Protein AF-0000000075844716 (afdb_homodimer)

Foldseek 3Di:
DDDDDDDPVRVLVCLLVVDDPQQQAWWQKKDKPVVNDMDRRSSPRDDDCQFCCNQPLQKFKFKWFFAQQWTFQLLVRLVQRVVLCCLSVQAPPDQVRGDPCNHSVNVVQVQLVRVLSRVDRHQKMKMKMKGSAGAHNDNDSPGHPGIMMMMIITGDPPPPPPPFAWAEEEDDQAADFQSVQAHRTPPLPSLVVQCVRQVVVVTRWYWYAHPVQWTEQISFWFKWFQFPQQEIEGEDSRRHYPAPQVVVLQVCVVVCCVVVNGVYYDYHTHGPVRVQRTLWMWIGHNLAIGTHQHYNRHGRNVSGDDDSRVVSRVVSVVSSVPPVRIGRRDND/DDDDDDDPVRVLVCLLVVDDPQQQAWWQKKDKPVVNDMDRRSSPRDDDCQFCCNQPLQKFKFKWFFAQQWTFQLLVRLVQRVVLCCLSVQAPPDQVRGDPCNHSVNVVQVQLVRVLSRVDRHQKMKMKMKGSAGAHNDNDSPRHPGIMMMMIITGDPPPPPPPFAWAEEEDDQAADFQSVQAHRTPPLPSLVVQCVRQVVVVTRWYWYAHPVQWTEQISFWFKWFQFPQQEIEGEDSRRHYPAPQVVVLQVCVVVCVVVVNGVYYDYHTHGPVRVQRTLWMWIGHNLAIGTHQHYNRHGRNVSGDDPSRVVSRVVSVVSSVPPVRIGRRDND

Structure (mmCIF, N/CA/C/O backbone):
data_AF-0000000075844716-model_v1
#
loop_
_entity.id
_entity.type
_entity.pdbx_description
1 polymer 'Branched-chain-amino-acid transaminase'
#
loop_
_atom_site.group_PDB
_atom_site.id
_atom_site.type_symbol
_atom_site.label_atom_id
_atom_site.label_alt_id
_atom_site.label_comp_id
_atom_site.label_asym_id
_atom_site.label_entity_id
_atom_site.label_seq_id
_atom_site.pdbx_PDB_ins_code
_atom_site.Cartn_x
_atom_site.Cartn_y
_atom_site.Cartn_z
_atom_site.occupancy
_atom_site.B_iso_or_equiv
_atom_site.auth_seq_id
_atom_site.auth_comp_id
_atom_site.auth_asym_id
_atom_site.auth_atom_id
_atom_site.pdbx_PDB_model_num
ATOM 1 N N . MET A 1 1 ? 17.641 5.543 25.25 1 78.25 1 MET A N 1
ATOM 2 C CA . MET A 1 1 ? 18.922 5.238 24.625 1 78.25 1 MET A CA 1
ATOM 3 C C . MET A 1 1 ? 19.172 6.129 23.422 1 78.25 1 MET A C 1
ATOM 5 O O . MET A 1 1 ? 18.234 6.461 22.688 1 78.25 1 MET A O 1
ATOM 9 N N . ARG A 1 2 ? 20.438 6.543 23.266 1 91.75 2 ARG A N 1
ATOM 10 C CA . ARG A 1 2 ? 20.812 7.379 22.125 1 91.75 2 ARG A CA 1
ATOM 11 C C . ARG A 1 2 ? 21.016 6.539 20.875 1 91.75 2 ARG A C 1
ATOM 13 O O . ARG A 1 2 ? 21.734 5.535 20.906 1 91.75 2 ARG A O 1
ATOM 20 N N . LEU A 1 3 ? 20.375 6.941 19.812 1 95.56 3 LEU A N 1
ATOM 21 C CA . LEU A 1 3 ? 20.5 6.234 18.531 1 95.56 3 LEU A CA 1
ATOM 22 C C . LEU A 1 3 ? 21.797 6.613 17.828 1 95.56 3 LEU A C 1
ATOM 24 O O . LEU A 1 3 ? 22.188 7.785 17.828 1 95.56 3 LEU A O 1
ATOM 28 N N . PRO A 1 4 ? 22.531 5.684 17.297 1 96.81 4 PRO A N 1
ATOM 29 C CA . PRO A 1 4 ? 23.75 6.012 16.562 1 96.81 4 PRO A CA 1
ATOM 30 C C . PRO A 1 4 ? 23.453 6.664 15.211 1 96.81 4 PRO A C 1
ATOM 32 O O . PRO A 1 4 ? 22.484 6.293 14.539 1 96.81 4 PRO A O 1
ATOM 35 N N . VAL A 1 5 ? 24.234 7.641 14.828 1 97.62 5 VAL A N 1
ATOM 36 C CA . VAL A 1 5 ? 24.281 8.164 13.461 1 97.62 5 VAL A CA 1
ATOM 37 C C . VAL A 1 5 ? 25.359 7.434 12.664 1 97.62 5 VAL A C 1
ATOM 39 O O . VAL A 1 5 ? 26.547 7.551 12.969 1 97.62 5 VAL A O 1
ATOM 42 N N . LEU A 1 6 ? 24.922 6.785 11.648 1 97.81 6 LEU A N 1
ATOM 43 C CA . LEU A 1 6 ? 25.781 5.805 10.992 1 97.81 6 LEU A CA 1
ATOM 44 C C . LEU A 1 6 ? 26.469 6.418 9.781 1 97.81 6 LEU A C 1
ATOM 46 O O . LEU A 1 6 ? 25.844 7.145 9 1 97.81 6 LEU A O 1
ATOM 50 N N . ARG A 1 7 ? 27.891 6.066 9.633 1 94.62 7 ARG A N 1
ATOM 51 C CA . ARG A 1 7 ? 28.594 6.289 8.375 1 94.62 7 ARG A CA 1
ATOM 52 C C . ARG A 1 7 ? 28.141 5.281 7.316 1 94.62 7 ARG A C 1
ATOM 54 O O . ARG A 1 7 ? 27.641 4.211 7.645 1 94.62 7 ARG A O 1
ATOM 61 N N . PRO A 1 8 ? 28.266 5.633 6.066 1 92.31 8 PRO A N 1
ATOM 62 C CA . PRO A 1 8 ? 27.812 4.738 5 1 92.31 8 PRO A CA 1
ATOM 63 C C . PRO A 1 8 ? 28.344 3.316 5.16 1 92.31 8 PRO A C 1
ATOM 65 O O . PRO A 1 8 ? 27.594 2.35 5 1 92.31 8 PRO A O 1
ATOM 68 N N . SER A 1 9 ? 29.578 3.17 5.52 1 92.44 9 SER A N 1
ATOM 69 C CA . SER A 1 9 ? 30.172 1.845 5.688 1 92.44 9 SER A CA 1
ATOM 70 C C . SER A 1 9 ? 29.5 1.086 6.832 1 92.44 9 SER A C 1
ATOM 72 O O . SER A 1 9 ? 29.281 -0.122 6.738 1 92.44 9 SER A O 1
ATOM 74 N N . GLU A 1 10 ? 29.188 1.796 7.859 1 95.38 10 GLU A N 1
ATOM 75 C CA . GLU A 1 10 ? 28.5 1.186 8.992 1 95.38 10 GLU A CA 1
ATOM 76 C C . GLU A 1 10 ? 27.078 0.756 8.625 1 95.38 10 GLU A C 1
ATOM 78 O O . GLU A 1 10 ? 26.609 -0.299 9.055 1 95.38 10 GLU A O 1
ATOM 83 N N . ALA A 1 11 ? 26.422 1.573 7.859 1 94.38 11 ALA A N 1
ATOM 84 C CA . ALA A 1 11 ? 25.078 1.263 7.418 1 94.38 11 ALA A CA 1
ATOM 85 C C . ALA A 1 11 ? 25.031 -0.03 6.609 1 94.38 11 ALA A C 1
ATOM 87 O O . ALA A 1 11 ? 24.172 -0.885 6.828 1 94.38 11 ALA A O 1
ATOM 88 N N . LEU A 1 12 ? 25.969 -0.199 5.715 1 91.88 12 LEU A N 1
ATOM 89 C CA . LEU A 1 12 ? 26.047 -1.401 4.891 1 91.88 12 LEU A CA 1
ATOM 90 C C . LEU A 1 12 ? 26.297 -2.635 5.75 1 91.88 12 LEU A C 1
ATOM 92 O O . LEU A 1 12 ? 25.703 -3.691 5.52 1 91.88 12 LEU A O 1
ATOM 96 N N . GLU A 1 13 ? 27.203 -2.445 6.699 1 94.31 13 GLU A N 1
ATOM 97 C CA . GLU A 1 13 ? 27.5 -3.547 7.609 1 94.31 13 GLU A CA 1
ATOM 98 C C . GLU A 1 13 ? 26.266 -3.941 8.414 1 94.31 13 GLU A C 1
ATOM 100 O O . GLU A 1 13 ? 26.016 -5.129 8.641 1 94.31 13 GLU A O 1
ATOM 105 N N . ARG A 1 14 ? 25.547 -3.027 8.805 1 95.31 14 ARG A N 1
ATOM 106 C CA . ARG A 1 14 ? 24.344 -3.285 9.586 1 95.31 14 ARG A CA 1
ATOM 107 C C . ARG A 1 14 ? 23.281 -3.971 8.734 1 95.31 14 ARG A C 1
ATOM 109 O O . ARG A 1 14 ? 22.562 -4.848 9.219 1 95.31 14 ARG A O 1
ATOM 116 N N . LEU A 1 15 ? 23.109 -3.557 7.465 1 92.31 15 LEU A N 1
ATOM 117 C CA . LEU A 1 15 ? 22.172 -4.219 6.57 1 92.31 15 LEU A CA 1
ATOM 118 C C . LEU A 1 15 ? 22.5 -5.699 6.426 1 92.31 15 LEU A C 1
ATOM 120 O O . LEU A 1 15 ? 21.594 -6.539 6.34 1 92.31 15 LEU A O 1
ATOM 124 N N . ARG A 1 16 ? 23.734 -6.008 6.445 1 93.25 16 ARG A N 1
ATOM 125 C CA . ARG A 1 16 ? 24.188 -7.387 6.293 1 93.25 16 ARG A CA 1
ATOM 126 C C . ARG A 1 16 ? 23.984 -8.172 7.582 1 93.25 16 ARG A C 1
ATOM 128 O O . ARG A 1 16 ? 23.516 -9.312 7.555 1 93.25 16 ARG A O 1
ATOM 135 N N . SER A 1 17 ? 24.234 -7.508 8.664 1 94.31 17 SER A N 1
ATOM 136 C CA . SER A 1 17 ? 24.234 -8.219 9.938 1 94.31 17 SER A CA 1
ATOM 137 C C . SER A 1 17 ? 22.828 -8.375 10.484 1 94.31 17 SER A C 1
ATOM 139 O O . SER A 1 17 ? 22.547 -9.281 11.281 1 94.31 17 SER A O 1
ATOM 141 N N . HIS A 1 18 ? 21.922 -7.512 10.031 1 92.38 18 HIS A N 1
ATOM 142 C CA . HIS A 1 18 ? 20.578 -7.523 10.586 1 92.38 18 HIS A CA 1
ATOM 143 C C . HIS A 1 18 ? 19.594 -8.203 9.633 1 92.38 18 HIS A C 1
ATOM 145 O O . HIS A 1 18 ? 18.391 -8.18 9.859 1 92.38 18 HIS A O 1
ATOM 151 N N . ILE A 1 19 ? 20.047 -8.836 8.617 1 94 19 ILE A N 1
ATOM 152 C CA . ILE A 1 19 ? 19.156 -9.484 7.66 1 94 19 ILE A CA 1
ATOM 153 C C . ILE A 1 19 ? 18.484 -10.68 8.32 1 94 19 ILE A C 1
ATOM 155 O O . ILE A 1 19 ? 19.125 -11.5 8.969 1 94 19 ILE A O 1
ATOM 159 N N . PRO A 1 20 ? 17.172 -10.789 8.234 1 93.81 20 PRO A N 1
ATOM 160 C CA . PRO A 1 20 ? 16.5 -11.992 8.75 1 93.81 20 PRO A CA 1
ATOM 161 C C . PRO A 1 20 ? 17.031 -13.273 8.117 1 93.81 20 PRO A C 1
ATOM 163 O O . PRO A 1 20 ? 17.297 -13.312 6.914 1 93.81 20 PRO A O 1
ATOM 166 N N . PRO A 1 21 ? 17.172 -14.312 8.922 1 92.31 21 PRO A N 1
ATOM 167 C CA . PRO A 1 21 ? 17.703 -15.57 8.383 1 92.31 21 PRO A CA 1
ATOM 168 C C . PRO A 1 21 ? 16.906 -16.078 7.18 1 92.31 21 PRO A C 1
ATOM 170 O O . PRO A 1 21 ? 17.5 -16.578 6.219 1 92.31 21 PRO A O 1
ATOM 173 N N . ARG A 1 22 ? 15.664 -15.945 7.203 1 90.25 22 ARG A N 1
ATOM 174 C CA . ARG A 1 22 ? 14.836 -16.406 6.094 1 90.25 22 ARG A CA 1
ATOM 175 C C . ARG A 1 22 ? 15.141 -15.633 4.82 1 90.25 22 ARG A C 1
ATOM 177 O O . ARG A 1 22 ? 15.227 -16.219 3.736 1 90.25 22 ARG A O 1
ATOM 184 N N . THR A 1 23 ? 15.273 -14.336 4.965 1 91.19 23 THR A N 1
ATOM 185 C CA . THR A 1 23 ? 15.625 -13.516 3.809 1 91.19 23 THR A CA 1
ATOM 186 C C . THR A 1 23 ? 17 -13.883 3.277 1 91.19 23 THR A C 1
ATOM 188 O O . THR A 1 23 ? 17.203 -14.008 2.064 1 91.19 23 THR A O 1
ATOM 191 N N . ALA A 1 24 ? 17.891 -14.117 4.141 1 93.75 24 ALA A N 1
ATOM 192 C CA . ALA A 1 24 ? 19.266 -14.453 3.76 1 93.75 24 ALA A CA 1
ATOM 193 C C . ALA A 1 24 ? 19.297 -15.734 2.926 1 93.75 24 ALA A C 1
ATOM 195 O O . ALA A 1 24 ? 20.078 -15.844 1.981 1 93.75 24 ALA A O 1
ATOM 196 N N . SER A 1 25 ? 18.406 -16.609 3.242 1 93.69 25 SER A N 1
ATOM 197 C CA . SER A 1 25 ? 18.453 -17.922 2.588 1 93.69 25 SER A CA 1
ATOM 198 C C . SER A 1 25 ? 17.516 -17.969 1.388 1 93.69 25 SER A C 1
ATOM 200 O O . SER A 1 25 ? 17.719 -18.766 0.465 1 93.69 25 SER A O 1
ATOM 202 N N . SER A 1 26 ? 16.547 -17.047 1.347 1 95 26 SER A N 1
ATOM 203 C CA . SER A 1 26 ? 15.469 -17.281 0.396 1 95 26 SER A CA 1
ATOM 204 C C . SER A 1 26 ? 15.5 -16.266 -0.743 1 95 26 SER A C 1
ATOM 206 O O . SER A 1 26 ? 14.836 -16.453 -1.765 1 95 26 SER A O 1
ATOM 208 N N . VAL A 1 27 ? 16.234 -15.188 -0.608 1 97.62 27 VAL A N 1
ATOM 209 C CA . VAL A 1 27 ? 16.344 -14.203 -1.682 1 97.62 27 VAL A CA 1
ATOM 210 C C . VAL A 1 27 ? 17.625 -14.445 -2.482 1 97.62 27 VAL A C 1
ATOM 212 O O . VAL A 1 27 ? 18.734 -14.375 -1.939 1 97.62 27 VAL A O 1
ATOM 215 N N . PHE A 1 28 ? 17.484 -14.656 -3.828 1 98.38 28 PHE A N 1
ATOM 216 C CA . PHE A 1 28 ? 18.609 -15.117 -4.629 1 98.38 28 PHE A CA 1
ATOM 217 C C . PHE A 1 28 ? 19.141 -14 -5.508 1 98.38 28 PHE A C 1
ATOM 219 O O . PHE A 1 28 ? 20.344 -13.93 -5.766 1 98.38 28 PHE A O 1
ATOM 226 N N . ALA A 1 29 ? 18.297 -13.164 -6.047 1 98.75 29 ALA A N 1
ATOM 227 C CA . ALA A 1 29 ? 18.688 -12.047 -6.91 1 98.75 29 ALA A CA 1
ATOM 228 C C . ALA A 1 29 ? 17.625 -10.945 -6.883 1 98.75 29 ALA A C 1
ATOM 230 O O . ALA A 1 29 ? 16.453 -11.211 -6.633 1 98.75 29 ALA A O 1
ATOM 231 N N . PHE A 1 30 ? 18.094 -9.727 -7.117 1 98.81 30 PHE A N 1
ATOM 232 C CA . PHE A 1 30 ? 17.203 -8.57 -7.07 1 98.81 30 PHE A CA 1
ATOM 233 C C . PHE A 1 30 ? 17.625 -7.523 -8.094 1 98.81 30 PHE A C 1
ATOM 235 O O . PHE A 1 30 ? 18.781 -7.07 -8.086 1 98.81 30 PHE A O 1
ATOM 242 N N . TYR A 1 31 ? 16.719 -7.211 -9.016 1 98.81 31 TYR A N 1
ATOM 243 C CA . TYR A 1 31 ? 16.906 -6.082 -9.914 1 98.81 31 TYR A CA 1
ATOM 244 C C . TYR A 1 31 ? 16.203 -4.84 -9.398 1 98.81 31 TYR A C 1
ATOM 246 O O . TYR A 1 31 ? 15.086 -4.934 -8.867 1 98.81 31 TYR A O 1
ATOM 254 N N . SER A 1 32 ? 16.781 -3.646 -9.633 1 98.25 32 SER A N 1
ATOM 255 C CA . SER A 1 32 ? 16.156 -2.371 -9.297 1 98.25 32 SER A CA 1
ATOM 256 C C . SER A 1 32 ? 16.484 -1.303 -10.336 1 98.25 32 SER A C 1
ATOM 258 O O . SER A 1 32 ? 17.641 -1.122 -10.695 1 98.25 32 SER A O 1
ATOM 260 N N . SER A 1 33 ? 15.484 -0.531 -10.719 1 95.81 33 SER A N 1
ATOM 261 C CA . SER A 1 33 ? 15.703 0.65 -11.547 1 95.81 33 SER A CA 1
ATOM 262 C C . SER A 1 33 ? 16.594 1.667 -10.844 1 95.81 33 SER A C 1
ATOM 264 O O . SER A 1 33 ? 17.328 2.41 -11.484 1 95.81 33 SER A O 1
ATOM 266 N N . ALA A 1 34 ? 16.484 1.646 -9.508 1 94.69 34 ALA A N 1
ATOM 267 C CA . ALA A 1 34 ? 17.297 2.588 -8.734 1 94.69 34 ALA A CA 1
ATOM 268 C C . ALA A 1 34 ? 18.781 2.266 -8.844 1 94.69 34 ALA A C 1
ATOM 270 O O . ALA A 1 34 ? 19.625 3.162 -8.766 1 94.69 34 ALA A O 1
ATOM 271 N N . LEU A 1 35 ? 19.109 1.016 -9.039 1 96.38 35 LEU A N 1
ATOM 272 C CA . LEU A 1 35 ? 20.484 0.566 -9.188 1 96.38 35 LEU A CA 1
ATOM 273 C C . LEU A 1 35 ? 20.891 0.51 -10.656 1 96.38 35 LEU A C 1
ATOM 275 O O . LEU A 1 35 ? 22.062 0.695 -10.992 1 96.38 35 LEU A O 1
ATOM 279 N N . GLY A 1 36 ? 19.906 0.232 -11.5 1 96.5 36 GLY A N 1
ATOM 280 C CA . GLY A 1 36 ? 20.188 -0.048 -12.906 1 96.5 36 GLY A CA 1
ATOM 281 C C . GLY A 1 36 ? 20.906 -1.368 -13.117 1 96.5 36 GLY A C 1
ATOM 282 O O . GLY A 1 36 ? 21.734 -1.488 -14.008 1 96.5 36 GLY A O 1
ATOM 283 N N . GLY A 1 37 ? 20.656 -2.311 -12.266 1 98.12 37 GLY A N 1
ATOM 284 C CA . GLY A 1 37 ? 21.344 -3.598 -12.336 1 98.12 37 GLY A CA 1
ATOM 285 C C . GLY A 1 37 ? 20.812 -4.602 -11.328 1 98.12 37 GLY A C 1
ATOM 286 O O . GLY A 1 37 ? 19.766 -4.375 -10.703 1 98.12 37 GLY A O 1
ATOM 287 N N . ILE A 1 38 ? 21.516 -5.762 -11.297 1 98.69 38 ILE A N 1
ATOM 288 C CA . ILE A 1 38 ? 21.109 -6.891 -10.469 1 98.69 38 ILE A CA 1
ATOM 289 C C . ILE A 1 38 ? 22.109 -7.09 -9.328 1 98.69 38 ILE A C 1
ATOM 291 O O . ILE A 1 38 ? 23.312 -6.996 -9.539 1 98.69 38 ILE A O 1
ATOM 295 N N . VAL A 1 39 ? 21.594 -7.32 -8.117 1 98.44 39 VAL A N 1
ATOM 296 C CA . VAL A 1 39 ? 22.438 -7.742 -7.012 1 98.44 39 VAL A CA 1
ATOM 297 C C . VAL A 1 39 ? 22.062 -9.156 -6.582 1 98.44 39 VAL A C 1
ATOM 299 O O . VAL A 1 39 ? 20.891 -9.547 -6.645 1 98.44 39 VAL A O 1
ATOM 302 N N . THR A 1 40 ? 23.047 -9.93 -6.09 1 98.06 40 THR A N 1
ATOM 303 C CA . THR A 1 40 ? 22.797 -11.281 -5.586 1 98.06 40 THR A CA 1
ATOM 304 C C . THR A 1 40 ? 23.047 -11.352 -4.082 1 98.06 40 THR A C 1
ATOM 306 O O . THR A 1 40 ? 22.797 -12.383 -3.455 1 98.06 40 THR A O 1
ATOM 309 N N . ASP A 1 41 ? 23.562 -10.242 -3.484 1 96.81 41 ASP A N 1
ATOM 310 C CA . ASP A 1 41 ? 23.609 -10.086 -2.033 1 96.81 41 ASP A CA 1
ATOM 311 C C . ASP A 1 41 ? 22.25 -9.672 -1.48 1 96.81 41 ASP A C 1
ATOM 313 O O . ASP A 1 41 ? 21.812 -8.539 -1.689 1 96.81 41 ASP A O 1
ATOM 317 N N . PRO A 1 42 ? 21.609 -10.586 -0.708 1 97.06 42 PRO A N 1
ATOM 318 C CA . PRO A 1 42 ? 20.234 -10.297 -0.269 1 97.06 42 PRO A CA 1
ATOM 319 C C . PRO A 1 42 ? 20.156 -9.055 0.617 1 97.06 42 PRO A C 1
ATOM 321 O O . PRO A 1 42 ? 19.094 -8.43 0.71 1 97.06 42 PRO A O 1
ATOM 324 N N . SER A 1 43 ? 21.203 -8.633 1.251 1 95.31 43 SER A N 1
ATOM 325 C CA . SER A 1 43 ? 21.188 -7.465 2.123 1 95.31 43 SER A CA 1
ATOM 326 C C . SER A 1 43 ? 21.031 -6.18 1.321 1 95.31 43 SER A C 1
ATOM 328 O O . SER A 1 43 ? 20.703 -5.129 1.88 1 95.31 43 SER A O 1
ATOM 330 N N . LEU A 1 44 ? 21.25 -6.258 -0.004 1 96 44 LEU A N 1
ATOM 331 C CA . LEU A 1 44 ? 21.172 -5.078 -0.863 1 96 44 LEU A CA 1
ATOM 332 C C . LEU A 1 44 ? 19.844 -5.023 -1.606 1 96 44 LEU A C 1
ATOM 334 O O . LEU A 1 44 ? 19.609 -4.113 -2.406 1 96 44 LEU A O 1
ATOM 338 N N . ALA A 1 45 ? 18.984 -5.973 -1.335 1 97.81 45 ALA A N 1
ATOM 339 C CA . ALA A 1 45 ? 17.656 -5.938 -1.926 1 97.81 45 ALA A CA 1
ATOM 340 C C . ALA A 1 45 ? 16.766 -4.918 -1.214 1 97.81 45 ALA A C 1
ATOM 342 O O . ALA A 1 45 ? 15.977 -5.281 -0.339 1 97.81 45 ALA A O 1
ATOM 343 N N . THR A 1 46 ? 16.922 -3.645 -1.581 1 97.56 46 THR A N 1
ATOM 344 C CA . THR A 1 46 ? 16.234 -2.535 -0.92 1 97.56 46 THR A CA 1
ATOM 345 C C . THR A 1 46 ? 15.562 -1.627 -1.944 1 97.56 46 THR A C 1
ATOM 347 O O . THR A 1 46 ? 15.93 -1.628 -3.121 1 97.56 46 THR A O 1
ATOM 350 N N . VAL A 1 47 ? 14.586 -0.89 -1.521 1 98.12 47 VAL A N 1
ATOM 351 C CA . VAL A 1 47 ? 13.852 0.093 -2.307 1 98.12 47 VAL A CA 1
ATOM 352 C C . VAL A 1 47 ? 14.008 1.477 -1.682 1 98.12 47 VAL A C 1
ATOM 354 O O . VAL A 1 47 ? 13.977 1.618 -0.457 1 98.12 47 VAL A O 1
ATOM 357 N N . PRO A 1 48 ? 14.172 2.518 -2.498 1 98 48 PRO A N 1
ATOM 358 C CA . PRO A 1 48 ? 14.297 3.871 -1.947 1 98 48 PRO A CA 1
ATOM 359 C C . PRO A 1 48 ? 13.031 4.324 -1.219 1 98 48 PRO A C 1
ATOM 361 O O . PRO A 1 48 ? 11.922 4.047 -1.67 1 98 48 PRO A O 1
ATOM 364 N N . VAL A 1 49 ? 13.203 5.102 -0.156 1 97.94 49 VAL A N 1
ATOM 365 C CA . VAL A 1 49 ? 12.086 5.5 0.698 1 97.94 49 VAL A CA 1
ATOM 366 C C . VAL A 1 49 ? 11.195 6.496 -0.044 1 97.94 49 VAL A C 1
ATOM 368 O O . VAL A 1 49 ? 10.008 6.609 0.25 1 97.94 49 VAL A O 1
ATOM 371 N N . ASP A 1 50 ? 11.766 7.176 -1.055 1 97.5 50 ASP A N 1
ATOM 372 C CA . ASP A 1 50 ? 11.008 8.211 -1.749 1 97.5 50 ASP A CA 1
ATOM 373 C C . ASP A 1 50 ? 10.25 7.633 -2.939 1 97.5 50 ASP A C 1
ATOM 375 O O . ASP A 1 50 ? 9.617 8.367 -3.699 1 97.5 50 ASP A O 1
ATOM 379 N N . ASP A 1 51 ? 10.391 6.332 -3.154 1 98.19 51 ASP A N 1
ATOM 380 C CA . ASP A 1 51 ? 9.57 5.719 -4.195 1 98.19 51 ASP A CA 1
ATOM 381 C C . ASP A 1 51 ? 8.109 5.621 -3.76 1 98.19 51 ASP A C 1
ATOM 383 O O . ASP A 1 51 ? 7.82 5.168 -2.652 1 98.19 51 ASP A O 1
ATOM 387 N N . HIS A 1 52 ? 7.203 5.922 -4.621 1 98.56 52 HIS A N 1
ATOM 388 C CA . HIS A 1 52 ? 5.773 5.949 -4.324 1 98.56 52 HIS A CA 1
ATOM 389 C C . HIS A 1 52 ? 5.262 4.559 -3.963 1 98.56 52 HIS A C 1
ATOM 391 O O . HIS A 1 52 ? 4.207 4.426 -3.34 1 98.56 52 HIS A O 1
ATOM 397 N N . ALA A 1 53 ? 5.945 3.516 -4.359 1 98.69 53 ALA A N 1
ATOM 398 C CA . ALA A 1 53 ? 5.566 2.152 -3.998 1 98.69 53 ALA A CA 1
ATOM 399 C C . ALA A 1 53 ? 5.551 1.973 -2.482 1 98.69 53 ALA A C 1
ATOM 401 O O . ALA A 1 53 ? 4.664 1.311 -1.939 1 98.69 53 ALA A O 1
ATOM 402 N N . PHE A 1 54 ? 6.527 2.576 -1.841 1 98.62 54 PHE A N 1
ATOM 403 C CA . PHE A 1 54 ? 6.668 2.4 -0.399 1 98.62 54 PHE A CA 1
ATOM 404 C C . PHE A 1 54 ? 5.727 3.336 0.352 1 98.62 54 PHE A C 1
ATOM 406 O O . PHE A 1 54 ? 4.902 2.885 1.149 1 98.62 54 PHE A O 1
ATOM 413 N N . HIS A 1 55 ? 5.777 4.605 0.029 1 98.19 55 HIS A N 1
ATOM 414 C CA . HIS A 1 55 ? 5.188 5.531 0.986 1 98.19 55 HIS A CA 1
ATOM 415 C C . HIS A 1 55 ? 3.742 5.855 0.619 1 98.19 55 HIS A C 1
ATOM 417 O O . HIS A 1 55 ? 2.986 6.371 1.446 1 98.19 55 HIS A O 1
ATOM 423 N N . ARG A 1 56 ? 3.309 5.488 -0.609 1 98.31 56 ARG A N 1
ATOM 424 C CA . ARG A 1 56 ? 1.921 5.75 -0.979 1 98.31 56 ARG A CA 1
ATOM 425 C C . ARG A 1 56 ? 1.249 4.484 -1.508 1 98.31 56 ARG A C 1
ATOM 427 O O . ARG A 1 56 ? 0.071 4.508 -1.87 1 98.31 56 ARG A O 1
ATOM 434 N N . GLY A 1 57 ? 1.955 3.383 -1.637 1 98.62 57 GLY A N 1
ATOM 435 C CA . GLY A 1 57 ? 1.391 2.162 -2.191 1 98.62 57 GLY A CA 1
ATOM 436 C C . GLY A 1 57 ? 1.013 2.291 -3.656 1 98.62 57 GLY A C 1
ATOM 437 O O . GLY A 1 57 ? 0.124 1.586 -4.137 1 98.62 57 GLY A O 1
ATOM 438 N N . HIS A 1 58 ? 1.614 3.211 -4.348 1 98.81 58 HIS A N 1
ATOM 439 C CA . HIS A 1 58 ? 1.311 3.451 -5.754 1 98.81 58 HIS A CA 1
ATOM 440 C C . HIS A 1 58 ? 2.174 2.58 -6.66 1 98.81 58 HIS A C 1
ATOM 442 O O . HIS A 1 58 ? 3.008 3.094 -7.41 1 98.81 58 HIS A O 1
ATOM 448 N N . ALA A 1 59 ? 1.848 1.27 -6.641 1 98.94 59 ALA A N 1
ATOM 449 C CA . ALA A 1 59 ? 2.561 0.253 -7.41 1 98.94 59 ALA A CA 1
ATOM 450 C C . ALA A 1 59 ? 1.653 -0.935 -7.723 1 98.94 59 ALA A C 1
ATOM 452 O O . ALA A 1 59 ? 0.642 -1.145 -7.051 1 98.94 59 ALA A O 1
ATOM 453 N N . VAL A 1 60 ? 2.043 -1.638 -8.781 1 98.88 60 VAL A N 1
ATOM 454 C CA . VAL A 1 60 ? 1.421 -2.9 -9.164 1 98.88 60 VAL A CA 1
ATOM 455 C C . VAL A 1 60 ? 2.477 -4 -9.219 1 98.88 60 VAL A C 1
ATOM 457 O O . VAL A 1 60 ? 3.678 -3.719 -9.266 1 98.88 60 VAL A O 1
ATOM 460 N N . PHE A 1 61 ? 2.002 -5.289 -9.156 1 98.81 61 PHE A N 1
ATOM 461 C CA . PHE A 1 61 ? 2.971 -6.375 -9.164 1 98.81 61 PHE A CA 1
ATOM 462 C C . PHE A 1 61 ? 2.402 -7.602 -9.875 1 98.81 61 PHE A C 1
ATOM 464 O O . PHE A 1 61 ? 1.211 -7.648 -10.18 1 98.81 61 PHE A O 1
ATOM 471 N N . ASP A 1 62 ? 3.215 -8.484 -10.133 1 98.19 62 ASP A N 1
ATOM 472 C CA . ASP A 1 62 ? 2.859 -9.82 -10.602 1 98.19 62 ASP A CA 1
ATOM 473 C C . ASP A 1 62 ? 3.961 -10.828 -10.289 1 98.19 62 ASP A C 1
ATOM 475 O O . ASP A 1 62 ? 4.902 -10.516 -9.555 1 98.19 62 ASP A O 1
ATOM 479 N N . THR A 1 63 ? 3.73 -12.07 -10.656 1 96.38 63 THR A N 1
ATOM 480 C CA . THR A 1 63 ? 4.637 -13.156 -10.297 1 96.38 63 THR A CA 1
ATOM 481 C C . THR A 1 63 ? 4.746 -14.164 -11.43 1 96.38 63 THR A C 1
ATOM 483 O O . THR A 1 63 ? 3.939 -14.156 -12.359 1 96.38 63 THR A O 1
ATOM 486 N N . CYS A 1 64 ? 5.754 -14.977 -11.391 1 93.94 64 CYS A N 1
ATOM 487 C CA . CYS A 1 64 ? 5.844 -16.156 -12.25 1 93.94 64 CYS A CA 1
ATOM 488 C C . CYS A 1 64 ? 6.684 -17.234 -11.602 1 93.94 64 CYS A C 1
ATOM 490 O O . CYS A 1 64 ? 7.469 -16.969 -10.688 1 93.94 64 CYS A O 1
ATOM 492 N N . HIS A 1 65 ? 6.492 -18.438 -12.086 1 91.81 65 HIS A N 1
ATOM 493 C CA . HIS A 1 65 ? 7.23 -19.609 -11.625 1 91.81 65 HIS A CA 1
ATOM 494 C C . HIS A 1 65 ? 8.359 -19.953 -12.586 1 91.81 65 HIS A C 1
ATOM 496 O O . HIS A 1 65 ? 8.258 -19.703 -13.789 1 91.81 65 HIS A O 1
ATOM 502 N N . VAL A 1 66 ? 9.391 -20.562 -11.961 1 93.69 66 VAL A N 1
ATOM 503 C CA . VAL A 1 66 ? 10.484 -21.094 -12.766 1 93.69 66 VAL A CA 1
ATOM 504 C C . VAL A 1 66 ? 10.586 -22.609 -12.547 1 93.69 66 VAL A C 1
ATOM 506 O O . VAL A 1 66 ? 10.609 -23.078 -11.406 1 93.69 66 VAL A O 1
ATOM 509 N N . SER A 1 67 ? 10.57 -23.312 -13.594 1 88.25 67 SER A N 1
ATOM 510 C CA . SER A 1 67 ? 10.766 -24.75 -13.586 1 88.25 67 SER A CA 1
ATOM 511 C C . SER A 1 67 ? 11.617 -25.203 -14.766 1 88.25 67 SER A C 1
ATOM 513 O O . SER A 1 67 ? 11.406 -24.75 -15.898 1 88.25 67 SER A O 1
ATOM 515 N N . ALA A 1 68 ? 12.555 -26.047 -14.469 1 92.5 68 ALA A N 1
ATOM 516 C CA . ALA A 1 68 ? 13.414 -26.625 -15.5 1 92.5 68 ALA A CA 1
ATOM 517 C C . ALA A 1 68 ? 14.078 -25.531 -16.328 1 92.5 68 ALA A C 1
ATOM 519 O O . ALA A 1 68 ? 14.18 -25.641 -17.562 1 92.5 68 ALA A O 1
ATOM 520 N N . GLY A 1 69 ? 14.383 -24.453 -15.742 1 94.88 69 GLY A N 1
ATOM 521 C CA . GLY A 1 69 ? 15.102 -23.375 -16.391 1 94.88 69 GLY A CA 1
ATOM 522 C C . GLY A 1 69 ? 14.219 -22.516 -17.281 1 94.88 69 GLY A C 1
ATOM 523 O O . GLY A 1 69 ? 14.711 -21.797 -18.141 1 94.88 69 GLY A O 1
ATOM 524 N N . LYS A 1 70 ? 12.977 -22.703 -17.078 1 96.31 70 LYS A N 1
ATOM 525 C CA . LYS A 1 70 ? 12.023 -21.953 -17.875 1 96.31 70 LYS A CA 1
ATOM 526 C C . LYS A 1 70 ? 11.07 -21.141 -17 1 96.31 70 LYS A C 1
ATOM 528 O O . LYS A 1 70 ? 10.68 -21.609 -15.922 1 96.31 70 LYS A O 1
ATOM 533 N N . ALA A 1 71 ? 10.766 -19.906 -17.453 1 96.44 71 ALA A N 1
ATOM 534 C CA . ALA A 1 71 ? 9.727 -19.125 -16.781 1 96.44 71 ALA A CA 1
ATOM 535 C C . ALA A 1 71 ? 8.344 -19.469 -17.328 1 96.44 71 ALA A C 1
ATOM 537 O O . ALA A 1 71 ? 8.125 -19.438 -18.547 1 96.44 71 ALA A O 1
ATOM 538 N N . PHE A 1 72 ? 7.453 -19.75 -16.453 1 92.88 72 PHE A N 1
ATOM 539 C CA . PHE A 1 72 ? 6.129 -20.219 -16.844 1 92.88 72 PHE A CA 1
ATOM 540 C C . PHE A 1 72 ? 5.145 -19.062 -16.922 1 92.88 72 PHE A C 1
ATOM 542 O O . PHE A 1 72 ? 5.062 -18.234 -16 1 92.88 72 PHE A O 1
ATOM 549 N N . ASN A 1 73 ? 4.387 -18.953 -18.047 1 92.56 73 ASN A N 1
ATOM 550 C CA . ASN A 1 73 ? 3.291 -18.016 -18.297 1 92.56 73 ASN A CA 1
ATOM 551 C C . ASN A 1 73 ? 3.734 -16.562 -18.109 1 92.56 73 ASN A C 1
ATOM 553 O O . ASN A 1 73 ? 2.965 -15.734 -17.625 1 92.56 73 ASN A O 1
ATOM 557 N N . LEU A 1 74 ? 4.961 -16.281 -18.406 1 96.06 74 LEU A N 1
ATOM 558 C CA . LEU A 1 74 ? 5.496 -14.945 -18.188 1 96.06 74 LEU A CA 1
ATOM 559 C C . LEU A 1 74 ? 4.766 -13.922 -19.047 1 96.06 74 LEU A C 1
ATOM 561 O O . LEU A 1 74 ? 4.441 -12.828 -18.578 1 96.06 74 LEU A O 1
ATOM 565 N N . SER A 1 75 ? 4.504 -14.305 -20.25 1 95.12 75 SER A N 1
ATOM 566 C CA . SER A 1 75 ? 3.812 -13.398 -21.156 1 95.12 75 SER A CA 1
ATOM 567 C C . SER A 1 75 ? 2.451 -12.992 -20.609 1 95.12 75 SER A C 1
ATOM 569 O O . SER A 1 75 ? 2.098 -11.812 -20.625 1 95.12 75 SER A O 1
ATOM 571 N N . MET A 1 76 ? 1.689 -13.945 -20.156 1 93.94 76 MET A N 1
ATOM 572 C CA . MET A 1 76 ? 0.372 -13.68 -19.578 1 93.94 76 MET A CA 1
ATOM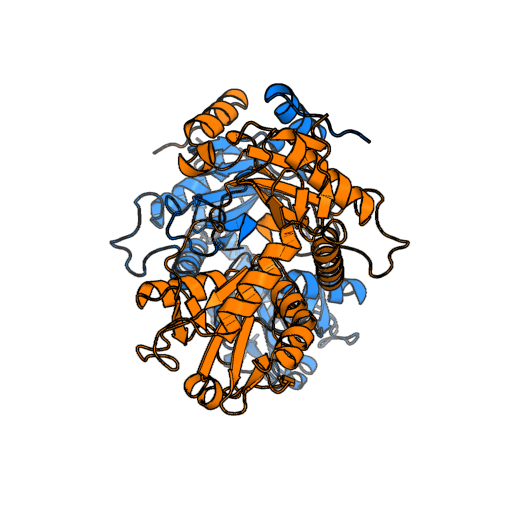 573 C C . MET A 1 76 ? 0.482 -12.797 -18.344 1 93.94 76 MET A C 1
ATOM 575 O O . MET A 1 76 ? -0.326 -11.883 -18.156 1 93.94 76 MET A O 1
ATOM 579 N N . HIS A 1 77 ? 1.418 -13.047 -17.547 1 96.94 77 HIS A N 1
ATOM 580 C CA . HIS A 1 77 ? 1.612 -12.281 -16.312 1 96.94 77 HIS A CA 1
ATOM 581 C C . HIS A 1 77 ? 2.062 -10.859 -16.609 1 96.94 77 HIS A C 1
ATOM 583 O O . HIS A 1 77 ? 1.66 -9.914 -15.93 1 96.94 77 HIS A O 1
ATOM 589 N N . LEU A 1 78 ? 2.865 -10.703 -17.625 1 97.62 78 LEU A N 1
ATOM 590 C CA . LEU A 1 78 ? 3.299 -9.359 -18.016 1 97.62 78 LEU A CA 1
ATOM 591 C C . LEU A 1 78 ? 2.141 -8.562 -18.594 1 97.62 78 LEU A C 1
ATOM 593 O O . LEU A 1 78 ? 2.039 -7.355 -18.391 1 97.62 78 LEU A O 1
ATOM 597 N N . ASP A 1 79 ? 1.301 -9.25 -19.344 1 96.44 79 ASP A N 1
ATOM 598 C CA . ASP A 1 79 ? 0.102 -8.578 -19.844 1 96.44 79 ASP A CA 1
ATOM 599 C C . ASP A 1 79 ? -0.749 -8.047 -18.703 1 96.44 79 ASP A C 1
ATOM 601 O O . ASP A 1 79 ? -1.24 -6.918 -18.75 1 96.44 79 ASP A O 1
ATOM 605 N N . ARG A 1 80 ? -0.927 -8.844 -17.703 1 96.69 80 ARG A N 1
ATOM 606 C CA . ARG A 1 80 ? -1.719 -8.406 -16.562 1 96.69 80 ARG A CA 1
ATOM 607 C C . ARG A 1 80 ? -1.025 -7.273 -15.812 1 96.69 80 ARG A C 1
ATOM 609 O O . ARG A 1 80 ? -1.681 -6.34 -15.336 1 96.69 80 ARG A O 1
ATOM 616 N N . LEU A 1 81 ? 0.291 -7.363 -15.68 1 98.06 81 LEU A N 1
ATOM 617 C CA . LEU A 1 81 ? 1.033 -6.285 -15.039 1 98.06 81 LEU A CA 1
ATOM 618 C C . LEU A 1 81 ? 0.805 -4.965 -15.758 1 98.06 81 LEU A C 1
ATOM 620 O O . LEU A 1 81 ? 0.534 -3.941 -15.125 1 98.06 81 LEU A O 1
ATOM 624 N N . LEU A 1 82 ? 0.935 -5.004 -17.062 1 97.81 82 LEU A N 1
ATOM 625 C CA . LEU A 1 82 ? 0.792 -3.795 -17.875 1 97.81 82 LEU A CA 1
ATOM 626 C C . LEU A 1 82 ? -0.631 -3.254 -17.781 1 97.81 82 LEU A C 1
ATOM 628 O O . LEU A 1 82 ? -0.833 -2.039 -17.703 1 97.81 82 LEU A O 1
ATOM 632 N N . SER A 1 83 ? -1.602 -4.141 -17.781 1 97 83 SER A N 1
ATOM 633 C CA . SER A 1 83 ? -2.992 -3.729 -17.609 1 97 83 SER A CA 1
ATOM 634 C C . SER A 1 83 ? -3.207 -3.057 -16.266 1 97 83 SER A C 1
ATOM 636 O O . SER A 1 83 ? -3.848 -2.004 -16.172 1 97 83 SER A O 1
ATOM 638 N N . SER A 1 84 ? -2.701 -3.654 -15.219 1 98.38 84 SER A N 1
ATOM 639 C CA . SER A 1 84 ? -2.801 -3.08 -13.883 1 98.38 84 SER A CA 1
ATOM 640 C C . SER A 1 84 ? -2.113 -1.72 -13.812 1 98.38 84 SER A C 1
ATOM 642 O O . SER A 1 84 ? -2.631 -0.789 -13.188 1 98.38 84 SER A O 1
ATOM 644 N N . ALA A 1 85 ? -0.954 -1.585 -14.438 1 98.62 85 ALA A N 1
ATOM 645 C CA . ALA A 1 85 ? -0.188 -0.341 -14.422 1 98.62 85 ALA A CA 1
ATOM 646 C C . ALA A 1 85 ? -0.958 0.786 -15.109 1 98.62 85 ALA A C 1
ATOM 648 O O . ALA A 1 85 ? -0.896 1.939 -14.68 1 98.62 85 ALA A O 1
ATOM 649 N N . ARG A 1 86 ? -1.679 0.486 -16.172 1 97.75 86 ARG A N 1
ATOM 650 C CA . ARG A 1 86 ? -2.506 1.471 -16.859 1 97.75 86 ARG A CA 1
ATOM 651 C C . ARG A 1 86 ? -3.68 1.905 -15.984 1 97.75 86 ARG A C 1
ATOM 653 O O . ARG A 1 86 ? -3.984 3.098 -15.898 1 97.75 86 ARG A O 1
ATOM 660 N N . GLN A 1 87 ? -4.312 0.941 -15.312 1 97.5 87 GLN A N 1
ATOM 661 C CA . GLN A 1 87 ? -5.422 1.252 -14.414 1 97.5 87 GLN A CA 1
ATOM 662 C C . GLN A 1 87 ? -4.965 2.148 -13.266 1 97.5 87 GLN A C 1
ATOM 664 O O . GLN A 1 87 ? -5.691 3.049 -12.844 1 97.5 87 GLN A O 1
ATOM 669 N N . ALA A 1 88 ? -3.742 1.933 -12.82 1 98.56 88 ALA A N 1
ATOM 670 C CA . ALA A 1 88 ? -3.176 2.695 -11.719 1 98.56 88 ALA A CA 1
ATOM 671 C C . ALA A 1 88 ? -2.598 4.023 -12.203 1 98.56 88 ALA A C 1
ATOM 673 O O . ALA A 1 88 ? -2.041 4.789 -11.414 1 98.56 88 ALA A O 1
ATOM 674 N N . ARG A 1 89 ? -2.615 4.258 -13.461 1 97.81 89 ARG A N 1
ATOM 675 C CA . ARG A 1 89 ? -2.117 5.469 -14.109 1 97.81 89 ARG A CA 1
ATOM 676 C C . ARG A 1 89 ? -0.616 5.629 -13.883 1 97.81 89 ARG A C 1
ATOM 678 O O . ARG A 1 89 ? -0.116 6.75 -13.781 1 97.81 89 ARG A O 1
ATOM 685 N N . ILE A 1 90 ? 0.078 4.531 -13.758 1 98.38 90 ILE A N 1
ATOM 686 C CA . ILE A 1 90 ? 1.536 4.52 -13.719 1 98.38 90 ILE A CA 1
ATOM 687 C C . ILE A 1 90 ? 2.094 4.637 -15.133 1 98.38 90 ILE A C 1
ATOM 689 O O . ILE A 1 90 ? 3.09 5.328 -15.359 1 98.38 90 ILE A O 1
ATOM 693 N N . LEU A 1 91 ? 1.441 3.922 -16.031 1 97.44 91 LEU A N 1
ATOM 694 C CA . LEU A 1 91 ? 1.812 3.93 -17.438 1 97.44 91 LEU A CA 1
ATOM 695 C C . LEU A 1 91 ? 0.677 4.48 -18.297 1 97.44 91 LEU A C 1
ATOM 697 O O . LEU A 1 91 ? -0.493 4.383 -17.922 1 97.44 91 LEU A O 1
ATOM 701 N N . PRO A 1 92 ? 1.051 5.012 -19.438 1 93.44 92 PRO A N 1
ATOM 702 C CA . PRO A 1 92 ? 0.007 5.523 -20.328 1 93.44 92 PRO A CA 1
ATOM 703 C C . PRO A 1 92 ? -0.842 4.414 -20.938 1 93.44 92 PRO A C 1
ATOM 705 O O . PRO A 1 92 ? -0.402 3.264 -21.016 1 93.44 92 PRO A O 1
ATOM 708 N N . ALA A 1 93 ? -2.023 4.797 -21.375 1 87.06 93 ALA A N 1
ATOM 709 C CA . ALA A 1 93 ? -2.984 3.85 -21.938 1 87.06 93 ALA A CA 1
ATOM 710 C C . ALA A 1 93 ? -2.51 3.32 -23.281 1 87.06 93 ALA A C 1
ATOM 712 O O . ALA A 1 93 ? -2.752 2.158 -23.625 1 87.06 93 ALA A O 1
ATOM 713 N N . LEU A 1 94 ? -1.743 4.148 -23.953 1 85.75 94 LEU A N 1
ATOM 714 C CA . LEU A 1 94 ? -1.334 3.791 -25.312 1 85.75 94 LEU A CA 1
ATOM 715 C C . LEU A 1 94 ? 0.078 3.215 -25.312 1 85.75 94 LEU A C 1
ATOM 717 O O . LEU A 1 94 ? 1.013 3.848 -24.828 1 85.75 94 LEU A O 1
ATOM 721 N N . ASP A 1 95 ? 0.226 2.191 -25.922 1 84.19 95 ASP A N 1
ATOM 722 C CA . ASP A 1 95 ? 1.503 1.486 -25.984 1 84.19 95 ASP A CA 1
ATOM 723 C C . ASP A 1 95 ? 2.582 2.35 -26.625 1 84.19 95 ASP A C 1
ATOM 725 O O . ASP A 1 95 ? 3.748 2.303 -26.219 1 84.19 95 ASP A O 1
ATOM 729 N N . GLU A 1 96 ? 2.17 3.105 -27.547 1 84.31 96 GLU A N 1
ATOM 730 C CA . GLU A 1 96 ? 3.121 3.914 -28.297 1 84.31 96 GLU A CA 1
ATOM 731 C C . GLU A 1 96 ? 3.779 4.965 -27.406 1 84.31 96 GLU A C 1
ATOM 733 O O . GLU A 1 96 ? 4.805 5.543 -27.766 1 84.31 96 GLU A O 1
ATOM 738 N N . GLN A 1 97 ? 3.328 5.094 -26.266 1 85.75 97 GLN A N 1
ATOM 739 C CA . GLN A 1 97 ? 3.82 6.148 -25.391 1 85.75 97 GLN A CA 1
ATOM 740 C C . GLN A 1 97 ? 4.582 5.566 -24.203 1 85.75 97 GLN A C 1
ATOM 742 O O . GLN A 1 97 ? 5 6.305 -23.297 1 85.75 97 GLN A O 1
ATOM 747 N N . LEU A 1 98 ? 4.77 4.336 -24.266 1 89.81 98 LEU A N 1
ATOM 748 C CA . LEU A 1 98 ? 5.48 3.701 -23.156 1 89.81 98 LEU A CA 1
ATOM 749 C C . LEU A 1 98 ? 6.969 4.039 -23.203 1 89.81 98 LEU A C 1
ATOM 751 O O . LEU A 1 98 ? 7.57 4.062 -24.281 1 89.81 98 LEU A O 1
ATOM 755 N N . PRO A 1 99 ? 7.594 4.309 -22.031 1 91.38 99 PRO A N 1
ATOM 756 C CA . PRO A 1 99 ? 9.055 4.371 -22.016 1 91.38 99 PRO A CA 1
ATOM 757 C C . PRO A 1 99 ? 9.711 3.078 -22.5 1 91.38 99 PRO A C 1
ATOM 759 O O . PRO A 1 99 ? 9.203 1.987 -22.234 1 91.38 99 PRO A O 1
ATOM 762 N N . PRO A 1 100 ? 10.844 3.139 -23.109 1 92.62 100 PRO A N 1
ATOM 763 C CA . PRO A 1 100 ? 11.484 1.965 -23.703 1 92.62 100 PRO A CA 1
ATOM 764 C C . PRO A 1 100 ? 11.719 0.846 -22.688 1 92.62 100 PRO A C 1
ATOM 766 O O . PRO A 1 100 ? 11.57 -0.333 -23.016 1 92.62 100 PRO A O 1
ATOM 769 N N . ALA A 1 101 ? 11.984 1.229 -21.547 1 94.31 101 ALA A N 1
ATOM 770 C CA . ALA A 1 101 ? 12.336 0.243 -20.516 1 94.31 101 ALA A CA 1
ATOM 771 C C . ALA A 1 101 ? 11.086 -0.453 -19.984 1 94.31 101 ALA A C 1
ATOM 773 O O . ALA A 1 101 ? 11.18 -1.45 -19.266 1 94.31 101 ALA A O 1
ATOM 774 N N . PHE A 1 102 ? 9.891 -0.038 -20.438 1 96.62 102 PHE A N 1
ATOM 775 C CA . PHE A 1 102 ? 8.672 -0.568 -19.844 1 96.62 102 PHE A CA 1
ATOM 776 C C . PHE A 1 102 ? 7.77 -1.182 -20.922 1 96.62 102 PHE A C 1
ATOM 778 O O . PHE A 1 102 ? 6.578 -1.389 -20.688 1 96.62 102 PHE A O 1
ATOM 785 N N . THR A 1 103 ? 8.383 -1.385 -22.062 1 96.44 103 THR A N 1
ATOM 786 C CA . THR A 1 103 ? 7.691 -2.254 -23 1 96.44 103 THR A CA 1
ATOM 787 C C . THR A 1 103 ? 7.613 -3.682 -22.469 1 96.44 103 THR A C 1
ATOM 789 O O . THR A 1 103 ? 8.406 -4.074 -21.609 1 96.44 103 THR A O 1
ATOM 792 N N . LYS A 1 104 ? 6.637 -4.418 -23.016 1 96.81 104 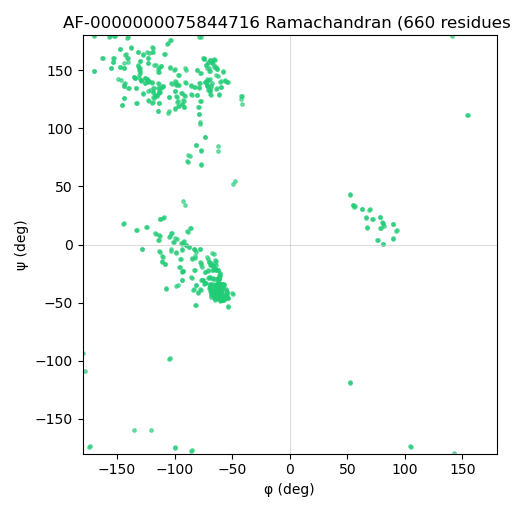LYS A N 1
ATOM 793 C CA . LYS A 1 104 ? 6.5 -5.805 -22.578 1 96.81 104 LYS A CA 1
ATOM 794 C C . LYS A 1 104 ? 7.801 -6.574 -22.781 1 96.81 104 LYS A C 1
ATOM 796 O O . LYS A 1 104 ? 8.242 -7.309 -21.891 1 96.81 104 LYS A O 1
ATOM 801 N N . GLU A 1 105 ? 8.453 -6.406 -23.875 1 96.88 105 GLU A N 1
ATOM 802 C CA . GLU A 1 105 ? 9.68 -7.125 -24.203 1 96.88 105 GLU A CA 1
ATOM 803 C C . GLU A 1 105 ? 10.828 -6.707 -23.281 1 96.88 105 GLU A C 1
ATOM 805 O O . GLU A 1 105 ? 11.602 -7.551 -22.828 1 96.88 105 GLU A O 1
ATOM 810 N N . ALA A 1 106 ? 10.992 -5.438 -23 1 97.44 106 ALA A N 1
ATOM 811 C CA . ALA A 1 106 ? 12.047 -4.969 -22.109 1 97.44 106 ALA A CA 1
ATOM 812 C C . ALA A 1 106 ? 11.867 -5.543 -20.703 1 97.44 106 ALA A C 1
ATOM 814 O O . ALA A 1 106 ? 12.836 -5.984 -20.078 1 97.44 106 ALA A O 1
ATOM 815 N N . LEU A 1 107 ? 10.633 -5.535 -20.25 1 98.31 107 LEU A N 1
ATOM 816 C CA . LEU A 1 107 ? 10.344 -6.09 -18.938 1 98.31 107 LEU A CA 1
ATOM 817 C C . LEU A 1 107 ? 10.617 -7.59 -18.906 1 98.31 107 LEU A C 1
ATOM 819 O O . LEU A 1 107 ? 11.18 -8.102 -17.938 1 98.31 107 LEU A O 1
ATOM 823 N N . ARG A 1 108 ? 10.18 -8.266 -19.969 1 98.38 108 ARG A N 1
ATOM 824 C CA . ARG A 1 108 ? 10.445 -9.695 -20.109 1 98.38 108 ARG A CA 1
ATOM 825 C C . ARG A 1 108 ? 11.93 -9.992 -19.969 1 98.38 108 ARG A C 1
ATOM 827 O O . ARG A 1 108 ? 12.328 -10.883 -19.203 1 98.38 108 ARG A O 1
ATOM 834 N N . GLN A 1 109 ? 12.734 -9.258 -20.609 1 98.19 109 GLN A N 1
ATOM 835 C CA . GLN A 1 109 ? 14.18 -9.461 -20.578 1 98.19 109 GLN A CA 1
ATOM 836 C C . GLN A 1 109 ? 14.75 -9.195 -19.188 1 98.19 109 GLN A C 1
ATOM 838 O O . GLN A 1 109 ? 15.633 -9.922 -18.719 1 98.19 109 GLN A O 1
ATOM 843 N N . THR A 1 110 ? 14.266 -8.172 -18.562 1 98.69 110 THR A N 1
ATOM 844 C CA . THR A 1 110 ? 14.727 -7.848 -17.219 1 98.69 110 THR A CA 1
ATOM 845 C C . THR A 1 110 ? 14.414 -8.992 -16.25 1 98.69 110 THR A C 1
ATOM 847 O O . THR A 1 110 ? 15.281 -9.406 -15.469 1 98.69 110 THR A O 1
ATOM 850 N N . VAL A 1 111 ? 13.219 -9.539 -16.344 1 98.81 111 VAL A N 1
ATOM 851 C CA . VAL A 1 111 ? 12.805 -10.633 -15.469 1 98.81 111 VAL A CA 1
ATOM 852 C C . VAL A 1 111 ? 13.664 -11.867 -15.742 1 98.81 111 VAL A C 1
ATOM 854 O O . VAL A 1 111 ? 14.227 -12.461 -14.812 1 98.81 111 VAL A O 1
ATOM 857 N N . LEU A 1 112 ? 13.828 -12.195 -17 1 98.69 112 LEU A N 1
ATOM 858 C CA . LEU A 1 112 ? 14.578 -13.391 -17.359 1 98.69 112 LEU A CA 1
ATOM 859 C C . LEU A 1 112 ? 16.047 -13.266 -16.938 1 98.69 112 LEU A C 1
ATOM 861 O O . LEU A 1 112 ? 16.641 -14.227 -16.453 1 98.69 112 LEU A O 1
ATOM 865 N N . GLN A 1 113 ? 16.609 -12.125 -17.109 1 98.69 113 GLN A N 1
ATOM 866 C CA . GLN A 1 113 ? 18 -11.922 -16.734 1 98.69 113 GLN A CA 1
ATOM 867 C C . GLN A 1 113 ? 18.172 -11.953 -15.211 1 98.69 113 GLN A C 1
ATOM 869 O O . GLN A 1 113 ? 19.203 -12.391 -14.695 1 98.69 113 GLN A O 1
ATOM 874 N N . THR A 1 114 ? 17.203 -11.469 -14.492 1 98.81 114 THR A N 1
ATOM 875 C CA . THR A 1 114 ? 17.234 -11.562 -13.039 1 98.81 114 THR A CA 1
ATOM 876 C C . THR A 1 114 ? 17.234 -13.023 -12.594 1 98.81 114 THR A C 1
ATOM 878 O O . THR A 1 114 ? 17.984 -13.406 -11.703 1 98.81 114 THR A O 1
ATOM 881 N N . ILE A 1 115 ? 16.375 -13.844 -13.219 1 98.62 115 ILE A N 1
ATOM 882 C CA . ILE A 1 115 ? 16.344 -15.273 -12.938 1 98.62 115 ILE A CA 1
ATOM 883 C C . ILE A 1 115 ? 17.688 -15.898 -13.266 1 98.62 115 ILE A C 1
ATOM 885 O O . ILE A 1 115 ? 18.25 -16.656 -12.469 1 98.62 115 ILE A O 1
ATOM 889 N N . ALA A 1 116 ? 18.219 -15.539 -14.391 1 98.56 116 ALA A N 1
ATOM 890 C CA . ALA A 1 116 ? 19.484 -16.109 -14.844 1 98.56 116 ALA A CA 1
ATOM 891 C C . ALA A 1 116 ? 20.594 -15.836 -13.836 1 98.56 116 ALA A C 1
ATOM 893 O O . ALA A 1 116 ? 21.484 -16.672 -13.625 1 98.56 116 ALA A O 1
ATOM 894 N N . ALA A 1 117 ? 20.562 -14.719 -13.172 1 98.38 117 ALA A N 1
ATOM 895 C CA . ALA A 1 117 ? 21.594 -14.305 -12.234 1 98.38 117 ALA A CA 1
ATOM 896 C C . ALA A 1 117 ? 21.625 -15.219 -11.016 1 98.38 117 ALA A C 1
ATOM 898 O O . ALA A 1 117 ? 22.625 -15.25 -10.281 1 98.38 117 ALA A O 1
ATOM 899 N N . THR A 1 118 ? 20.578 -15.938 -10.789 1 97.88 118 THR A N 1
ATOM 900 C CA . THR A 1 118 ? 20.531 -16.844 -9.648 1 97.88 118 THR A CA 1
ATOM 901 C C . THR A 1 118 ? 21.344 -18.109 -9.938 1 97.88 118 THR A C 1
ATOM 903 O O . THR A 1 118 ? 21.781 -18.797 -9.016 1 97.88 118 THR A O 1
ATOM 906 N N . GLY A 1 119 ? 21.391 -18.469 -11.227 1 97.5 119 GLY A N 1
ATOM 907 C CA . GLY A 1 119 ? 21.984 -19.734 -11.633 1 97.5 119 GLY A CA 1
ATOM 908 C C . GLY A 1 119 ? 21.109 -20.922 -11.352 1 97.5 119 GLY A C 1
ATOM 909 O O . GLY A 1 119 ? 21.484 -22.062 -11.625 1 97.5 119 GLY A O 1
ATOM 910 N N . ARG A 1 120 ? 19.953 -20.703 -10.883 1 96.88 120 ARG A N 1
ATOM 911 C CA . ARG A 1 120 ? 19.078 -21.797 -10.453 1 96.88 120 ARG A CA 1
ATOM 912 C C . ARG A 1 120 ? 18.047 -22.109 -11.539 1 96.88 120 ARG A C 1
ATOM 914 O O . ARG A 1 120 ? 17.453 -21.219 -12.133 1 96.88 120 ARG A O 1
ATOM 921 N N . ARG A 1 121 ? 17.781 -23.375 -11.711 1 95.56 121 ARG A N 1
ATOM 922 C CA . ARG A 1 121 ? 16.859 -23.812 -12.766 1 95.56 121 ARG A CA 1
ATOM 923 C C . ARG A 1 121 ? 15.57 -24.359 -12.172 1 95.56 121 ARG A C 1
ATOM 925 O O . ARG A 1 121 ? 14.609 -24.625 -12.891 1 95.56 121 ARG A O 1
ATOM 932 N N . GLU A 1 122 ? 15.555 -24.547 -10.867 1 92.75 122 GLU A N 1
ATOM 933 C CA . GLU A 1 122 ? 14.406 -25.031 -10.117 1 92.75 122 GLU A CA 1
ATOM 934 C C . GLU A 1 122 ? 14.266 -24.312 -8.781 1 92.75 122 GLU A C 1
ATOM 936 O O . GLU A 1 122 ? 15.203 -23.641 -8.328 1 92.75 122 GLU A O 1
ATOM 941 N N . GLY A 1 123 ? 13.062 -24.391 -8.234 1 92.06 123 GLY A N 1
ATOM 942 C CA . GLY A 1 123 ? 12.859 -23.891 -6.883 1 92.06 123 GLY A CA 1
ATOM 943 C C . GLY A 1 123 ? 12.898 -22.375 -6.801 1 92.06 123 GLY A C 1
ATOM 944 O O . GLY A 1 123 ? 13.266 -21.812 -5.77 1 92.06 123 GLY A O 1
ATOM 945 N N . VAL A 1 124 ? 12.648 -21.672 -7.926 1 95.31 124 VAL A N 1
ATOM 946 C CA . VAL A 1 124 ? 12.695 -20.219 -7.957 1 95.31 124 VAL A CA 1
ATOM 947 C C . VAL A 1 124 ? 11.312 -19.656 -8.258 1 95.31 124 VAL A C 1
ATOM 949 O O . VAL A 1 124 ? 10.609 -20.156 -9.141 1 95.31 124 VAL A O 1
ATOM 952 N N . TYR A 1 125 ? 10.891 -18.75 -7.441 1 95.81 125 TYR A N 1
ATOM 953 C CA . TYR A 1 125 ? 9.711 -17.922 -7.641 1 95.81 125 TYR A CA 1
ATOM 954 C C . TYR A 1 125 ? 10.102 -16.453 -7.82 1 95.81 125 TYR A C 1
ATOM 956 O O . TYR A 1 125 ? 11.039 -15.969 -7.184 1 95.81 125 TYR A O 1
ATOM 964 N N . VAL A 1 126 ? 9.422 -15.773 -8.766 1 97.56 126 VAL A N 1
ATOM 965 C CA . VAL A 1 126 ? 9.836 -14.414 -9.102 1 97.56 126 VAL A CA 1
ATOM 966 C C . VAL A 1 126 ? 8.656 -13.461 -8.906 1 97.56 126 VAL A C 1
ATOM 968 O O . VAL A 1 126 ? 7.547 -13.734 -9.359 1 97.56 126 VAL A O 1
ATOM 971 N N . ARG A 1 127 ? 8.914 -12.398 -8.25 1 98 127 ARG A N 1
ATOM 972 C CA . ARG A 1 127 ? 7.965 -11.305 -8.086 1 98 127 ARG A CA 1
ATOM 973 C C . ARG A 1 127 ? 8.547 -9.992 -8.609 1 98 127 ARG A C 1
ATOM 975 O O . ARG A 1 127 ? 9.727 -9.711 -8.406 1 98 127 ARG A O 1
ATOM 982 N N . TYR A 1 128 ? 7.719 -9.211 -9.25 1 98.81 128 TYR A N 1
ATOM 983 C CA . TYR A 1 128 ? 8.211 -7.945 -9.789 1 98.81 128 TYR A CA 1
ATOM 984 C C . TYR A 1 128 ? 7.148 -6.855 -9.68 1 98.81 128 TYR A C 1
ATOM 986 O O . TYR A 1 128 ? 5.953 -7.148 -9.648 1 98.81 128 TYR A O 1
ATOM 994 N N . TRP A 1 129 ? 7.59 -5.598 -9.57 1 98.88 129 TRP A N 1
ATOM 995 C CA . TRP A 1 129 ? 6.738 -4.441 -9.328 1 98.88 129 TRP A CA 1
ATOM 996 C C . TRP A 1 129 ? 7.02 -3.334 -10.344 1 98.88 129 TRP A C 1
ATOM 998 O O . TRP A 1 129 ? 8.172 -3.121 -10.734 1 98.88 129 TRP A O 1
ATOM 1008 N N . CYS A 1 130 ? 5.992 -2.68 -10.758 1 98.81 130 CYS A N 1
ATOM 1009 C CA . CYS A 1 130 ? 6.039 -1.397 -11.445 1 98.81 130 CYS A CA 1
ATOM 1010 C C . CYS A 1 130 ? 5.422 -0.294 -10.602 1 98.81 130 CYS A C 1
ATOM 1012 O O . CYS A 1 130 ? 4.27 -0.404 -10.172 1 98.81 130 CYS A O 1
ATOM 1014 N N . SER A 1 131 ? 6.195 0.752 -10.297 1 98.75 131 SER A N 1
ATOM 1015 C CA . SER A 1 131 ? 5.691 1.814 -9.43 1 98.75 131 SER A CA 1
ATOM 1016 C C . SER A 1 131 ? 5.664 3.154 -10.164 1 98.75 131 SER A C 1
ATOM 1018 O O . SER A 1 131 ? 6.211 3.281 -11.258 1 98.75 131 SER A O 1
ATOM 1020 N N . ALA A 1 132 ? 5 4.145 -9.523 1 98.38 132 ALA A N 1
ATOM 1021 C CA . ALA A 1 132 ? 4.957 5.504 -10.062 1 98.38 132 ALA A CA 1
ATOM 1022 C C . ALA A 1 132 ? 6.332 6.16 -10 1 98.38 132 ALA A C 1
ATOM 1024 O O . ALA A 1 132 ? 6.566 7.176 -10.664 1 98.38 132 ALA A O 1
ATOM 1025 N N . GLY A 1 133 ? 7.223 5.602 -9.172 1 97.81 133 GLY A N 1
ATOM 1026 C CA . GLY A 1 133 ? 8.617 6.012 -9.242 1 97.81 133 GLY A CA 1
ATOM 1027 C C . GLY A 1 133 ? 9.031 6.914 -8.094 1 97.81 133 GLY A C 1
ATOM 1028 O O . GLY A 1 133 ? 8.281 7.078 -7.125 1 97.81 133 GLY A O 1
ATOM 1029 N N . ARG A 1 134 ? 10.289 7.418 -8.188 1 97 134 ARG A N 1
ATOM 1030 C CA . ARG A 1 134 ? 10.93 8.234 -7.156 1 97 134 ARG A CA 1
ATOM 1031 C C . ARG A 1 134 ? 10.648 9.719 -7.383 1 97 134 ARG A C 1
ATOM 1033 O O . ARG A 1 134 ? 10.539 10.164 -8.523 1 97 134 ARG A O 1
ATOM 1040 N N . GLY A 1 135 ? 10.617 10.445 -6.281 1 91.56 135 GLY A N 1
ATOM 1041 C CA . GLY A 1 135 ? 10.43 11.891 -6.324 1 91.56 135 GLY A CA 1
ATOM 1042 C C . GLY A 1 135 ? 10.469 12.539 -4.953 1 91.56 135 GLY A C 1
ATOM 1043 O O . GLY A 1 135 ? 11.516 12.57 -4.305 1 91.56 135 GLY A O 1
ATOM 1044 N N . ASP A 1 136 ? 9.328 12.984 -4.492 1 90.56 136 ASP A N 1
ATOM 1045 C CA . ASP A 1 136 ? 9.18 13.508 -3.139 1 90.56 136 ASP A CA 1
ATOM 1046 C C . ASP A 1 136 ? 8.148 12.703 -2.35 1 90.56 136 ASP A C 1
ATOM 1048 O O . ASP A 1 136 ? 7.93 11.516 -2.629 1 90.56 136 ASP A O 1
ATOM 1052 N N . PHE A 1 137 ? 7.672 13.281 -1.364 1 94.75 137 PHE A N 1
ATOM 1053 C CA . PHE A 1 137 ? 6.766 12.539 -0.49 1 94.75 137 PHE A CA 1
ATOM 1054 C C . PHE A 1 137 ? 5.336 13.047 -0.648 1 94.75 137 PHE A C 1
ATOM 1056 O O . PHE A 1 137 ? 4.512 12.891 0.257 1 94.75 137 PHE A O 1
ATOM 1063 N N . SER A 1 138 ? 5.059 13.68 -1.854 1 94.06 138 SER A N 1
ATOM 1064 C CA . SER A 1 138 ? 3.709 14.148 -2.146 1 94.06 138 SER A CA 1
ATOM 1065 C C . SER A 1 138 ? 2.779 12.992 -2.484 1 94.06 138 SER A C 1
ATOM 1067 O O . SER A 1 138 ? 3.238 11.898 -2.842 1 94.06 138 SER A O 1
ATOM 1069 N N . ILE A 1 139 ? 1.486 13.234 -2.357 1 96.62 139 ILE A N 1
ATOM 1070 C CA . ILE A 1 139 ? 0.475 12.258 -2.75 1 96.62 139 ILE A CA 1
ATOM 1071 C C . ILE A 1 139 ? 0.458 12.117 -4.27 1 96.62 139 ILE A C 1
ATOM 1073 O O . ILE A 1 139 ? 0.275 11.016 -4.793 1 96.62 139 ILE A O 1
ATOM 1077 N N . SER A 1 140 ? 0.671 13.266 -4.973 1 96.75 140 SER A N 1
ATOM 1078 C CA . SER A 1 140 ? 0.739 13.281 -6.43 1 96.75 140 SER A CA 1
ATOM 1079 C C . SER A 1 140 ? 2.094 12.789 -6.926 1 96.75 140 SER A C 1
ATOM 1081 O O . SER A 1 140 ? 3.135 13.18 -6.391 1 96.75 140 SER A O 1
ATOM 1083 N N . PRO A 1 141 ? 2.061 11.977 -7.992 1 96.94 141 PRO A N 1
ATOM 1084 C CA . PRO A 1 141 ? 3.334 11.547 -8.578 1 96.94 141 PRO A CA 1
ATOM 1085 C C . PRO A 1 141 ? 3.877 12.547 -9.602 1 96.94 141 PRO A C 1
ATOM 1087 O O . PRO A 1 141 ? 4.812 12.227 -10.336 1 96.94 141 PRO A O 1
ATOM 1090 N N . ALA A 1 142 ? 3.35 13.727 -9.633 1 95.06 142 ALA A N 1
ATOM 1091 C CA . ALA A 1 142 ? 3.707 14.711 -10.648 1 95.06 142 ALA A CA 1
ATOM 1092 C C . ALA A 1 142 ? 5.195 15.047 -10.594 1 95.06 142 ALA A C 1
ATOM 1094 O O . ALA A 1 142 ? 5.797 15.406 -11.609 1 95.06 142 ALA A O 1
ATOM 1095 N N . ARG A 1 143 ? 5.766 14.867 -9.469 1 92.69 143 ARG A N 1
ATOM 1096 C CA . ARG A 1 143 ? 7.172 15.234 -9.32 1 92.69 143 ARG A CA 1
ATOM 1097 C C . ARG A 1 143 ? 8.062 13.992 -9.32 1 92.69 143 ARG A C 1
ATOM 1099 O O . ARG A 1 143 ? 9.258 14.086 -9.047 1 92.69 143 ARG A O 1
ATOM 1106 N N . CYS A 1 144 ? 7.523 12.859 -9.586 1 94.38 144 CYS A N 1
ATOM 1107 C CA . CYS A 1 144 ? 8.328 11.664 -9.781 1 94.38 144 CYS A CA 1
ATOM 1108 C C . CYS A 1 144 ? 9.086 11.727 -11.102 1 94.38 144 CYS A C 1
ATOM 1110 O O . CYS A 1 144 ? 8.617 12.328 -12.062 1 94.38 144 CYS A O 1
ATOM 1112 N N . GLU A 1 145 ? 10.242 11.07 -11.195 1 94.44 145 GLU A N 1
ATOM 1113 C CA . GLU A 1 145 ? 11.086 11.062 -12.383 1 94.44 145 GLU A CA 1
ATOM 1114 C C . GLU A 1 145 ? 10.508 10.148 -13.461 1 94.44 145 GLU A C 1
ATOM 1116 O O . GLU A 1 145 ? 10.859 10.273 -14.641 1 94.44 145 GLU A O 1
ATOM 1121 N N . GLY A 1 146 ? 9.68 9.281 -13.086 1 94.75 146 GLY A N 1
ATOM 1122 C CA . GLY A 1 146 ? 9.109 8.242 -13.93 1 94.75 146 GLY A CA 1
ATOM 1123 C C . GLY A 1 146 ? 8.922 6.922 -13.203 1 94.75 146 GLY A C 1
ATOM 1124 O O . GLY A 1 146 ? 9.32 6.781 -12.047 1 94.75 146 GLY A O 1
ATOM 1125 N N . PRO A 1 147 ? 8.406 5.965 -13.977 1 97.69 147 PRO A N 1
ATOM 1126 C CA . PRO A 1 147 ? 8.125 4.68 -13.328 1 97.69 147 PRO A CA 1
ATOM 1127 C C . PRO A 1 147 ? 9.398 3.924 -12.945 1 97.69 147 PRO A C 1
ATOM 1129 O O . PRO A 1 147 ? 10.445 4.121 -13.562 1 97.69 147 PRO A O 1
ATOM 1132 N N . SER A 1 148 ? 9.344 3.158 -11.898 1 98.31 148 SER A N 1
ATOM 1133 C CA . SER A 1 148 ? 10.406 2.256 -11.461 1 98.31 148 SER A CA 1
ATOM 1134 C C . SER A 1 148 ? 9.984 0.797 -11.625 1 98.31 148 SER A C 1
ATOM 1136 O O . SER A 1 148 ? 8.797 0.488 -11.672 1 98.31 148 SER A O 1
ATOM 1138 N N . PHE A 1 149 ? 10.977 -0.081 -11.797 1 98.75 149 PHE A N 1
ATOM 1139 C CA . PHE A 1 149 ? 10.773 -1.523 -11.867 1 98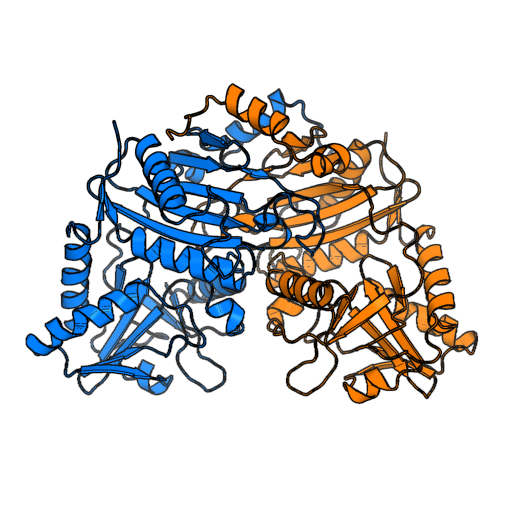.75 149 PHE A CA 1
ATOM 1140 C C . PHE A 1 149 ? 11.672 -2.248 -10.875 1 98.75 149 PHE A C 1
ATOM 1142 O O . PHE A 1 149 ? 12.852 -1.916 -10.742 1 98.75 149 PHE A O 1
ATOM 1149 N N . PHE A 1 150 ? 11.102 -3.16 -10.07 1 98.88 150 PHE A N 1
ATOM 1150 C CA . PHE A 1 150 ? 11.797 -4.031 -9.125 1 98.88 150 PHE A CA 1
ATOM 1151 C C . PHE A 1 150 ? 11.477 -5.492 -9.406 1 98.88 150 PHE A C 1
ATOM 1153 O O . PHE A 1 150 ? 10.344 -5.828 -9.758 1 98.88 150 PHE A O 1
ATOM 1160 N N . CYS A 1 151 ? 12.414 -6.344 -9.266 1 98.88 151 CYS A N 1
ATOM 1161 C CA . CYS A 1 151 ? 12.234 -7.77 -9.508 1 98.88 151 CYS A CA 1
ATOM 1162 C C . CYS A 1 151 ? 13.055 -8.594 -8.516 1 98.88 151 CYS A C 1
ATOM 1164 O O . CYS A 1 151 ? 14.266 -8.406 -8.406 1 98.88 151 CYS A O 1
ATOM 1166 N N . VAL A 1 152 ? 12.398 -9.508 -7.824 1 98.81 152 VAL A N 1
ATOM 1167 C CA . VAL A 1 152 ? 13.102 -10.359 -6.867 1 98.81 152 VAL A CA 1
ATOM 1168 C C . VAL A 1 152 ? 12.891 -11.828 -7.227 1 98.81 152 VAL A C 1
ATOM 1170 O O . VAL A 1 152 ? 11.758 -12.273 -7.414 1 98.81 152 VAL A O 1
ATOM 1173 N N . ALA A 1 153 ? 13.922 -12.539 -7.414 1 98.56 153 ALA A N 1
ATOM 1174 C CA . ALA A 1 153 ? 13.922 -14 -7.5 1 98.56 153 ALA A CA 1
ATOM 1175 C C . ALA A 1 153 ? 14.203 -14.625 -6.137 1 98.56 153 ALA A C 1
ATOM 1177 O O . ALA A 1 153 ? 15.25 -14.375 -5.539 1 98.56 153 ALA A O 1
ATOM 1178 N N . HIS A 1 154 ? 13.281 -15.43 -5.672 1 97.62 154 HIS A N 1
ATOM 1179 C CA . HIS A 1 154 ? 13.391 -15.984 -4.328 1 97.62 154 HIS A CA 1
ATOM 1180 C C . HIS A 1 154 ? 12.93 -17.438 -4.289 1 97.62 154 HIS A C 1
ATOM 1182 O O . HIS A 1 154 ? 12.5 -17.984 -5.309 1 97.62 154 HIS A O 1
ATOM 1188 N N . GLU A 1 155 ? 13.031 -18.031 -3.162 1 95.12 155 GLU A N 1
ATOM 1189 C CA . GLU A 1 155 ? 12.68 -19.438 -2.996 1 95.12 155 GLU A CA 1
ATOM 1190 C C . GLU A 1 155 ? 11.203 -19.672 -3.266 1 95.12 155 GLU A C 1
ATOM 1192 O O . GLU A 1 155 ? 10.352 -18.906 -2.822 1 95.12 155 GLU A O 1
ATOM 1197 N N . ASP A 1 156 ? 10.906 -20.719 -4.023 1 89.88 156 ASP A N 1
ATOM 1198 C CA . ASP A 1 156 ? 9.531 -21.141 -4.27 1 89.88 156 ASP A CA 1
ATOM 1199 C C . ASP A 1 156 ? 8.969 -21.906 -3.078 1 89.88 156 ASP A C 1
ATOM 1201 O O . ASP A 1 156 ? 9.305 -23.078 -2.877 1 89.88 156 ASP A O 1
ATOM 1205 N N . MET A 1 157 ? 8.18 -21.344 -2.369 1 75.5 157 MET A N 1
ATOM 1206 C CA . MET A 1 157 ? 7.586 -21.984 -1.201 1 75.5 157 MET A CA 1
ATOM 1207 C C . MET A 1 157 ? 6.234 -22.609 -1.549 1 75.5 157 MET A C 1
ATOM 1209 O O . MET A 1 157 ? 5.578 -23.203 -0.691 1 75.5 157 MET A O 1
ATOM 1213 N N . HIS A 1 158 ? 5.797 -22.562 -2.682 1 67.38 158 HIS A N 1
ATOM 1214 C CA . HIS A 1 158 ? 4.449 -22.953 -3.084 1 67.38 158 HIS A CA 1
ATOM 1215 C C . HIS A 1 158 ? 4.426 -24.359 -3.682 1 67.38 158 HIS A C 1
ATOM 1217 O O . HIS A 1 158 ? 3.42 -25.062 -3.584 1 67.38 158 HIS A O 1
ATOM 1223 N N . SER A 1 159 ? 5.516 -24.672 -4.418 1 56.34 159 SER A N 1
ATOM 1224 C CA . SER A 1 159 ? 5.551 -25.969 -5.102 1 56.34 159 SER A CA 1
ATOM 1225 C C . SER A 1 159 ? 5.535 -27.125 -4.105 1 56.34 159 SER A C 1
ATOM 1227 O O . SER A 1 159 ? 5.203 -28.25 -4.465 1 56.34 159 SER A O 1
ATOM 1229 N N . ALA A 1 160 ? 5.867 -26.781 -2.838 1 52.28 160 ALA A N 1
ATOM 1230 C CA . ALA A 1 160 ? 5.961 -27.906 -1.911 1 52.28 160 ALA A CA 1
ATOM 1231 C C . ALA A 1 160 ? 4.59 -28.531 -1.664 1 52.28 160 ALA A C 1
ATOM 1233 O O . ALA A 1 160 ? 3.564 -27.844 -1.752 1 52.28 160 ALA A O 1
ATOM 1234 N N . ALA A 1 161 ? 4.562 -29.828 -1.61 1 49.06 161 ALA A N 1
ATOM 1235 C CA . ALA A 1 161 ? 3.488 -30.812 -1.494 1 49.06 161 ALA A CA 1
ATOM 1236 C C . ALA A 1 161 ? 2.514 -30.438 -0.385 1 49.06 161 ALA A C 1
ATOM 1238 O O . ALA A 1 161 ? 2.787 -30.656 0.796 1 49.06 161 ALA A O 1
ATOM 1239 N N . LEU A 1 162 ? 1.913 -29.188 -0.395 1 51.75 162 LEU A N 1
ATOM 1240 C CA . LEU A 1 162 ? 0.855 -29.062 0.601 1 51.75 162 LEU A CA 1
ATOM 1241 C C . LEU A 1 162 ? 0.001 -30.328 0.654 1 51.75 162 LEU A C 1
ATOM 1243 O O . LEU A 1 162 ? -0.15 -31.016 -0.353 1 51.75 162 LEU A O 1
ATOM 1247 N N . PRO A 1 163 ? -0.096 -30.828 1.998 1 55.31 163 PRO A N 1
ATOM 1248 C CA . PRO A 1 163 ? -1.125 -31.875 2.055 1 55.31 163 PRO A CA 1
ATOM 1249 C C . PRO A 1 163 ? -2.373 -31.516 1.251 1 55.31 163 PRO A C 1
ATOM 1251 O O . PRO A 1 163 ? -2.748 -30.344 1.178 1 55.31 163 PRO A O 1
ATOM 1254 N N . ARG A 1 164 ? -2.746 -32.344 0.374 1 69.94 164 ARG A N 1
ATOM 1255 C CA . ARG A 1 164 ? -3.789 -32.25 -0.643 1 69.94 164 ARG A CA 1
ATOM 1256 C C . ARG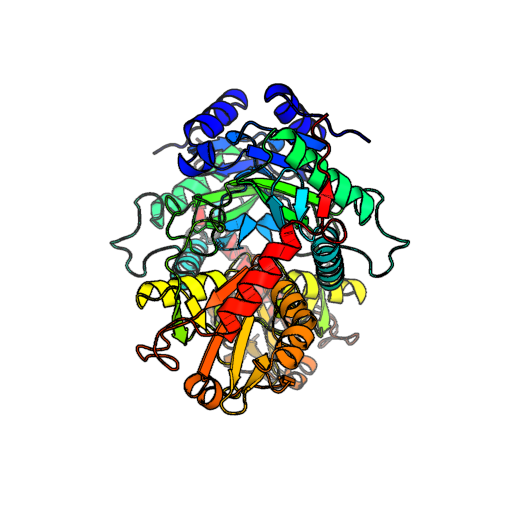 A 1 164 ? -5.164 -32.094 -0.003 1 69.94 164 ARG A C 1
ATOM 1258 O O . ARG A 1 164 ? -5.715 -33.062 0.54 1 69.94 164 ARG A O 1
ATOM 1265 N N . GLY A 1 165 ? -5.527 -30.672 0.466 1 92.69 165 GLY A N 1
ATOM 1266 C CA . GLY A 1 165 ? -6.844 -30.266 0.943 1 92.69 165 GLY A CA 1
ATOM 1267 C C . GLY A 1 165 ? -6.797 -29.062 1.87 1 92.69 165 GLY A C 1
ATOM 1268 O O . GLY A 1 165 ? -6.453 -29.188 3.047 1 92.69 165 GLY A O 1
ATOM 1269 N N . LEU A 1 166 ? -7.246 -27.969 1.534 1 95.56 166 LEU A N 1
ATOM 1270 C CA . LEU A 1 166 ? -7.227 -26.734 2.311 1 95.56 166 LEU A CA 1
ATOM 1271 C C . LEU A 1 166 ? -8.477 -26.609 3.182 1 95.56 166 LEU A C 1
ATOM 1273 O O . LEU A 1 166 ? -9.562 -27.031 2.773 1 95.56 166 LEU A O 1
ATOM 1277 N N . LYS A 1 167 ? -8.297 -26.156 4.371 1 97.44 167 LYS A N 1
ATOM 1278 C CA . LYS A 1 167 ? -9.398 -25.672 5.203 1 97.44 167 LYS A CA 1
ATOM 1279 C C . LYS A 1 167 ? -9.617 -24.188 5.012 1 97.44 167 LYS A C 1
ATOM 1281 O O . LYS A 1 167 ? -8.68 -23.391 5.113 1 97.44 167 LYS A O 1
ATOM 1286 N N . ALA A 1 168 ? -10.859 -23.812 4.727 1 98.44 168 ALA A N 1
ATOM 1287 C CA . ALA A 1 168 ? -11.18 -22.406 4.531 1 98.44 168 ALA A CA 1
ATOM 1288 C C . ALA A 1 168 ? -12.281 -21.953 5.484 1 98.44 168 ALA A C 1
ATOM 1290 O O . ALA A 1 168 ? -13.023 -22.781 6.016 1 98.44 168 ALA A O 1
ATOM 1291 N N . VAL A 1 169 ? -12.32 -20.688 5.742 1 98.69 169 VAL A N 1
ATOM 1292 C CA . VAL A 1 169 ? -13.391 -20.078 6.535 1 98.69 169 VAL A CA 1
ATOM 1293 C C . VAL A 1 169 ? -13.859 -18.797 5.871 1 98.69 169 VAL A C 1
ATOM 1295 O O . VAL A 1 169 ? -13.07 -18.094 5.223 1 98.69 169 VAL A O 1
ATOM 1298 N N . THR A 1 170 ? -15.148 -18.531 5.957 1 98.56 170 THR A N 1
ATOM 1299 C CA . THR A 1 170 ? -15.641 -17.219 5.547 1 98.56 170 THR A CA 1
ATOM 1300 C C . THR A 1 170 ? -15.219 -16.141 6.547 1 98.56 170 THR A C 1
ATOM 1302 O O . THR A 1 170 ? -15.242 -16.375 7.758 1 98.56 170 THR A O 1
ATOM 1305 N N . VAL A 1 171 ? -14.758 -15.008 6.062 1 98.5 171 VAL A N 1
ATOM 1306 C CA . VAL A 1 171 ? -14.195 -13.992 6.941 1 98.5 171 VAL A CA 1
ATOM 1307 C C . VAL A 1 171 ? -15.016 -12.711 6.844 1 98.5 171 VAL A C 1
ATOM 1309 O O . VAL A 1 171 ? -15.844 -12.562 5.945 1 98.5 171 VAL A O 1
ATOM 1312 N N . GLY A 1 172 ? -14.773 -11.805 7.824 1 97.5 172 GLY A N 1
ATOM 1313 C CA . GLY A 1 172 ? -15.562 -10.594 7.93 1 97.5 172 GLY A CA 1
ATOM 1314 C C . GLY A 1 172 ? -14.844 -9.359 7.406 1 97.5 172 GLY A C 1
ATOM 1315 O O . GLY A 1 172 ? -15.43 -8.281 7.328 1 97.5 172 GLY A O 1
ATOM 1316 N N . VAL A 1 173 ? -13.57 -9.422 7.008 1 98 173 VAL A N 1
ATOM 1317 C CA . VAL A 1 173 ? -12.828 -8.289 6.457 1 98 173 VAL A CA 1
ATOM 1318 C C . VAL A 1 173 ? -13.523 -7.77 5.203 1 98 173 VAL A C 1
ATOM 1320 O O . VAL A 1 173 ? -13.938 -8.555 4.348 1 98 173 VAL A O 1
ATOM 1323 N N . PRO A 1 174 ? -13.648 -6.469 5.078 1 96.81 174 PRO A N 1
ATOM 1324 C CA . PRO A 1 174 ? -14.383 -5.93 3.932 1 96.81 174 PRO A CA 1
ATOM 1325 C C . PRO A 1 174 ? -13.633 -6.098 2.615 1 96.81 174 PRO A C 1
ATOM 1327 O O . PRO A 1 174 ? -12.398 -6.191 2.609 1 96.81 174 PRO A O 1
ATOM 1330 N N . LEU A 1 175 ? -14.453 -6.082 1.498 1 96.81 175 LEU A N 1
ATOM 1331 C CA . LEU A 1 175 ? -13.891 -6.148 0.153 1 96.81 175 LEU A CA 1
ATOM 1332 C C . LEU A 1 175 ? -13.32 -4.797 -0.266 1 96.81 175 LEU A C 1
ATOM 1334 O O . LEU A 1 175 ? -13.828 -3.75 0.146 1 96.81 175 LEU A O 1
ATOM 1338 N N . LYS A 1 176 ? -12.258 -4.809 -1.067 1 97.12 176 LYS A N 1
ATOM 1339 C CA . LYS A 1 176 ? -11.805 -3.625 -1.793 1 97.12 176 LYS A CA 1
ATOM 1340 C C . LYS A 1 176 ? -12.852 -3.164 -2.803 1 97.12 176 LYS A C 1
ATOM 1342 O O . LYS A 1 176 ? -13.594 -3.98 -3.344 1 97.12 176 LYS A O 1
ATOM 1347 N N . PRO A 1 177 ? -12.844 -1.827 -3.107 1 96.69 177 PRO A N 1
ATOM 1348 C CA . PRO A 1 177 ? -13.719 -1.43 -4.211 1 96.69 177 PRO A CA 1
ATOM 1349 C C . PRO A 1 177 ? -13.281 -2.016 -5.551 1 96.69 177 PRO A C 1
ATOM 1351 O O . PRO A 1 177 ? -12.109 -2.361 -5.727 1 96.69 177 PRO A O 1
ATOM 1354 N N . PRO A 1 178 ? -14.172 -2.088 -6.508 1 96.56 178 PRO A N 1
ATOM 1355 C CA . PRO A 1 178 ? -13.93 -2.793 -7.766 1 96.56 178 PRO A CA 1
ATOM 1356 C C . PRO A 1 178 ? -12.664 -2.305 -8.484 1 96.56 178 PRO A C 1
ATOM 1358 O O . PRO A 1 178 ? -11.898 -3.113 -9.008 1 96.56 178 PRO A O 1
ATOM 1361 N N . LEU A 1 179 ? -12.414 -1.027 -8.492 1 97.12 179 LEU A N 1
ATOM 1362 C CA . LEU A 1 179 ? -11.234 -0.497 -9.18 1 97.12 179 LEU A CA 1
ATOM 1363 C C . LEU A 1 179 ? -9.953 -1.078 -8.594 1 97.12 179 LEU A C 1
ATOM 1365 O O . LEU A 1 179 ? -9.07 -1.518 -9.336 1 97.12 179 LEU A O 1
ATOM 1369 N N . LEU A 1 180 ? -9.914 -1.1 -7.281 1 97.38 180 LEU A N 1
ATOM 1370 C CA . LEU A 1 180 ? -8.727 -1.617 -6.609 1 97.38 180 LEU A CA 1
ATOM 1371 C C . LEU A 1 180 ? -8.68 -3.139 -6.688 1 97.38 180 LEU A C 1
ATOM 1373 O O . LEU A 1 180 ? -7.602 -3.725 -6.789 1 97.38 180 LEU A O 1
ATOM 1377 N N . ALA A 1 181 ? -9.812 -3.797 -6.73 1 97.19 181 ALA A N 1
ATOM 1378 C CA . ALA A 1 181 ? -9.898 -5.254 -6.742 1 97.19 181 ALA A CA 1
ATOM 1379 C C . ALA A 1 181 ? -9.484 -5.816 -8.102 1 97.19 181 ALA A C 1
ATOM 1381 O O . ALA A 1 181 ? -9.062 -6.969 -8.203 1 97.19 181 ALA A O 1
ATOM 1382 N N . THR A 1 182 ? -9.578 -5.043 -9.148 1 97.31 182 THR A N 1
ATOM 1383 C CA . THR A 1 182 ? -9.359 -5.559 -10.5 1 97.31 182 THR A CA 1
ATOM 1384 C C . THR A 1 182 ? -7.941 -5.25 -10.969 1 97.31 182 THR A C 1
ATOM 1386 O O . THR A 1 182 ? -7.547 -5.633 -12.07 1 97.31 182 THR A O 1
ATOM 1389 N N . MET A 1 183 ? -7.219 -4.504 -10.234 1 97.5 183 MET A N 1
ATOM 1390 C CA . MET A 1 183 ? -5.789 -4.355 -10.508 1 97.5 183 MET A CA 1
ATOM 1391 C C . MET A 1 183 ? -4.961 -5.043 -9.43 1 97.5 183 MET A C 1
ATOM 1393 O O . MET A 1 183 ? -5.32 -5.016 -8.25 1 97.5 183 MET A O 1
ATOM 1397 N N . LYS A 1 184 ? -3.957 -5.738 -9.812 1 98.19 184 LYS A N 1
ATOM 1398 C CA . LYS A 1 184 ? -3.062 -6.383 -8.859 1 98.19 184 LYS A CA 1
ATOM 1399 C C . LYS A 1 184 ? -2.027 -5.398 -8.32 1 98.19 184 LYS A C 1
ATOM 1401 O O . LYS A 1 184 ? -0.9 -5.344 -8.82 1 98.19 184 LYS A O 1
ATOM 1406 N N . SER A 1 185 ? -2.396 -4.66 -7.266 1 98.62 185 SER A N 1
ATOM 1407 C CA . SER A 1 185 ? -1.546 -3.637 -6.664 1 98.62 185 SER A CA 1
ATOM 1408 C C . SER A 1 185 ? -0.978 -4.105 -5.328 1 98.62 185 SER A C 1
ATOM 1410 O O . SER A 1 185 ? -1.337 -5.176 -4.836 1 98.62 185 SER A O 1
ATOM 1412 N N . ASN A 1 186 ? -0.046 -3.27 -4.762 1 98.38 186 ASN A N 1
ATOM 1413 C CA . ASN A 1 186 ? 0.517 -3.629 -3.463 1 98.38 186 ASN A CA 1
ATOM 1414 C C . ASN A 1 186 ? -0.323 -3.078 -2.314 1 98.38 186 ASN A C 1
ATOM 1416 O O . ASN A 1 186 ? 0.146 -3.004 -1.178 1 98.38 186 ASN A O 1
ATOM 1420 N N . ASN A 1 187 ? -1.552 -2.562 -2.619 1 98.62 187 ASN A N 1
ATOM 1421 C CA . ASN A 1 187 ? -2.516 -2.229 -1.577 1 98.62 187 ASN A CA 1
ATOM 1422 C C . ASN A 1 187 ? -3.199 -3.475 -1.023 1 98.62 187 ASN A C 1
ATOM 1424 O O . ASN A 1 187 ? -4.414 -3.633 -1.151 1 98.62 187 ASN A O 1
ATOM 1428 N N . TYR A 1 188 ? -2.443 -4.32 -0.293 1 98.62 188 TYR A N 1
ATOM 1429 C CA . TYR A 1 188 ? -2.904 -5.641 0.111 1 98.62 188 TYR A CA 1
ATOM 1430 C C . TYR A 1 188 ? -3.092 -5.715 1.622 1 98.62 188 TYR A C 1
ATOM 1432 O O . TYR A 1 188 ? -3.07 -6.805 2.203 1 98.62 188 TYR A O 1
ATOM 1440 N N . LEU A 1 189 ? -3.258 -4.574 2.27 1 98.81 189 LEU A N 1
ATOM 1441 C CA . LEU A 1 189 ? -3.459 -4.629 3.715 1 98.81 189 LEU A CA 1
ATOM 1442 C C . LEU A 1 189 ? -4.707 -5.43 4.062 1 98.81 189 LEU A C 1
ATOM 1444 O O . LEU A 1 189 ? -4.672 -6.293 4.938 1 98.81 189 LEU A O 1
ATOM 1448 N N . LEU A 1 190 ? -5.824 -5.215 3.352 1 98.69 190 LEU A N 1
ATOM 1449 C CA . LEU A 1 190 ? -7.047 -5.969 3.615 1 98.69 190 LEU A CA 1
ATOM 1450 C C . LEU A 1 190 ? -6.84 -7.453 3.326 1 98.69 190 LEU A C 1
ATOM 1452 O O . LEU A 1 190 ? -7.363 -8.305 4.047 1 98.69 190 LEU A O 1
ATOM 1456 N N . ASN A 1 191 ? -6.082 -7.762 2.299 1 98.62 191 ASN A N 1
ATOM 1457 C CA . ASN A 1 191 ? -5.762 -9.156 2.002 1 98.62 191 ASN A CA 1
ATOM 1458 C C . ASN A 1 191 ? -5 -9.812 3.148 1 98.62 191 ASN A C 1
ATOM 1460 O O . ASN A 1 191 ? -5.266 -10.961 3.498 1 98.62 191 ASN A O 1
ATOM 1464 N N . ALA A 1 192 ? -4.023 -9.055 3.652 1 98.69 192 ALA A N 1
ATOM 1465 C CA . ALA A 1 192 ? -3.275 -9.57 4.797 1 98.69 192 ALA A CA 1
ATOM 1466 C C . ALA A 1 192 ? -4.199 -9.836 5.984 1 98.69 192 ALA A C 1
ATOM 1468 O O . ALA A 1 192 ? -4.07 -10.852 6.668 1 98.69 192 ALA A O 1
ATOM 1469 N N . LEU A 1 193 ? -5.133 -8.945 6.219 1 98.81 193 LEU A N 1
ATOM 1470 C CA . LEU A 1 193 ? -6.07 -9.109 7.324 1 98.81 193 LEU A CA 1
ATOM 1471 C C . LEU A 1 193 ? -6.969 -10.32 7.102 1 98.81 193 LEU A C 1
ATOM 1473 O O . LEU A 1 193 ? -7.324 -11.023 8.055 1 98.81 193 LEU A O 1
ATOM 1477 N N . VAL A 1 194 ? -7.359 -10.578 5.844 1 98.75 194 VAL A N 1
ATOM 1478 C CA . VAL A 1 194 ? -8.125 -11.773 5.496 1 98.75 194 VAL A CA 1
ATOM 1479 C C . VAL A 1 194 ? -7.332 -13.016 5.887 1 98.75 194 VAL A C 1
ATOM 1481 O O . VAL A 1 194 ? -7.871 -13.93 6.52 1 98.75 194 VAL A O 1
ATOM 1484 N N . ALA A 1 195 ? -6.074 -13.047 5.539 1 98.56 195 ALA A N 1
ATOM 1485 C CA . ALA A 1 195 ? -5.219 -14.188 5.867 1 98.56 195 ALA A CA 1
ATOM 1486 C C . ALA A 1 195 ? -5.094 -14.359 7.379 1 98.56 195 ALA A C 1
ATOM 1488 O O . ALA A 1 195 ? -5.188 -15.477 7.891 1 98.56 195 ALA A O 1
ATOM 1489 N N . MET A 1 196 ? -4.906 -13.289 8.062 1 98.56 196 MET A N 1
ATOM 1490 C CA . MET A 1 196 ? -4.734 -13.336 9.516 1 98.56 196 MET A CA 1
ATOM 1491 C C . MET A 1 196 ? -6.004 -13.836 10.195 1 98.56 196 MET A C 1
ATOM 1493 O O . MET A 1 196 ? -5.934 -14.617 11.148 1 98.56 196 MET A O 1
ATOM 1497 N N . GLU A 1 197 ? -7.145 -13.344 9.734 1 98.56 197 GLU A N 1
ATOM 1498 C CA . GLU A 1 197 ? -8.406 -13.797 10.312 1 98.56 197 GLU A CA 1
ATOM 1499 C C . GLU A 1 197 ? -8.609 -15.297 10.102 1 98.56 197 GLU A C 1
ATOM 1501 O O . GLU A 1 197 ? -9.062 -16 11.008 1 98.56 197 GLU A O 1
ATOM 1506 N N . ALA A 1 198 ? -8.32 -15.781 8.945 1 98.56 198 ALA A N 1
ATOM 1507 C CA . ALA A 1 198 ? -8.406 -17.219 8.664 1 98.56 198 ALA A CA 1
ATOM 1508 C C . ALA A 1 198 ? -7.48 -18.016 9.578 1 98.56 198 ALA A C 1
ATOM 1510 O O . ALA A 1 198 ? -7.891 -19.016 10.164 1 98.56 198 ALA A O 1
ATOM 1511 N N . GLU A 1 199 ? -6.242 -17.562 9.688 1 98.06 199 GLU A N 1
ATOM 1512 C CA . GLU A 1 199 ? -5.258 -18.219 10.539 1 98.06 199 GLU A CA 1
ATOM 1513 C C . GLU A 1 199 ? -5.723 -18.281 11.992 1 98.06 199 GLU A C 1
ATOM 1515 O O . GLU A 1 199 ? -5.566 -19.297 12.664 1 98.06 199 GLU A O 1
ATOM 1520 N N . ALA A 1 200 ? -6.277 -17.172 12.461 1 97.69 200 ALA A N 1
ATOM 1521 C CA . ALA A 1 200 ? -6.785 -17.109 13.828 1 97.69 200 ALA A CA 1
ATOM 1522 C C . ALA A 1 200 ? -7.891 -18.141 14.055 1 97.69 200 ALA A C 1
ATOM 1524 O O . ALA A 1 200 ? -8.086 -18.609 15.172 1 97.69 200 ALA A O 1
ATOM 1525 N N . ALA A 1 201 ? -8.586 -18.5 12.992 1 98.12 201 ALA A N 1
ATOM 1526 C CA . ALA A 1 201 ? -9.672 -19.484 13.07 1 98.12 201 ALA A CA 1
ATOM 1527 C C . ALA A 1 201 ? -9.156 -20.891 12.805 1 98.12 201 ALA A C 1
ATOM 1529 O O . ALA A 1 201 ? -9.945 -21.844 12.719 1 98.12 201 ALA A O 1
ATOM 1530 N N . GLY A 1 202 ? -7.859 -21.016 12.617 1 97.25 202 GLY A N 1
ATOM 1531 C CA . GLY A 1 202 ? -7.258 -22.312 12.391 1 97.25 202 GLY A CA 1
ATOM 1532 C C . GLY A 1 202 ? -7.41 -22.797 10.961 1 97.25 202 GLY A C 1
ATOM 1533 O O . GLY A 1 202 ? -7.363 -24 10.695 1 97.25 202 GLY A O 1
ATOM 1534 N N . ALA A 1 203 ? -7.68 -21.922 10.023 1 97.94 203 ALA A N 1
ATOM 1535 C CA . ALA A 1 203 ? -7.879 -22.297 8.617 1 97.94 203 ALA A CA 1
ATOM 1536 C C . ALA A 1 203 ? -6.699 -21.828 7.762 1 97.94 203 ALA A C 1
ATOM 1538 O O . ALA A 1 203 ? -5.891 -21.016 8.203 1 97.94 203 ALA A O 1
ATOM 1539 N N . ASN A 1 204 ? -6.613 -22.406 6.539 1 95.62 204 ASN A N 1
ATOM 1540 C CA . ASN A 1 204 ? -5.559 -22.062 5.598 1 95.62 204 ASN A CA 1
ATOM 1541 C C . ASN A 1 204 ? -5.922 -20.828 4.777 1 95.62 204 ASN A C 1
ATOM 1543 O O . ASN A 1 204 ? -5.043 -20.078 4.344 1 95.62 204 ASN A O 1
ATOM 1547 N N . LEU A 1 205 ? -7.238 -20.672 4.609 1 97.12 205 LEU A N 1
ATOM 1548 C CA . LEU A 1 205 ? -7.684 -19.656 3.656 1 97.12 205 LEU A CA 1
ATOM 1549 C C . LEU A 1 205 ? -8.961 -18.969 4.148 1 97.12 205 LEU A C 1
ATOM 1551 O O . LEU A 1 205 ? -9.844 -19.625 4.699 1 97.12 205 LEU A O 1
ATOM 1555 N N . GLY A 1 206 ? -8.945 -17.656 3.949 1 98.62 206 GLY A N 1
ATOM 1556 C CA . GLY A 1 206 ? -10.18 -16.906 4.16 1 98.62 206 GLY A CA 1
ATOM 1557 C C . GLY A 1 206 ? -10.93 -16.625 2.873 1 98.62 206 GLY A C 1
ATOM 1558 O O . GLY A 1 206 ? -10.312 -16.312 1.847 1 98.62 206 GLY A O 1
ATOM 1559 N N . ILE A 1 207 ? -12.227 -16.781 2.895 1 98.62 207 ILE A N 1
ATOM 1560 C CA . ILE A 1 207 ? -13.086 -16.5 1.747 1 98.62 207 ILE A CA 1
ATOM 1561 C C . ILE A 1 207 ? -14 -15.312 2.059 1 98.62 207 ILE A C 1
ATOM 1563 O O . ILE A 1 207 ? -14.617 -15.266 3.121 1 98.62 207 ILE A O 1
ATOM 1567 N N . GLN A 1 208 ? -14.086 -14.43 1.118 1 98.44 208 GLN A N 1
ATOM 1568 C CA . GLN A 1 208 ? -14.906 -13.242 1.308 1 98.44 208 GLN A CA 1
ATOM 1569 C C . GLN A 1 208 ? -16.234 -13.367 0.564 1 98.44 208 GLN A C 1
ATOM 1571 O O . GLN A 1 208 ? -16.281 -13.883 -0.556 1 98.44 208 GLN A O 1
ATOM 1576 N N . ILE A 1 209 ? -17.266 -12.938 1.228 1 98.12 209 ILE A N 1
ATOM 1577 C CA . ILE A 1 209 ? -18.609 -12.844 0.69 1 98.12 209 ILE A CA 1
ATOM 1578 C C . ILE A 1 209 ? -19.016 -11.383 0.567 1 98.12 209 ILE A C 1
ATOM 1580 O O . ILE A 1 209 ? -18.812 -10.594 1.49 1 98.12 209 ILE A O 1
ATOM 1584 N N . ASP A 1 210 ? -19.547 -10.984 -0.59 1 96.69 210 ASP A N 1
ATOM 1585 C CA . ASP A 1 210 ? -19.859 -9.578 -0.789 1 96.69 210 ASP A CA 1
ATOM 1586 C C . ASP A 1 210 ? -21.172 -9.203 -0.081 1 96.69 210 ASP A C 1
ATOM 1588 O O . ASP A 1 210 ? -21.781 -10.047 0.573 1 96.69 210 ASP A O 1
ATOM 1592 N N . GLU A 1 211 ? -21.516 -8 -0.174 1 93.44 211 GLU A N 1
ATOM 1593 C CA . GLU A 1 211 ? -22.656 -7.469 0.567 1 93.44 211 GLU A CA 1
ATOM 1594 C C . GLU A 1 211 ? -23.969 -8.078 0.071 1 93.44 211 GLU A C 1
ATOM 1596 O O . GLU A 1 211 ? -24.969 -8.102 0.8 1 93.44 211 GLU A O 1
ATOM 1601 N N . GLU A 1 212 ? -24.016 -8.586 -1.125 1 95.75 212 GLU A N 1
ATOM 1602 C CA . GLU A 1 212 ? -25.203 -9.195 -1.699 1 95.75 212 GLU A CA 1
ATOM 1603 C C . GLU A 1 212 ? -25.281 -10.68 -1.346 1 95.75 212 GLU A C 1
ATOM 1605 O O . GLU A 1 212 ? -26.234 -11.367 -1.737 1 95.75 212 GLU A O 1
ATOM 1610 N N . GLY A 1 213 ? -24.297 -11.172 -0.648 1 97.56 213 GLY A N 1
ATOM 1611 C CA . GLY A 1 213 ? -24.297 -12.562 -0.22 1 97.56 213 GLY A CA 1
ATOM 1612 C C . GLY A 1 213 ? -23.656 -13.492 -1.231 1 97.56 213 GLY A C 1
ATOM 1613 O O . GLY A 1 213 ? -23.891 -14.703 -1.202 1 97.56 213 GLY A O 1
ATOM 1614 N N . ASN A 1 214 ? -22.891 -12.922 -2.141 1 98.19 214 ASN A N 1
ATOM 1615 C CA . ASN A 1 214 ? -22.25 -13.727 -3.174 1 98.19 214 ASN A CA 1
ATOM 1616 C C . ASN A 1 214 ? -20.766 -13.922 -2.891 1 98.19 214 ASN A C 1
ATOM 1618 O O . ASN A 1 214 ? -20.125 -13.055 -2.295 1 98.19 214 ASN A O 1
ATOM 1622 N N . LEU A 1 215 ? -20.266 -15.055 -3.404 1 98.31 215 LEU A N 1
ATOM 1623 C CA . LEU A 1 215 ? -18.844 -15.383 -3.336 1 98.31 215 LEU A CA 1
ATOM 1624 C C . LEU A 1 215 ? -18.016 -14.344 -4.078 1 98.31 215 LEU A C 1
ATOM 1626 O O . LEU A 1 215 ? -18.328 -13.984 -5.215 1 98.31 215 LEU A O 1
ATOM 1630 N N . ALA A 1 216 ? -17 -13.828 -3.426 1 98 216 ALA A N 1
ATOM 1631 C CA . ALA A 1 216 ? -16.031 -12.953 -4.07 1 98 216 ALA A CA 1
ATOM 1632 C C . ALA A 1 216 ? -14.719 -13.688 -4.332 1 98 216 ALA A C 1
ATOM 1634 O O . ALA A 1 216 ? -14.625 -14.484 -5.27 1 98 216 ALA A O 1
ATOM 1635 N N . GLU A 1 217 ? -13.711 -13.523 -3.467 1 98.06 217 GLU A N 1
ATOM 1636 C CA . GLU A 1 217 ? -12.414 -14.18 -3.627 1 98.06 217 GLU A CA 1
ATOM 1637 C C . GLU A 1 217 ? -11.734 -14.398 -2.277 1 98.06 217 GLU A C 1
ATOM 1639 O O . GLU A 1 217 ? -12.344 -14.172 -1.229 1 98.06 217 GLU A O 1
ATOM 1644 N N . SER A 1 218 ? -10.57 -14.992 -2.258 1 97.5 218 SER A N 1
ATOM 1645 C CA . SER A 1 218 ? -9.734 -15.172 -1.075 1 97.5 218 SER A CA 1
ATOM 1646 C C . SER A 1 218 ? -8.617 -14.133 -1.024 1 97.5 218 SER A C 1
ATOM 1648 O O . SER A 1 218 ? -8.625 -13.172 -1.797 1 97.5 218 SER A O 1
ATOM 1650 N N . SER A 1 219 ? -7.715 -14.266 -0.038 1 96.94 219 SER A N 1
ATOM 1651 C CA . SER A 1 219 ? -6.648 -13.297 0.203 1 96.94 219 SER A CA 1
ATOM 1652 C C . SER A 1 219 ? -5.73 -13.172 -1.008 1 96.94 219 SER A C 1
ATOM 1654 O O . SER A 1 219 ? -5.273 -12.078 -1.338 1 96.94 219 SER A O 1
ATOM 1656 N N . VAL A 1 220 ? -5.445 -14.289 -1.699 1 95.56 220 VAL A N 1
ATOM 1657 C CA . VAL A 1 220 ? -4.496 -14.219 -2.803 1 95.56 220 VAL A CA 1
ATOM 1658 C C . VAL A 1 220 ? -4.918 -15.172 -3.918 1 95.56 220 VAL A C 1
ATOM 1660 O O . VAL A 1 220 ? -4.094 -15.586 -4.734 1 95.56 220 VAL A O 1
ATOM 1663 N N . SER A 1 221 ? -6.215 -15.625 -3.914 1 96.31 221 SER A N 1
ATOM 1664 C CA . SER A 1 221 ? -6.637 -16.594 -4.922 1 96.31 221 SER A CA 1
ATOM 1665 C C . SER A 1 221 ? -8.102 -16.391 -5.293 1 96.31 221 SER A C 1
ATOM 1667 O O . SER A 1 221 ? -8.891 -15.883 -4.492 1 96.31 221 SER A O 1
ATOM 1669 N N . ALA A 1 222 ? -8.398 -16.797 -6.527 1 97.25 222 ALA A N 1
ATOM 1670 C CA . ALA A 1 222 ? -9.789 -16.922 -6.941 1 97.25 222 ALA A CA 1
ATOM 1671 C C . ALA A 1 222 ? -10.391 -18.234 -6.453 1 97.25 222 ALA A C 1
ATOM 1673 O O . ALA A 1 222 ? -9.68 -19.234 -6.297 1 97.25 222 ALA A O 1
ATOM 1674 N N . ILE A 1 223 ? -11.695 -18.188 -6.215 1 98.19 223 ILE A N 1
ATOM 1675 C CA . ILE A 1 223 ? -12.398 -19.391 -5.742 1 98.19 223 ILE A CA 1
ATOM 1676 C C . ILE A 1 223 ? -13.445 -19.812 -6.773 1 98.19 223 ILE A C 1
ATOM 1678 O O . ILE A 1 223 ? -14.219 -18.969 -7.258 1 98.19 223 ILE A O 1
ATOM 1682 N N . GLY A 1 224 ? -13.398 -21.047 -7.16 1 97.69 224 GLY A N 1
ATOM 1683 C CA . GLY A 1 224 ? -14.422 -21.656 -8 1 97.69 224 GLY A CA 1
ATOM 1684 C C . GLY A 1 224 ? -15.07 -22.875 -7.371 1 97.69 224 GLY A C 1
ATOM 1685 O O . GLY A 1 224 ? -14.586 -23.375 -6.359 1 97.69 224 GLY A O 1
ATOM 1686 N N . ILE A 1 225 ? -16.25 -23.281 -7.98 1 98.62 225 ILE A N 1
ATOM 1687 C CA . ILE A 1 225 ? -16.938 -24.469 -7.461 1 98.62 225 ILE A CA 1
ATOM 1688 C C . ILE A 1 225 ? -17.297 -25.391 -8.609 1 98.62 225 ILE A C 1
ATOM 1690 O O . ILE A 1 225 ? -17.344 -24.969 -9.766 1 98.62 225 ILE A O 1
ATOM 1694 N N . VAL A 1 226 ? -17.406 -26.656 -8.289 1 98.56 226 VAL A N 1
ATOM 1695 C CA . VAL A 1 226 ? -18.188 -27.594 -9.086 1 98.56 226 VAL A CA 1
ATOM 1696 C C . VAL A 1 226 ? -19.547 -27.812 -8.438 1 98.56 226 VAL A C 1
ATOM 1698 O O . VAL A 1 226 ? -19.641 -28.328 -7.32 1 98.56 226 VAL A O 1
ATOM 1701 N N . ASP A 1 227 ? -20.609 -27.422 -9.172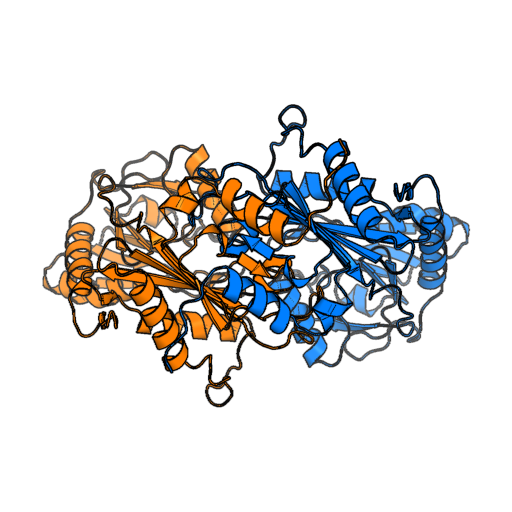 1 97.88 227 ASP A N 1
ATOM 1702 C CA . ASP A 1 227 ? -21.922 -27.5 -8.547 1 97.88 227 ASP A CA 1
ATOM 1703 C C . ASP A 1 227 ? -22.531 -28.891 -8.703 1 97.88 227 ASP A C 1
ATOM 1705 O O . ASP A 1 227 ? -21.875 -29.797 -9.219 1 97.88 227 ASP A O 1
ATOM 1709 N N . THR A 1 228 ? -23.766 -29.109 -8.211 1 96.06 228 THR A N 1
ATOM 1710 C CA . THR A 1 228 ? -24.391 -30.422 -8.148 1 96.06 228 THR A CA 1
ATOM 1711 C C . THR A 1 228 ? -24.766 -30.906 -9.547 1 96.06 228 THR A C 1
ATOM 1713 O O . THR A 1 228 ? -25.047 -32.094 -9.742 1 96.06 228 THR A O 1
ATOM 1716 N N . HIS A 1 229 ? -24.719 -30.031 -10.516 1 97.06 229 HIS A N 1
ATOM 1717 C CA . HIS A 1 229 ? -25.031 -30.391 -11.891 1 97.06 229 HIS A CA 1
ATOM 1718 C C . HIS A 1 229 ? -23.766 -30.656 -12.695 1 97.06 229 HIS A C 1
ATOM 1720 O O . HIS A 1 229 ? -23.828 -30.875 -13.906 1 97.06 229 HIS A O 1
ATOM 1726 N N . GLY A 1 230 ? -22.656 -30.625 -12.039 1 97.69 230 GLY A N 1
ATOM 1727 C CA . GLY A 1 230 ? -21.391 -30.891 -12.703 1 97.69 230 GLY A CA 1
ATOM 1728 C C . GLY A 1 230 ? -20.859 -29.719 -13.5 1 97.69 230 GLY A C 1
ATOM 1729 O O . GLY A 1 230 ? -20.141 -29.891 -14.484 1 97.69 230 GLY A O 1
ATOM 1730 N N . VAL A 1 231 ? -21.281 -28.531 -13.148 1 98.19 231 VAL A N 1
ATOM 1731 C CA . VAL A 1 231 ? -20.844 -27.328 -13.836 1 98.19 231 VAL A CA 1
ATOM 1732 C C . VAL A 1 231 ? -19.719 -26.656 -13.047 1 98.19 231 VAL A C 1
ATOM 1734 O O . VAL A 1 231 ? -19.859 -26.422 -11.844 1 98.19 231 VAL A O 1
ATOM 1737 N N . LEU A 1 232 ? -18.594 -26.375 -13.727 1 98.38 232 LEU A N 1
ATOM 1738 C CA . LEU A 1 232 ? -17.531 -25.562 -13.148 1 98.38 232 LEU A CA 1
ATOM 1739 C C . LEU A 1 232 ? -17.906 -24.078 -13.195 1 98.38 232 LEU A C 1
ATOM 1741 O O . LEU A 1 232 ? -18.188 -23.531 -14.266 1 98.38 232 LEU A O 1
ATOM 1745 N N . ARG A 1 233 ? -17.891 -23.438 -11.977 1 97.94 233 ARG A N 1
ATOM 1746 C CA . ARG A 1 233 ? -18.375 -22.062 -11.891 1 97.94 233 ARG A CA 1
ATOM 1747 C C . ARG A 1 233 ? -17.391 -21.172 -11.156 1 97.94 233 ARG A C 1
ATOM 1749 O O . ARG A 1 233 ? -16.719 -21.625 -10.227 1 97.94 233 ARG A O 1
ATOM 1756 N N . SER A 1 234 ? -17.312 -19.938 -11.562 1 96.19 234 SER A N 1
ATOM 1757 C CA . SER A 1 234 ? -16.578 -18.891 -10.867 1 96.19 234 SER A CA 1
ATOM 1758 C C . SER A 1 234 ? -17.328 -17.562 -10.898 1 96.19 234 SER A C 1
ATOM 1760 O O . SER A 1 234 ? -18.125 -17.328 -11.797 1 96.19 234 SER A O 1
ATOM 1762 N N . PRO A 1 235 ? -17.016 -16.688 -9.922 1 96.81 235 PRO A N 1
ATOM 1763 C CA . PRO A 1 235 ? -17.609 -15.344 -9.977 1 96.81 235 PRO A CA 1
ATOM 1764 C C . PRO A 1 235 ? -17.094 -14.523 -11.156 1 96.81 235 PRO A C 1
ATOM 1766 O O . PRO A 1 235 ? -16.016 -14.797 -11.68 1 96.81 235 PRO A O 1
ATOM 1769 N N . PRO A 1 236 ? -17.922 -13.516 -11.555 1 94.31 236 PRO A N 1
ATOM 1770 C CA . PRO A 1 236 ? -17.422 -12.594 -12.578 1 94.31 236 PRO A CA 1
ATOM 1771 C C . PRO A 1 236 ? -16.25 -11.758 -12.094 1 94.31 236 PRO A C 1
ATOM 1773 O O . PRO A 1 236 ? -16.125 -11.484 -10.898 1 94.31 236 PRO A O 1
ATOM 1776 N N . ALA A 1 237 ? -15.406 -11.344 -13.102 1 91.5 237 ALA A N 1
ATOM 1777 C CA . ALA A 1 237 ? -14.172 -10.633 -12.758 1 91.5 237 ALA A CA 1
ATOM 1778 C C . ALA A 1 237 ? -14.398 -9.125 -12.719 1 91.5 237 ALA A C 1
ATOM 1780 O O . ALA A 1 237 ? -13.492 -8.352 -13.039 1 91.5 237 ALA A O 1
ATOM 1781 N N . ASP A 1 238 ? -15.547 -8.664 -12.305 1 92.75 238 ASP A N 1
ATOM 1782 C CA . ASP A 1 238 ? -15.852 -7.238 -12.258 1 92.75 238 ASP A CA 1
ATOM 1783 C C . ASP A 1 238 ? -15.516 -6.648 -10.891 1 92.75 238 ASP A C 1
ATOM 1785 O O . ASP A 1 238 ? -15.312 -5.441 -10.758 1 92.75 238 ASP A O 1
ATOM 1789 N N . SER A 1 239 ? -15.484 -7.543 -9.906 1 93.38 239 SER A N 1
ATOM 1790 C CA . SER A 1 239 ? -15.258 -7.027 -8.555 1 93.38 239 SER A CA 1
ATOM 1791 C C . SER A 1 239 ? -14.203 -7.844 -7.824 1 93.38 239 SER A C 1
ATOM 1793 O O . SER A 1 239 ? -14.086 -7.766 -6.598 1 93.38 239 SER A O 1
ATOM 1795 N N . ILE A 1 240 ? -13.523 -8.656 -8.539 1 96.06 240 ILE A N 1
ATOM 1796 C CA . ILE A 1 240 ? -12.406 -9.438 -8.016 1 96.06 240 ILE A CA 1
ATOM 1797 C C . ILE A 1 240 ? -11.258 -9.43 -9.023 1 96.06 240 ILE A C 1
ATOM 1799 O O . ILE A 1 240 ? -11.414 -8.961 -10.148 1 96.06 240 ILE A O 1
ATOM 1803 N N . LEU A 1 241 ? -10.125 -9.898 -8.586 1 96.12 241 LEU A N 1
ATOM 1804 C CA . LEU A 1 241 ? -8.977 -9.953 -9.484 1 96.12 241 LEU A CA 1
ATOM 1805 C C . LEU A 1 241 ? -9.203 -10.984 -10.586 1 96.12 241 LEU A C 1
ATOM 1807 O O . LEU A 1 241 ? -9.688 -12.086 -10.328 1 96.12 241 LEU A O 1
ATOM 1811 N N . HIS A 1 242 ? -8.875 -10.609 -11.797 1 93 242 HIS A N 1
ATOM 1812 C CA . HIS A 1 242 ? -8.906 -11.555 -12.914 1 93 242 HIS A CA 1
ATOM 1813 C C . HIS A 1 242 ? -7.738 -12.531 -12.844 1 93 242 HIS A C 1
ATOM 1815 O O . HIS A 1 242 ? -6.703 -12.305 -13.477 1 93 242 HIS A O 1
ATOM 1821 N N . SER A 1 243 ? -7.984 -13.617 -12.227 1 94.75 243 SER A N 1
ATOM 1822 C CA . SER A 1 243 ? -6.93 -14.586 -11.953 1 94.75 243 SER A CA 1
ATOM 1823 C C . SER A 1 243 ? -6.445 -15.258 -13.234 1 94.75 243 SER A C 1
ATOM 1825 O O . SER A 1 243 ? -7.254 -15.734 -14.031 1 94.75 243 SER A O 1
ATOM 1827 N N . THR A 1 244 ? -5.152 -15.32 -13.375 1 92.88 244 THR A N 1
ATOM 1828 C CA . THR A 1 244 ? -4.57 -16.016 -14.516 1 92.88 244 THR A CA 1
ATOM 1829 C C . THR A 1 244 ? -4.727 -17.531 -14.367 1 92.88 244 THR A C 1
ATOM 1831 O O . THR A 1 244 ? -4.906 -18.234 -15.359 1 92.88 244 THR A O 1
ATOM 1834 N N . SER A 1 245 ? -4.691 -18.016 -13.18 1 92.38 245 SER A N 1
ATOM 1835 C CA . SER A 1 245 ? -4.875 -19.453 -12.93 1 92.38 245 SER A CA 1
ATOM 1836 C C . SER A 1 245 ? -6.297 -19.891 -13.25 1 92.38 245 SER A C 1
ATOM 1838 O O . SER A 1 245 ? -6.508 -20.953 -13.836 1 92.38 245 SER A O 1
ATOM 1840 N N . TRP A 1 246 ? -7.215 -19.125 -12.883 1 92.81 246 TRP A N 1
ATOM 1841 C CA . TRP A 1 246 ? -8.602 -19.438 -13.219 1 92.81 246 TRP A CA 1
ATOM 1842 C C . TRP A 1 246 ? -8.82 -19.406 -14.727 1 92.81 246 TRP A C 1
ATOM 1844 O O . TRP A 1 246 ? -9.492 -20.281 -15.281 1 92.81 246 TRP A O 1
ATOM 1854 N N . ARG A 1 247 ? -8.273 -18.375 -15.312 1 91.38 247 ARG A N 1
ATOM 1855 C CA . ARG A 1 247 ? -8.406 -18.281 -16.766 1 91.38 247 ARG A CA 1
ATOM 1856 C C . ARG A 1 247 ? -7.891 -19.531 -17.438 1 91.38 247 ARG A C 1
ATOM 1858 O O . ARG A 1 247 ? -8.508 -20.047 -18.391 1 91.38 247 ARG A O 1
ATOM 1865 N N . ARG A 1 248 ? -6.789 -19.984 -17 1 91.75 248 ARG A N 1
ATOM 1866 C CA . ARG A 1 248 ? -6.223 -21.203 -17.562 1 91.75 248 ARG A CA 1
ATOM 1867 C C . ARG A 1 248 ? -7.121 -22.406 -17.297 1 91.75 248 ARG A C 1
ATOM 1869 O O . ARG A 1 248 ? -7.344 -23.234 -18.188 1 91.75 248 ARG A O 1
ATOM 1876 N N . ALA A 1 249 ? -7.617 -22.531 -16.109 1 93.44 249 ALA A N 1
ATOM 1877 C CA . ALA A 1 249 ? -8.516 -23.625 -15.75 1 93.44 249 ALA A CA 1
ATOM 1878 C C . ALA A 1 249 ? -9.766 -23.609 -16.625 1 93.44 249 ALA A C 1
ATOM 1880 O O . ALA A 1 249 ? -10.219 -24.672 -17.078 1 93.44 249 ALA A O 1
ATOM 1881 N N . HIS A 1 250 ? -10.273 -22.406 -16.812 1 92.75 250 HIS A N 1
ATOM 1882 C CA . HIS A 1 250 ? -11.445 -22.266 -17.672 1 92.75 250 HIS A CA 1
ATOM 1883 C C . HIS A 1 250 ? -11.141 -22.734 -19.094 1 92.75 250 HIS A C 1
ATOM 1885 O O . HIS A 1 250 ? -11.961 -23.422 -19.719 1 92.75 250 HIS A O 1
ATOM 1891 N N . ALA A 1 251 ? -10.062 -22.422 -19.594 1 92.25 251 ALA A N 1
ATOM 1892 C CA . ALA A 1 251 ? -9.656 -22.844 -20.938 1 92.25 251 ALA A CA 1
ATOM 1893 C C . ALA A 1 251 ? -9.531 -24.359 -21.016 1 92.25 251 ALA A C 1
ATOM 1895 O O . ALA A 1 251 ? -9.844 -24.953 -22.047 1 92.25 251 ALA A O 1
ATOM 1896 N N . LEU A 1 252 ? -9.102 -24.969 -19.984 1 95 252 LEU A N 1
ATOM 1897 C CA . LEU A 1 252 ? -8.875 -26.406 -19.938 1 95 252 LEU A CA 1
ATOM 1898 C C . LEU A 1 252 ? -10.172 -27.156 -19.672 1 95 252 LEU A C 1
ATOM 1900 O O . LEU A 1 252 ? -10.227 -28.391 -19.812 1 95 252 LEU A O 1
ATOM 1904 N N . SER A 1 253 ? -11.242 -26.453 -19.297 1 95.88 253 SER A N 1
ATOM 1905 C CA . SER A 1 253 ? -12.492 -27.094 -18.891 1 95.88 253 SER A CA 1
ATOM 1906 C C . SER A 1 253 ? -13.094 -27.906 -20.031 1 95.88 253 SER A C 1
ATOM 1908 O O . SER A 1 253 ? -13.773 -28.906 -19.781 1 95.88 253 SER A O 1
ATOM 1910 N N . SER A 1 254 ? -12.875 -27.547 -21.266 1 96.12 254 SER A N 1
ATOM 1911 C CA . SER A 1 254 ? -13.391 -28.281 -22.406 1 96.12 254 SER A CA 1
ATOM 1912 C C . SER A 1 254 ? -12.883 -29.719 -22.438 1 96.12 254 SER A C 1
ATOM 1914 O O . SER A 1 254 ? -13.617 -30.641 -22.797 1 96.12 254 SER A O 1
ATOM 1916 N N . ARG A 1 255 ? -11.648 -29.906 -22.047 1 96.94 255 ARG A N 1
ATOM 1917 C CA . ARG A 1 255 ? -11.07 -31.234 -21.984 1 96.94 255 ARG A CA 1
ATOM 1918 C C . ARG A 1 255 ? -11.773 -32.094 -20.922 1 96.94 255 ARG A C 1
ATOM 1920 O O . ARG A 1 255 ? -11.922 -33.312 -21.094 1 96.94 255 ARG A O 1
ATOM 1927 N N . LEU A 1 256 ? -12.164 -31.5 -19.891 1 97.94 256 LEU A N 1
ATOM 1928 C CA . LEU A 1 256 ? -12.844 -32.219 -18.812 1 97.94 256 LEU A CA 1
ATOM 1929 C C . LEU A 1 256 ? -14.273 -32.562 -19.234 1 97.94 256 LEU A C 1
ATOM 1931 O O . LEU A 1 256 ? -14.789 -33.625 -18.828 1 97.94 256 LEU A O 1
ATOM 1935 N N . VAL A 1 257 ? -14.883 -31.703 -20 1 97.88 257 VAL A N 1
ATOM 1936 C CA . VAL A 1 257 ? -16.203 -32 -20.547 1 97.88 257 VAL A CA 1
ATOM 1937 C C . VAL A 1 257 ? -16.109 -33.219 -21.484 1 97.88 257 VAL A C 1
ATOM 1939 O O . VAL A 1 257 ? -16.922 -34.125 -21.391 1 97.88 257 VAL A O 1
ATOM 1942 N N . GLU A 1 258 ? -15.125 -33.25 -22.266 1 97.69 258 GLU A N 1
ATOM 1943 C CA . GLU A 1 258 ? -14.906 -34.344 -23.188 1 97.69 258 GLU A CA 1
ATOM 1944 C C . GLU A 1 258 ? -14.68 -35.656 -22.422 1 97.69 258 GLU A C 1
ATOM 1946 O O . GLU A 1 258 ? -15.086 -36.719 -22.891 1 97.69 258 GLU A O 1
ATOM 1951 N N . ARG A 1 259 ? -14.055 -35.531 -21.281 1 96.94 259 ARG A N 1
ATOM 1952 C CA . ARG A 1 259 ? -13.758 -36.688 -20.453 1 96.94 259 ARG A CA 1
ATOM 1953 C C . ARG A 1 259 ? -14.969 -37.094 -19.625 1 96.94 259 ARG A C 1
ATOM 1955 O O . ARG A 1 259 ? -14.93 -38.094 -18.906 1 96.94 259 ARG A O 1
ATOM 1962 N N . GLY A 1 260 ? -16.016 -36.344 -19.641 1 97.38 260 GLY A N 1
ATOM 1963 C CA . GLY A 1 260 ? -17.25 -36.656 -18.906 1 97.38 260 GLY A CA 1
ATOM 1964 C C . GLY A 1 260 ? -17.188 -36.25 -17.453 1 97.38 260 GLY A C 1
ATOM 1965 O O . GLY A 1 260 ? -18 -36.719 -16.641 1 97.38 260 GLY A O 1
ATOM 1966 N N . LEU A 1 261 ? -16.219 -35.406 -17.109 1 97.81 261 LEU A N 1
ATOM 1967 C CA . LEU A 1 261 ? -16.031 -35.031 -15.711 1 97.81 261 LEU A CA 1
ATOM 1968 C C . LEU A 1 261 ? -16.812 -33.75 -15.391 1 97.81 261 LEU A C 1
ATOM 1970 O O . LEU A 1 261 ? -17.109 -33.469 -14.219 1 97.81 261 LEU A O 1
ATOM 1974 N N . LEU A 1 262 ? -17.125 -32.938 -16.438 1 98.31 262 LEU A N 1
ATOM 1975 C CA . LEU A 1 262 ? -17.922 -31.734 -16.328 1 98.31 262 LEU A CA 1
ATOM 1976 C C . LEU A 1 262 ? -19.016 -31.719 -17.375 1 98.31 262 LEU A C 1
ATOM 1978 O O . LEU A 1 262 ? -18.859 -32.25 -18.469 1 98.31 262 LEU A O 1
ATOM 1982 N N . SER A 1 263 ? -20.125 -31.062 -17 1 98.25 263 SER A N 1
ATOM 1983 C CA . SER A 1 263 ? -21.156 -30.812 -18 1 98.25 263 SER A CA 1
ATOM 1984 C C . SER A 1 263 ? -20.844 -29.547 -18.812 1 98.25 263 SER A C 1
ATOM 1986 O O . SER A 1 263 ? -21.156 -29.484 -20 1 98.25 263 SER A O 1
ATOM 1988 N N . SER A 1 264 ? -20.344 -28.562 -18.094 1 97.56 264 SER A N 1
ATOM 1989 C CA . SER A 1 264 ? -19.984 -27.281 -18.719 1 97.56 264 SER A CA 1
ATOM 1990 C C . SER A 1 264 ? -19.203 -26.406 -17.75 1 97.56 264 SER A C 1
ATOM 1992 O O . SER A 1 264 ? -18.828 -26.859 -16.656 1 97.56 264 SER A O 1
ATOM 1994 N N . SER A 1 265 ? -18.828 -25.266 -18.203 1 97 265 SER A N 1
ATOM 1995 C CA . SER A 1 265 ? -18.234 -24.219 -17.391 1 97 265 SER A CA 1
ATOM 1996 C C . SER A 1 265 ? -18.938 -22.875 -17.594 1 97 265 SER A C 1
ATOM 1998 O O . SER A 1 265 ? -19.359 -22.562 -18.719 1 97 265 SER A O 1
ATOM 2000 N N . ARG A 1 266 ? -19.078 -22.172 -16.469 1 95.31 266 ARG A N 1
ATOM 2001 C CA . ARG A 1 266 ? -19.859 -20.938 -16.516 1 95.31 266 ARG A CA 1
ATOM 2002 C C . ARG A 1 266 ? -19.312 -19.891 -15.547 1 95.31 266 ARG A C 1
ATOM 2004 O O . ARG A 1 266 ? -18.859 -20.234 -14.453 1 95.31 266 ARG A O 1
ATOM 2011 N N . VAL A 1 267 ? -19.328 -18.578 -15.992 1 96.06 267 VAL A N 1
ATOM 2012 C CA . VAL A 1 267 ? -19 -17.438 -15.125 1 96.06 267 VAL A CA 1
ATOM 2013 C C . VAL A 1 267 ? -20.281 -16.703 -14.75 1 96.06 267 VAL A C 1
ATOM 2015 O O . VAL A 1 267 ? -20.953 -16.141 -15.617 1 96.06 267 VAL A O 1
ATOM 2018 N N . ALA A 1 268 ? -20.609 -16.719 -13.5 1 96.5 268 ALA A N 1
ATOM 2019 C CA . ALA A 1 268 ? -21.797 -16.062 -12.961 1 96.5 268 ALA A CA 1
ATOM 2020 C C . ALA A 1 268 ? -21.703 -15.906 -11.445 1 96.5 268 ALA A C 1
ATOM 2022 O O . ALA A 1 268 ? -20.891 -16.578 -10.797 1 96.5 268 ALA A O 1
ATOM 2023 N N . PRO A 1 269 ? -22.516 -14.984 -10.898 1 97.94 269 PRO A N 1
ATOM 2024 C CA . PRO A 1 269 ? -22.531 -14.898 -9.43 1 97.94 269 PRO A CA 1
ATOM 2025 C C . PRO A 1 269 ? -22.844 -16.234 -8.766 1 97.94 269 PRO A C 1
ATOM 2027 O O . PRO A 1 269 ? -23.672 -17 -9.273 1 97.94 269 PRO A O 1
ATOM 2030 N N . ILE A 1 270 ? -22.156 -16.516 -7.691 1 98.31 270 ILE A N 1
ATOM 2031 C CA . ILE A 1 270 ? -22.359 -17.719 -6.887 1 98.31 270 ILE A CA 1
ATOM 2032 C C . ILE A 1 270 ? -22.766 -17.328 -5.469 1 98.31 270 ILE A C 1
ATOM 2034 O O . ILE A 1 270 ? -22.016 -16.641 -4.766 1 98.31 270 ILE A O 1
ATOM 2038 N N . SER A 1 271 ? -23.906 -17.797 -5.004 1 98.31 271 SER A N 1
ATOM 2039 C CA . SER A 1 271 ? -24.359 -17.469 -3.658 1 98.31 271 SER A CA 1
ATOM 2040 C C . SER A 1 271 ? -23.578 -18.266 -2.607 1 98.31 271 SER A C 1
ATOM 2042 O O . SER A 1 271 ? -23.031 -19.312 -2.908 1 98.31 271 SER A O 1
ATOM 2044 N N . ALA A 1 272 ? -23.625 -17.766 -1.389 1 97.5 272 ALA A N 1
ATOM 2045 C CA . ALA A 1 272 ? -23.016 -18.484 -0.276 1 97.5 272 ALA A CA 1
ATOM 2046 C C . ALA A 1 272 ? -23.609 -19.875 -0.124 1 97.5 272 ALA A C 1
ATOM 2048 O O . ALA A 1 272 ? -22.922 -20.828 0.237 1 97.5 272 ALA A O 1
ATOM 2049 N N . SER A 1 273 ? -24.859 -19.969 -0.348 1 97.25 273 SER A N 1
ATOM 2050 C CA . SER A 1 273 ? -25.531 -21.266 -0.256 1 97.25 273 SER A CA 1
ATOM 2051 C C . SER A 1 273 ? -25.016 -22.234 -1.321 1 97.25 273 SER A C 1
ATOM 2053 O O . SER A 1 273 ? -24.797 -23.406 -1.044 1 97.25 273 SER A O 1
ATOM 2055 N N . GLU A 1 274 ? -24.906 -21.719 -2.514 1 97.75 274 GLU A N 1
ATOM 2056 C CA . GLU A 1 274 ? -24.375 -22.547 -3.592 1 97.75 274 GLU A CA 1
ATOM 2057 C C . GLU A 1 274 ? -22.938 -22.984 -3.285 1 97.75 274 GLU A C 1
ATOM 2059 O O . GLU A 1 274 ? -22.547 -24.109 -3.609 1 97.75 274 GLU A O 1
ATOM 2064 N N . LEU A 1 275 ? -22.203 -22.141 -2.715 1 98.38 275 LEU A N 1
ATOM 2065 C CA . LEU A 1 275 ? -20.844 -22.453 -2.287 1 98.38 275 LEU A CA 1
ATOM 2066 C C . LEU A 1 275 ? -20.844 -23.609 -1.291 1 98.38 275 LEU A C 1
ATOM 2068 O O . LEU A 1 275 ? -20.047 -24.547 -1.42 1 98.38 275 LEU A O 1
ATOM 2072 N N . ARG A 1 276 ? -21.719 -23.625 -0.353 1 96.69 276 ARG A N 1
ATOM 2073 C CA . ARG A 1 276 ? -21.797 -24.641 0.695 1 96.69 276 ARG A CA 1
ATOM 2074 C C . ARG A 1 276 ? -22.266 -25.984 0.13 1 96.69 276 ARG A C 1
ATOM 2076 O O . ARG A 1 276 ? -21.875 -27.047 0.62 1 96.69 276 ARG A O 1
ATOM 2083 N N . ASP A 1 277 ? -23.016 -25.906 -0.905 1 97.19 277 ASP A N 1
ATOM 2084 C CA . ASP A 1 277 ? -23.641 -27.125 -1.455 1 97.19 277 ASP A CA 1
ATOM 2085 C C . ASP A 1 277 ? -22.766 -27.719 -2.559 1 97.19 277 ASP A C 1
ATOM 2087 O O . ASP A 1 277 ? -23.094 -28.781 -3.104 1 97.19 277 ASP A O 1
ATOM 2091 N N . ALA A 1 278 ? -21.719 -27.109 -2.912 1 98.38 278 ALA A N 1
ATOM 2092 C CA . ALA A 1 278 ? -20.891 -27.531 -4.031 1 98.38 278 ALA A CA 1
ATOM 2093 C C . ALA A 1 278 ? -20.297 -28.906 -3.779 1 98.38 278 ALA A C 1
ATOM 2095 O O . ALA A 1 278 ? -20.031 -29.281 -2.633 1 98.38 278 ALA A O 1
ATOM 2096 N N . THR A 1 279 ? -20.047 -29.656 -4.859 1 98.31 279 THR A N 1
ATOM 2097 C CA . THR A 1 279 ? -19.422 -30.969 -4.746 1 98.31 279 THR A CA 1
ATOM 2098 C C . THR A 1 279 ? -17.906 -30.828 -4.602 1 98.31 279 THR A C 1
ATOM 2100 O O . THR A 1 279 ? -17.25 -31.672 -3.967 1 98.31 279 THR A O 1
ATOM 2103 N N . GLU A 1 280 ? -17.328 -29.875 -5.227 1 98.38 280 GLU A N 1
ATOM 2104 C CA . GLU A 1 280 ? -15.945 -29.453 -5.043 1 98.38 280 GLU A CA 1
ATOM 2105 C C . GLU A 1 280 ? -15.828 -27.938 -4.93 1 98.38 280 GLU A C 1
ATOM 2107 O O . GLU A 1 280 ? -16.578 -27.203 -5.578 1 98.38 280 GLU A O 1
ATOM 2112 N N . VAL A 1 281 ? -14.938 -27.453 -4.105 1 98.56 281 VAL A N 1
ATOM 2113 C CA . VAL A 1 281 ? -14.5 -26.062 -4.035 1 98.56 281 VAL A CA 1
ATOM 2114 C C . VAL A 1 281 ? -13 -25.984 -4.336 1 98.56 281 VAL A C 1
ATOM 2116 O O . VAL A 1 281 ? -12.203 -26.734 -3.77 1 98.56 281 VAL A O 1
ATOM 2119 N N . LEU A 1 282 ? -12.656 -25.062 -5.238 1 97.62 282 LEU A N 1
ATOM 2120 C CA . LEU A 1 282 ? -11.297 -25 -5.762 1 97.62 282 LEU A CA 1
ATOM 2121 C C . LEU A 1 282 ? -10.719 -23.609 -5.586 1 97.62 282 LEU A C 1
ATOM 2123 O O . LEU A 1 282 ? -11.422 -22.609 -5.77 1 97.62 282 LEU A O 1
ATOM 2127 N N . SER A 1 283 ? -9.453 -23.531 -5.207 1 96.81 283 SER A N 1
ATOM 2128 C CA . SER A 1 283 ? -8.68 -22.297 -5.117 1 96.81 283 SER A CA 1
ATOM 2129 C C . SER A 1 283 ? -7.703 -22.172 -6.281 1 96.81 283 SER A C 1
ATOM 2131 O O . SER A 1 283 ? -6.938 -23.094 -6.555 1 96.81 283 SER A O 1
ATOM 2133 N N . PHE A 1 284 ? -7.797 -21.047 -6.949 1 95.38 284 PHE A N 1
ATOM 2134 C CA . PHE A 1 284 ? -6.922 -20.781 -8.078 1 95.38 284 PHE A CA 1
ATOM 2135 C C . PHE A 1 284 ? -5.996 -19.609 -7.773 1 95.38 284 PHE A C 1
ATOM 2137 O O . PHE A 1 284 ? -6.449 -18.469 -7.652 1 95.38 284 PHE A O 1
ATOM 2144 N N . GLY A 1 285 ? -4.664 -19.875 -7.703 1 91.44 285 GLY A N 1
ATOM 2145 C CA . GLY A 1 285 ? -3.688 -18.828 -7.43 1 91.44 285 GLY A CA 1
ATOM 2146 C C . GLY A 1 285 ? -2.256 -19.297 -7.637 1 91.44 285 GLY A C 1
ATOM 2147 O O . GLY A 1 285 ? -1.936 -20.453 -7.414 1 91.44 285 GLY A O 1
ATOM 2148 N N . GLY A 1 286 ? -1.418 -18.406 -8.023 1 85.06 286 GLY A N 1
ATOM 2149 C CA . GLY A 1 286 ? 0.004 -18.688 -8.141 1 85.06 286 GLY A CA 1
ATOM 2150 C C . GLY A 1 286 ? 0.331 -19.672 -9.25 1 85.06 286 GLY A C 1
ATOM 2151 O O . GLY A 1 286 ? 1.375 -20.328 -9.211 1 85.06 286 GLY A O 1
ATOM 2152 N N . GLY A 1 287 ? -0.569 -19.906 -10.086 1 84.69 287 GLY A N 1
ATOM 2153 C CA . GLY A 1 287 ? -0.328 -20.828 -11.18 1 84.69 287 GLY A CA 1
ATOM 2154 C C . GLY A 1 287 ? -0.754 -22.25 -10.867 1 84.69 287 GLY A C 1
ATOM 2155 O O . GLY A 1 287 ? -0.479 -23.172 -11.641 1 84.69 287 GLY A O 1
ATOM 2156 N N . TRP A 1 288 ? -1.517 -22.328 -9.742 1 88.44 288 TRP A N 1
ATOM 2157 C CA . TRP A 1 288 ? -1.908 -23.656 -9.266 1 88.44 288 TRP A CA 1
ATOM 2158 C C . TRP A 1 288 ? -3.398 -23.703 -8.953 1 88.44 288 TRP A C 1
ATOM 2160 O O . TRP A 1 288 ? -4.07 -22.672 -8.945 1 88.44 288 TRP A O 1
ATOM 2170 N N . VAL A 1 289 ? -3.818 -24.953 -8.828 1 93.75 289 VAL A N 1
ATOM 2171 C CA . VAL A 1 289 ? -5.148 -25.219 -8.281 1 93.75 289 VAL A CA 1
ATOM 2172 C C . VAL A 1 289 ? -5.027 -26.031 -6.992 1 93.75 289 VAL A C 1
ATOM 2174 O O . VAL A 1 289 ? -4.184 -26.922 -6.898 1 93.75 289 VAL A O 1
ATOM 2177 N N . GLU A 1 290 ? -5.73 -25.656 -6.008 1 94.81 290 GLU A N 1
ATOM 2178 C CA . GLU A 1 290 ? -5.789 -26.406 -4.758 1 94.81 290 GLU A CA 1
ATOM 2179 C C . GLU A 1 290 ? -7.23 -26.734 -4.375 1 94.81 290 GLU A C 1
ATOM 2181 O O . GLU A 1 290 ? -8.133 -25.906 -4.574 1 94.81 290 GLU A O 1
ATOM 2186 N N . PRO A 1 291 ? -7.438 -27.922 -3.803 1 96.62 291 PRO A N 1
ATOM 2187 C CA . PRO A 1 291 ? -8.789 -28.25 -3.348 1 96.62 291 PRO A CA 1
ATOM 2188 C C . PRO A 1 291 ? -9.078 -27.734 -1.938 1 96.62 291 PRO A C 1
ATOM 2190 O O . PRO A 1 291 ? -8.211 -27.797 -1.062 1 96.62 291 PRO A O 1
ATOM 2193 N N . ILE A 1 292 ? -10.219 -27.203 -1.76 1 97.56 292 ILE A N 1
ATOM 2194 C CA . ILE A 1 292 ? -10.727 -26.906 -0.427 1 97.56 292 ILE A CA 1
ATOM 2195 C C . ILE A 1 292 ? -11.648 -28.031 0.045 1 97.56 292 ILE A C 1
ATOM 2197 O O . ILE A 1 292 ? -12.703 -28.266 -0.543 1 97.56 292 ILE A O 1
ATOM 2201 N N . VAL A 1 293 ? -11.281 -28.672 1.145 1 97.75 293 VAL A N 1
ATOM 2202 C CA . VAL A 1 293 ? -11.992 -29.891 1.518 1 97.75 293 VAL A CA 1
ATOM 2203 C C . VAL A 1 293 ? -12.859 -29.625 2.748 1 97.75 293 VAL A C 1
ATOM 2205 O O . VAL A 1 293 ? -13.727 -30.438 3.084 1 97.75 293 VAL A O 1
ATOM 2208 N N . ARG A 1 294 ? -12.578 -28.562 3.414 1 97.94 294 ARG A N 1
ATOM 2209 C CA . ARG A 1 294 ? -13.391 -28.125 4.539 1 97.94 294 ARG A CA 1
ATOM 2210 C C . ARG A 1 294 ? -13.688 -26.625 4.441 1 97.94 294 ARG A C 1
ATOM 2212 O O . ARG A 1 294 ? -12.805 -25.828 4.102 1 97.94 294 ARG A O 1
ATOM 2219 N N . LEU A 1 295 ? -14.945 -26.281 4.684 1 98.44 295 LEU A N 1
ATOM 2220 C CA . LEU A 1 295 ? -15.398 -24.906 4.695 1 98.44 295 LEU A CA 1
ATOM 2221 C C . LEU A 1 295 ? -16.25 -24.625 5.922 1 98.44 295 LEU A C 1
ATOM 2223 O O . LEU A 1 295 ? -17.281 -25.266 6.129 1 98.44 295 LEU A O 1
ATOM 2227 N N . ASP A 1 296 ? -15.82 -23.656 6.723 1 98.19 296 ASP A N 1
ATOM 2228 C CA . ASP A 1 296 ? -16.531 -23.281 7.941 1 98.19 296 ASP A CA 1
ATOM 2229 C C . ASP A 1 296 ? -16.797 -24.5 8.82 1 98.19 296 ASP A C 1
ATOM 2231 O O . ASP A 1 296 ? -17.906 -24.688 9.305 1 98.19 296 ASP A O 1
ATOM 2235 N N . GLY A 1 297 ? -15.789 -25.266 8.891 1 97.12 297 GLY A N 1
ATOM 2236 C CA . GLY A 1 297 ? -15.828 -26.406 9.805 1 97.12 297 GLY A CA 1
ATOM 2237 C C . GLY A 1 297 ? -16.578 -27.594 9.242 1 97.12 297 GLY A C 1
ATOM 2238 O O . GLY A 1 297 ? -16.609 -28.656 9.867 1 97.12 297 GLY A O 1
ATOM 2239 N N . LYS A 1 298 ? -17.094 -27.531 8.078 1 97.88 298 LYS A N 1
ATOM 2240 C CA . LYS A 1 298 ? -17.859 -28.609 7.469 1 97.88 298 LYS A CA 1
ATOM 2241 C C . LYS A 1 298 ? -17.141 -29.172 6.25 1 97.88 298 LYS A C 1
ATOM 2243 O O . LYS A 1 298 ? -16.484 -28.438 5.516 1 97.88 298 LYS A O 1
ATOM 2248 N N . ALA A 1 299 ? -17.375 -30.422 5.996 1 97.69 299 ALA A N 1
ATOM 2249 C CA . ALA A 1 299 ? -16.781 -31.078 4.836 1 97.69 299 ALA A CA 1
ATOM 2250 C C . ALA A 1 299 ? -17.391 -30.562 3.539 1 97.69 299 ALA A C 1
ATOM 2252 O O . ALA A 1 299 ? -18.609 -30.359 3.457 1 97.69 299 ALA A O 1
ATOM 2253 N N . VAL A 1 300 ? -16.625 -30.406 2.543 1 97.75 300 VAL A N 1
ATOM 2254 C CA . VAL A 1 300 ? -17.094 -30.141 1.182 1 97.75 300 VAL A CA 1
ATOM 2255 C C . VAL A 1 300 ? -17.234 -31.469 0.429 1 97.75 300 VAL A C 1
ATOM 2257 O O . VAL A 1 300 ? -16.266 -32.219 0.298 1 97.75 300 VAL A O 1
ATOM 2260 N N . GLY A 1 301 ? -18.391 -31.672 -0.062 1 95.81 301 GLY A N 1
ATOM 2261 C CA . GLY A 1 301 ? -18.594 -32.969 -0.703 1 95.81 301 GLY A CA 1
ATOM 2262 C C . GLY A 1 301 ? -18.219 -34.125 0.182 1 95.81 301 GLY A C 1
ATOM 2263 O O . GLY A 1 301 ? -18.734 -34.281 1.291 1 95.81 301 GLY A O 1
ATOM 2264 N N . SER A 1 302 ? -17.266 -34.938 -0.198 1 94 302 SER A N 1
ATOM 2265 C CA . SER A 1 302 ? -16.828 -36.125 0.534 1 94 302 SER A CA 1
ATOM 2266 C C . SER A 1 302 ? -15.805 -35.75 1.608 1 94 302 SER A C 1
ATOM 2268 O O . SER A 1 302 ? -15.445 -36.594 2.436 1 94 302 SER A O 1
ATOM 2270 N N . GLY A 1 303 ? -15.305 -34.531 1.552 1 95.75 303 GLY A N 1
ATOM 2271 C CA . GLY A 1 303 ? -14.25 -34.156 2.473 1 95.75 303 GLY A CA 1
ATOM 2272 C C . GLY A 1 303 ? -12.859 -34.438 1.954 1 95.75 303 GLY A C 1
ATOM 2273 O O . GLY A 1 303 ? -11.875 -34.312 2.684 1 95.75 303 GLY A O 1
ATOM 2274 N N . GLU A 1 304 ? -12.836 -34.875 0.76 1 95.06 304 GLU A N 1
ATOM 2275 C CA . GLU A 1 304 ? -11.578 -35.188 0.078 1 95.06 304 GLU A CA 1
ATOM 2276 C C . GLU A 1 304 ? -11.5 -34.469 -1.267 1 95.06 304 GLU A C 1
ATOM 2278 O O . GLU A 1 304 ? -12.508 -34 -1.782 1 95.06 304 GLU A O 1
ATOM 2283 N N . ALA A 1 305 ? -10.305 -34.406 -1.816 1 96.06 305 ALA A N 1
ATOM 2284 C CA . ALA A 1 305 ? -10.125 -33.844 -3.15 1 96.06 305 ALA A CA 1
ATOM 2285 C C . ALA A 1 305 ? -10.914 -34.625 -4.191 1 96.06 305 ALA A C 1
ATOM 2287 O O . ALA A 1 305 ? -10.953 -35.844 -4.152 1 96.06 305 ALA A O 1
ATOM 2288 N N . GLY A 1 306 ? -11.523 -33.938 -5.148 1 96.12 306 GLY A N 1
ATOM 2289 C CA . GLY A 1 306 ? -12.414 -34.594 -6.098 1 96.12 306 GLY A CA 1
ATOM 2290 C C . GLY A 1 306 ? -11.781 -34.812 -7.461 1 96.12 306 GLY A C 1
ATOM 2291 O O . GLY A 1 306 ? -10.625 -34.438 -7.676 1 96.12 306 GLY A O 1
ATOM 2292 N N . PRO A 1 307 ? -12.547 -35.469 -8.297 1 96.75 307 PRO A N 1
ATOM 2293 C CA . PRO A 1 307 ? -12.008 -35.812 -9.609 1 96.75 307 PRO A CA 1
ATOM 2294 C C . PRO A 1 307 ? -11.734 -34.625 -10.5 1 96.75 307 PRO A C 1
ATOM 2296 O O . PRO A 1 307 ? -10.82 -34.656 -11.32 1 96.75 307 PRO A O 1
ATOM 2299 N N . VAL A 1 308 ? -12.555 -33.594 -10.391 1 97.5 308 VAL A N 1
ATOM 2300 C CA . VAL A 1 308 ? -12.336 -32.406 -11.211 1 97.5 308 VAL A CA 1
ATOM 2301 C C . VAL A 1 308 ? -11.023 -31.734 -10.82 1 97.5 308 VAL A C 1
ATOM 2303 O O . VAL A 1 308 ? -10.227 -31.359 -11.68 1 97.5 308 VAL A O 1
ATOM 2306 N N . PHE A 1 309 ? -10.797 -31.594 -9.523 1 96.56 309 PHE A N 1
ATOM 2307 C CA . PHE A 1 309 ? -9.516 -31.078 -9.055 1 96.56 309 PHE A CA 1
ATOM 2308 C C . PHE A 1 309 ? -8.367 -31.891 -9.633 1 96.56 309 PHE A C 1
ATOM 2310 O O . PHE A 1 309 ? -7.43 -31.328 -10.211 1 96.56 309 PHE A O 1
ATOM 2317 N N . SER A 1 310 ? -8.438 -33.188 -9.438 1 95.62 310 SER A N 1
ATOM 2318 C CA . SER A 1 310 ? -7.352 -34.062 -9.852 1 95.62 310 SER A CA 1
ATOM 2319 C C . SER A 1 310 ? -7.031 -33.906 -11.336 1 95.62 310 SER A C 1
ATOM 2321 O O . SER A 1 310 ? -5.859 -33.812 -11.719 1 95.62 310 SER A O 1
ATOM 2323 N N . ALA A 1 311 ? -8.039 -33.844 -12.133 1 96.44 311 ALA A N 1
ATOM 2324 C CA . ALA A 1 311 ? -7.852 -33.719 -13.57 1 96.44 311 ALA A CA 1
ATOM 2325 C C . ALA A 1 311 ? -7.258 -32.344 -13.914 1 96.44 311 ALA A C 1
ATOM 2327 O O . ALA A 1 311 ? -6.34 -32.25 -14.734 1 96.44 311 ALA A O 1
ATOM 2328 N N . LEU A 1 312 ? -7.762 -31.25 -13.336 1 95.62 312 LEU A N 1
ATOM 2329 C CA . LEU A 1 312 ? -7.25 -29.906 -13.586 1 95.62 312 LEU A CA 1
ATOM 2330 C C . LEU A 1 312 ? -5.793 -29.797 -13.141 1 95.62 312 LEU A C 1
ATOM 2332 O O . LEU A 1 312 ? -4.977 -29.172 -13.828 1 95.62 312 LEU A O 1
ATOM 2336 N N . ASP A 1 313 ? -5.523 -30.312 -11.961 1 93.75 313 ASP A N 1
ATOM 2337 C CA . ASP A 1 313 ? -4.16 -30.281 -11.445 1 93.75 313 ASP A CA 1
ATOM 2338 C C . ASP A 1 313 ? -3.184 -30.938 -12.422 1 93.75 313 ASP A C 1
ATOM 2340 O O . ASP A 1 313 ? -2.111 -30.391 -12.688 1 93.75 313 ASP A O 1
ATOM 2344 N N . GLU A 1 314 ? -3.561 -32.062 -12.914 1 93.38 314 GLU A N 1
ATOM 2345 C CA . GLU A 1 314 ? -2.738 -32.75 -13.891 1 93.38 314 GLU A CA 1
ATOM 2346 C C . GLU A 1 314 ? -2.5 -31.906 -15.133 1 93.38 314 GLU A C 1
ATOM 2348 O O . GLU A 1 314 ? -1.365 -31.797 -15.602 1 93.38 314 GLU A O 1
ATOM 2353 N N . LEU A 1 315 ? -3.531 -31.359 -15.648 1 94 315 LEU A N 1
ATOM 2354 C CA . LEU A 1 315 ? -3.439 -30.578 -16.875 1 94 315 LEU A CA 1
ATOM 2355 C C . LEU A 1 315 ? -2.623 -29.297 -16.656 1 94 315 LEU A C 1
ATOM 2357 O O . LEU A 1 315 ? -1.808 -28.938 -17.5 1 94 315 LEU A O 1
ATOM 2361 N N . ILE A 1 316 ? -2.809 -28.609 -15.555 1 91.44 316 ILE A N 1
ATOM 2362 C CA . ILE A 1 316 ? -2.092 -27.375 -15.25 1 91.44 316 ILE A CA 1
ATOM 2363 C C . ILE A 1 316 ? -0.605 -27.688 -15.055 1 91.44 316 ILE A C 1
ATOM 2365 O O . ILE A 1 316 ? 0.25 -26.938 -15.555 1 91.44 316 ILE A O 1
ATOM 2369 N N . ARG A 1 317 ? -0.3 -28.703 -14.422 1 88.31 317 ARG A N 1
ATOM 2370 C CA . ARG A 1 317 ? 1.094 -29.078 -14.227 1 88.31 317 ARG A CA 1
ATOM 2371 C C . ARG A 1 317 ? 1.768 -29.406 -15.555 1 88.31 317 ARG A C 1
ATOM 2373 O O . ARG A 1 317 ? 2.953 -29.125 -15.742 1 88.31 317 ARG A O 1
ATOM 2380 N N . ALA A 1 318 ? 1.042 -30 -16.422 1 90.12 318 ALA A N 1
ATOM 2381 C CA . ALA A 1 318 ? 1.573 -30.297 -17.75 1 90.12 318 ALA A CA 1
ATOM 2382 C C . ALA A 1 318 ? 1.908 -29.016 -18.516 1 90.12 318 ALA A C 1
ATOM 2384 O O . ALA A 1 318 ? 2.826 -29 -19.344 1 90.12 318 ALA A O 1
ATOM 2385 N N . ASP A 1 319 ? 1.171 -28.016 -18.203 1 88.94 319 ASP A N 1
ATOM 2386 C CA . ASP A 1 319 ? 1.395 -26.719 -18.844 1 88.94 319 ASP A CA 1
ATOM 2387 C C . ASP A 1 319 ? 2.789 -26.188 -18.531 1 88.94 319 ASP A C 1
ATOM 2389 O O . ASP A 1 319 ? 3.371 -25.438 -19.328 1 88.94 319 ASP A O 1
ATOM 2393 N N . PHE A 1 320 ? 3.322 -26.531 -17.422 1 85.44 320 PHE A N 1
ATOM 2394 C CA . PHE A 1 320 ? 4.633 -26.031 -17.016 1 85.44 320 PHE A CA 1
ATOM 2395 C C . PHE A 1 320 ? 5.719 -26.531 -17.953 1 85.44 320 PHE A C 1
ATOM 2397 O O . PHE A 1 320 ? 6.824 -25.984 -17.984 1 85.44 320 PHE A O 1
ATOM 2404 N N . TYR A 1 321 ? 5.375 -27.531 -18.781 1 85.62 321 TYR A N 1
ATOM 2405 C CA . TYR A 1 321 ? 6.336 -28.125 -19.703 1 85.62 321 TYR A CA 1
ATOM 2406 C C . TYR A 1 321 ? 5.945 -27.844 -21.156 1 85.62 321 TYR A C 1
ATOM 2408 O O . TYR A 1 321 ? 6.559 -28.375 -22.078 1 85.62 321 TYR A O 1
ATOM 2416 N N . ASN A 1 322 ? 4.934 -27.094 -21.281 1 89.94 322 ASN A N 1
ATOM 2417 C CA . ASN A 1 322 ? 4.48 -26.703 -22.609 1 89.94 322 ASN A CA 1
ATOM 2418 C C . ASN A 1 322 ? 5.332 -25.562 -23.188 1 89.94 322 ASN A C 1
ATOM 2420 O O . ASN A 1 322 ? 5.312 -24.453 -22.672 1 89.94 322 ASN A O 1
ATOM 2424 N N . PRO A 1 323 ? 6.012 -25.703 -24.266 1 91.25 323 PRO A N 1
ATOM 2425 C CA . PRO A 1 323 ? 6.91 -24.703 -24.828 1 91.25 323 PRO A CA 1
ATOM 2426 C C . PRO A 1 323 ? 6.176 -23.438 -25.281 1 91.25 323 PRO A C 1
ATOM 2428 O O . PRO A 1 323 ? 6.785 -22.375 -25.391 1 91.25 323 PRO A O 1
ATOM 2431 N N . GLU A 1 324 ? 4.902 -23.578 -25.516 1 91.88 324 GLU A N 1
ATOM 2432 C CA . GLU A 1 324 ? 4.117 -22.438 -25.938 1 91.88 324 GLU A CA 1
ATOM 2433 C C . GLU A 1 324 ? 3.799 -21.516 -24.766 1 91.88 324 GLU A C 1
ATOM 2435 O O . GLU A 1 324 ? 3.41 -20.359 -24.953 1 91.88 324 GLU A O 1
ATOM 2440 N N . LEU A 1 325 ? 3.973 -22.016 -23.609 1 92.75 325 LEU A N 1
ATOM 2441 C CA . LEU A 1 325 ? 3.59 -21.281 -22.422 1 92.75 325 LEU A CA 1
ATOM 2442 C C . LEU A 1 325 ? 4.809 -20.969 -21.562 1 92.75 325 LEU A C 1
ATOM 2444 O O . LEU A 1 325 ? 4.672 -20.531 -20.406 1 92.75 325 LEU A O 1
ATOM 2448 N N . THR A 1 326 ? 5.996 -21.219 -22.094 1 94.88 326 THR A N 1
ATOM 2449 C CA . THR A 1 326 ? 7.195 -21.031 -21.281 1 94.88 326 THR A CA 1
ATOM 2450 C C . THR A 1 326 ? 8.234 -20.219 -22.031 1 94.88 326 THR A C 1
ATOM 2452 O O . THR A 1 326 ? 8.234 -20.172 -23.266 1 94.88 326 THR A O 1
ATOM 2455 N N . ASP A 1 327 ? 9.062 -19.516 -21.281 1 96.88 327 ASP A N 1
ATOM 2456 C CA . ASP A 1 327 ? 10.211 -18.781 -21.797 1 96.88 327 ASP A CA 1
ATOM 2457 C C . ASP A 1 327 ? 11.523 -19.391 -21.297 1 96.88 327 ASP A C 1
ATOM 2459 O O . ASP A 1 327 ? 11.695 -19.594 -20.094 1 96.88 327 ASP A O 1
ATOM 2463 N N . ASP A 1 328 ? 12.398 -19.609 -22.203 1 96.69 328 ASP A N 1
ATOM 2464 C CA . ASP A 1 328 ? 13.719 -20.078 -21.797 1 96.69 328 ASP A CA 1
ATOM 2465 C C . ASP A 1 328 ? 14.484 -18.984 -21.062 1 96.69 328 ASP A C 1
ATOM 2467 O O . ASP A 1 328 ? 14.531 -17.828 -21.516 1 96.69 328 ASP A O 1
ATOM 2471 N N . VAL A 1 329 ? 15.039 -19.344 -19.953 1 97.56 329 VAL A N 1
ATOM 2472 C CA . VAL A 1 329 ? 15.883 -18.406 -19.219 1 97.56 329 VAL A CA 1
ATOM 2473 C C . VAL A 1 329 ? 17.297 -18.422 -19.797 1 97.56 329 VAL A C 1
ATOM 2475 O O . VAL A 1 329 ? 17.875 -19.484 -20.047 1 97.56 329 VAL A O 1
ATOM 2478 N N . PRO A 1 330 ? 17.844 -17.234 -19.969 1 96.88 330 PRO A N 1
ATOM 2479 C CA . PRO A 1 330 ? 19.172 -17.141 -20.562 1 96.88 330 PRO A CA 1
ATOM 2480 C C . PRO A 1 330 ? 20.297 -17.266 -19.547 1 96.88 330 PRO A C 1
ATOM 2482 O O . PRO A 1 330 ? 20.938 -16.266 -19.203 1 96.88 330 PRO A O 1
ATOM 2485 N N . TYR A 1 331 ? 20.594 -18.438 -19.062 1 95.25 331 TYR A N 1
ATOM 2486 C CA . TYR A 1 331 ? 21.625 -18.656 -18.047 1 95.25 331 TYR A CA 1
ATOM 2487 C C . TYR A 1 331 ? 23.016 -18.391 -18.609 1 95.25 331 TYR A C 1
ATOM 2489 O O . TYR A 1 331 ? 23.953 -18.156 -17.859 1 95.25 331 TYR A O 1
ATOM 2497 N N . GLU A 1 332 ? 23.312 -18.328 -19.891 1 82 332 GLU A N 1
ATOM 2498 C CA . GLU A 1 332 ? 24.641 -18.141 -20.469 1 82 332 GLU A CA 1
ATOM 2499 C C . GLU A 1 332 ? 25 -16.672 -20.562 1 82 332 GLU A C 1
ATOM 2501 O O . GLU A 1 332 ? 24.125 -15.812 -20.703 1 82 332 GLU A O 1
ATOM 2506 N N . MET B 1 1 ? 19.625 -5.383 -24.219 1 78.19 1 MET B N 1
ATOM 2507 C CA . MET B 1 1 ? 20.859 -5.062 -23.516 1 78.19 1 MET B CA 1
ATOM 2508 C C . MET B 1 1 ? 21.016 -5.945 -22.281 1 78.19 1 MET B C 1
ATOM 2510 O O . MET B 1 1 ? 20.031 -6.285 -21.625 1 78.19 1 MET B O 1
ATOM 2514 N N . ARG B 1 2 ? 22.281 -6.34 -22.031 1 91.81 2 ARG B N 1
ATOM 2515 C CA . ARG B 1 2 ? 22.594 -7.172 -20.875 1 91.81 2 ARG B CA 1
ATOM 2516 C C . ARG B 1 2 ? 22.688 -6.332 -19.609 1 91.81 2 ARG B C 1
ATOM 2518 O O . ARG B 1 2 ? 23.375 -5.312 -19.578 1 91.81 2 ARG B O 1
ATOM 2525 N N . LEU B 1 3 ? 21.969 -6.746 -18.594 1 95.56 3 LEU B N 1
ATOM 2526 C CA . LEU B 1 3 ? 22 -6.043 -17.312 1 95.56 3 LEU B CA 1
ATOM 2527 C C . LEU B 1 3 ? 23.25 -6.402 -16.516 1 95.56 3 LEU B C 1
ATOM 2529 O O . LEU B 1 3 ? 23.641 -7.566 -16.469 1 95.56 3 LEU B O 1
ATOM 2533 N N . PRO B 1 4 ? 23.906 -5.457 -15.93 1 96.88 4 PRO B N 1
ATOM 2534 C CA . PRO B 1 4 ? 25.078 -5.77 -15.094 1 96.88 4 PRO B CA 1
ATOM 2535 C C . PRO B 1 4 ? 24.688 -6.426 -13.773 1 96.88 4 PRO B C 1
ATOM 2537 O O . PRO B 1 4 ? 23.672 -6.074 -13.18 1 96.88 4 PRO B O 1
ATOM 2540 N N . VAL B 1 5 ? 25.453 -7.391 -13.336 1 97.69 5 VAL B N 1
ATOM 2541 C CA . VAL B 1 5 ? 25.406 -7.914 -11.969 1 97.69 5 VAL B CA 1
ATOM 2542 C C . VAL B 1 5 ? 26.406 -7.164 -11.094 1 97.69 5 VAL B C 1
ATOM 2544 O O . VAL B 1 5 ? 27.625 -7.258 -11.305 1 97.69 5 VAL B O 1
ATOM 2547 N N . LEU B 1 6 ? 25.891 -6.516 -10.109 1 97.81 6 LEU B N 1
ATOM 2548 C CA . LEU B 1 6 ? 26.672 -5.523 -9.383 1 97.81 6 LEU B CA 1
ATOM 2549 C C . LEU B 1 6 ? 27.281 -6.125 -8.125 1 97.81 6 LEU B C 1
ATOM 2551 O O . LEU B 1 6 ? 26.609 -6.859 -7.395 1 97.81 6 LEU B O 1
ATOM 2555 N N . ARG B 1 7 ? 28.672 -5.746 -7.871 1 94.69 7 ARG B N 1
ATOM 2556 C CA . ARG B 1 7 ? 29.281 -5.953 -6.559 1 94.69 7 ARG B CA 1
ATOM 2557 C C . ARG B 1 7 ? 28.734 -4.961 -5.539 1 94.69 7 ARG B C 1
ATOM 2559 O O . ARG B 1 7 ? 28.219 -3.898 -5.906 1 94.69 7 ARG B O 1
ATOM 2566 N N . PRO B 1 8 ? 28.766 -5.32 -4.293 1 92.38 8 PRO B N 1
ATOM 2567 C CA . PRO B 1 8 ? 28.219 -4.434 -3.262 1 92.38 8 PRO B CA 1
ATOM 2568 C C . PRO B 1 8 ? 28.734 -3.002 -3.377 1 92.38 8 PRO B C 1
ATOM 2570 O O . PRO B 1 8 ? 27.953 -2.051 -3.275 1 92.38 8 PRO B O 1
ATOM 2573 N N . SER B 1 9 ? 29.984 -2.824 -3.629 1 92.31 9 SER B N 1
ATOM 2574 C CA . SER B 1 9 ? 30.547 -1.485 -3.744 1 92.31 9 SER B CA 1
ATOM 2575 C C . SER B 1 9 ? 29.969 -0.736 -4.938 1 92.31 9 SER B C 1
ATOM 2577 O O . SER B 1 9 ? 29.703 0.467 -4.855 1 92.31 9 SER B O 1
ATOM 2579 N N . GLU B 1 10 ? 29.734 -1.449 -5.984 1 95.44 10 GLU B N 1
ATOM 2580 C CA . GLU B 1 10 ? 29.141 -0.848 -7.172 1 95.44 10 GLU B CA 1
ATOM 2581 C C . GLU B 1 10 ? 27.688 -0.449 -6.91 1 95.44 10 GLU B C 1
ATOM 2583 O O . GLU B 1 10 ? 27.234 0.6 -7.375 1 95.44 10 GLU B O 1
ATOM 2588 N N . ALA B 1 11 ? 27 -1.28 -6.207 1 94.5 11 ALA B N 1
ATOM 2589 C CA . ALA B 1 11 ? 25.609 -0.999 -5.875 1 94.5 11 ALA B CA 1
ATOM 2590 C C . ALA B 1 11 ? 25.484 0.289 -5.062 1 94.5 11 ALA B C 1
ATOM 2592 O O . ALA B 1 11 ? 24.625 1.127 -5.344 1 94.5 11 ALA B O 1
ATOM 2593 N N . LEU B 1 12 ? 26.328 0.466 -4.098 1 92.06 12 LEU B N 1
ATOM 2594 C CA . LEU B 1 12 ? 26.312 1.666 -3.27 1 92.06 12 LEU B CA 1
ATOM 2595 C C . LEU B 1 12 ? 26.625 2.906 -4.102 1 92.06 12 LEU B C 1
ATOM 2597 O O . LEU B 1 12 ? 26 3.953 -3.914 1 92.06 12 LEU B O 1
ATOM 2601 N N . GLU B 1 13 ? 27.594 2.744 -4.973 1 94.38 13 GLU B N 1
ATOM 2602 C CA . GLU B 1 13 ? 27.938 3.855 -5.855 1 94.38 13 GLU B CA 1
ATOM 2603 C C . GLU B 1 13 ? 26.766 4.23 -6.754 1 94.38 13 GLU B C 1
ATOM 2605 O O . GLU B 1 13 ? 26.516 5.41 -6.996 1 94.38 13 GLU B O 1
ATOM 2610 N N . ARG B 1 14 ? 26.109 3.305 -7.199 1 95.44 14 ARG B N 1
ATOM 2611 C CA . ARG B 1 14 ? 24.953 3.547 -8.07 1 95.44 14 ARG B CA 1
ATOM 2612 C C . ARG B 1 14 ? 23.812 4.203 -7.309 1 95.44 14 ARG B C 1
ATOM 2614 O O . ARG B 1 14 ? 23.109 5.062 -7.848 1 95.44 14 ARG B O 1
ATOM 2621 N N . LEU B 1 15 ? 23.578 3.779 -6.051 1 92.69 15 LEU B N 1
ATOM 2622 C CA . LEU B 1 15 ? 22.547 4.422 -5.23 1 92.69 15 LEU B CA 1
ATOM 2623 C C . LEU B 1 15 ? 22.844 5.91 -5.066 1 92.69 15 LEU B C 1
ATOM 2625 O O . LEU B 1 15 ? 21.922 6.73 -5.059 1 92.69 15 LEU B O 1
ATOM 2629 N N . ARG B 1 16 ? 24.062 6.25 -5 1 93.44 16 ARG B N 1
ATOM 2630 C CA . ARG B 1 16 ? 24.469 7.641 -4.82 1 93.44 16 ARG B CA 1
ATOM 2631 C C . ARG B 1 16 ? 24.359 8.414 -6.129 1 93.44 16 ARG B C 1
ATOM 2633 O O . ARG B 1 16 ? 23.875 9.547 -6.145 1 93.44 16 ARG B O 1
ATOM 2640 N N . SER B 1 17 ? 24.703 7.754 -7.184 1 94.5 17 SER B N 1
ATOM 2641 C CA . SER B 1 17 ? 24.797 8.469 -8.453 1 94.5 17 SER B CA 1
ATOM 2642 C C . SER B 1 17 ? 23.422 8.594 -9.109 1 94.5 17 SER B C 1
ATOM 2644 O O . SER B 1 17 ? 23.203 9.492 -9.922 1 94.5 17 SER B O 1
ATOM 2646 N N . HIS B 1 18 ? 22.516 7.707 -8.727 1 92.69 18 HIS B N 1
ATOM 2647 C CA . HIS B 1 18 ? 21.219 7.691 -9.383 1 92.69 18 HIS B CA 1
ATOM 2648 C C . HIS B 1 18 ? 20.156 8.352 -8.516 1 92.69 18 HIS B C 1
ATOM 2650 O O . HIS B 1 18 ? 18.969 8.312 -8.836 1 92.69 18 HIS B O 1
ATOM 2656 N N . ILE B 1 19 ? 20.5 8.992 -7.465 1 94.25 19 ILE B N 1
ATOM 2657 C CA . ILE B 1 19 ? 19.531 9.625 -6.574 1 94.25 19 ILE B CA 1
ATOM 2658 C C . ILE B 1 19 ? 18.875 10.805 -7.285 1 94.25 19 ILE B C 1
ATOM 2660 O O . ILE B 1 19 ? 19.547 11.641 -7.879 1 94.25 19 ILE B O 1
ATOM 2664 N N . PRO B 1 20 ? 17.562 10.883 -7.312 1 93.94 20 PRO B N 1
ATOM 2665 C CA . PRO B 1 20 ? 16.906 12.07 -7.875 1 93.94 20 PRO B CA 1
ATOM 2666 C C . PRO B 1 20 ? 17.359 13.367 -7.203 1 93.94 20 PRO B C 1
ATOM 2668 O O . PRO B 1 20 ? 17.531 13.398 -5.98 1 93.94 20 PRO B O 1
ATOM 2671 N N . PRO B 1 21 ? 17.516 14.406 -7.984 1 92.44 21 PRO B N 1
ATOM 2672 C CA . PRO B 1 21 ? 17.969 15.68 -7.41 1 92.44 21 PRO B CA 1
ATOM 2673 C C . PRO B 1 21 ? 17.078 16.156 -6.27 1 92.44 21 PRO B C 1
ATOM 2675 O O . PRO B 1 21 ? 17.578 16.672 -5.27 1 92.44 21 PRO B O 1
ATOM 2678 N N . ARG B 1 22 ? 15.844 15.992 -6.391 1 90.44 22 ARG B N 1
ATOM 2679 C CA . ARG B 1 22 ? 14.922 16.438 -5.352 1 90.44 22 ARG B CA 1
ATOM 2680 C C . ARG B 1 22 ? 15.148 15.672 -4.051 1 90.44 22 ARG B C 1
ATOM 2682 O O . ARG B 1 22 ? 15.141 16.25 -2.969 1 90.44 22 ARG B O 1
ATOM 2689 N N . THR B 1 23 ? 15.336 14.383 -4.191 1 91.56 23 THR B N 1
ATOM 2690 C CA . THR B 1 23 ? 15.609 13.57 -3.012 1 91.56 23 THR B CA 1
ATOM 2691 C C . THR B 1 23 ? 16.938 13.961 -2.379 1 91.56 23 THR B C 1
ATOM 2693 O O . THR B 1 23 ? 17.031 14.086 -1.156 1 91.56 23 THR B O 1
ATOM 2696 N N . ALA B 1 24 ? 17.875 14.227 -3.17 1 94 24 ALA B N 1
ATOM 2697 C CA . ALA B 1 24 ? 19.203 14.594 -2.688 1 94 24 ALA B CA 1
ATOM 2698 C C . ALA B 1 24 ? 19.156 15.875 -1.857 1 94 24 ALA B C 1
ATOM 2700 O O . ALA B 1 24 ? 19.875 16 -0.857 1 94 24 ALA B O 1
ATOM 2701 N N . SER B 1 25 ? 18.266 16.734 -2.24 1 93.75 25 SER B N 1
ATOM 2702 C CA . SER B 1 25 ? 18.25 18.031 -1.588 1 93.75 25 SER B CA 1
ATOM 2703 C C . SER B 1 25 ? 17.219 18.062 -0.457 1 93.75 25 SER B C 1
ATOM 2705 O O . SER B 1 25 ? 17.344 18.859 0.479 1 93.75 25 SER B O 1
ATOM 2707 N N . SER B 1 26 ? 16.266 17.125 -0.49 1 95 26 SER B N 1
ATOM 2708 C CA . SER B 1 26 ? 15.109 17.344 0.381 1 95 26 SER B CA 1
ATOM 2709 C C . SER B 1 26 ? 15.086 16.328 1.523 1 95 26 SER B C 1
ATOM 2711 O O . SER B 1 26 ? 14.352 16.5 2.496 1 95 26 SER B O 1
ATOM 2713 N N . VAL B 1 27 ? 15.859 15.258 1.437 1 97.62 27 VAL B N 1
ATOM 2714 C CA . VAL B 1 27 ? 15.906 14.281 2.516 1 97.62 27 VAL B CA 1
ATOM 2715 C C . VAL B 1 27 ? 17.109 14.555 3.41 1 97.62 27 VAL B C 1
ATOM 2717 O O . VAL B 1 27 ? 18.25 14.508 2.949 1 97.62 27 VAL B O 1
ATOM 2720 N N . PHE B 1 28 ? 16.859 14.758 4.746 1 98.38 28 PHE B N 1
ATOM 2721 C CA . PHE B 1 28 ? 17.906 15.242 5.629 1 98.38 28 PHE B CA 1
ATOM 2722 C C . PHE B 1 28 ? 18.406 14.133 6.551 1 98.38 28 PHE B C 1
ATOM 2724 O O . PHE B 1 28 ? 19.578 14.086 6.895 1 98.38 28 PHE B O 1
ATOM 2731 N N . ALA B 1 29 ? 17.547 13.281 7.027 1 98.75 29 ALA B N 1
ATOM 2732 C CA . ALA B 1 29 ? 17.875 12.172 7.918 1 98.75 29 ALA B CA 1
ATOM 2733 C C . ALA B 1 29 ? 16.844 11.055 7.809 1 98.75 29 ALA B C 1
ATOM 2735 O O . ALA B 1 29 ? 15.688 11.297 7.469 1 98.75 29 ALA B O 1
ATOM 2736 N N . PHE B 1 30 ? 17.312 9.844 8.078 1 98.81 30 PHE B N 1
ATOM 2737 C CA . PHE B 1 30 ? 16.453 8.664 7.973 1 98.81 30 PHE B CA 1
ATOM 2738 C C . PHE B 1 30 ? 16.812 7.629 9.023 1 98.81 30 PHE B C 1
ATOM 2740 O O . PHE B 1 30 ? 17.969 7.199 9.109 1 98.81 30 PHE B O 1
ATOM 2747 N N . TYR B 1 31 ? 15.844 7.305 9.867 1 98.81 31 TYR B N 1
ATOM 2748 C CA . TYR B 1 31 ? 15.992 6.176 10.781 1 98.81 31 TYR B CA 1
ATOM 2749 C C . TYR B 1 31 ? 15.336 4.922 10.211 1 98.81 31 TYR B C 1
ATOM 2751 O O . TYR B 1 31 ? 14.273 4.992 9.602 1 98.81 31 TYR B O 1
ATOM 2759 N N . SER B 1 32 ? 15.93 3.736 10.492 1 98.25 32 SER B N 1
ATOM 2760 C CA . SER B 1 32 ? 15.359 2.449 10.109 1 98.25 32 SER B CA 1
ATOM 2761 C C . SER B 1 32 ? 15.625 1.387 11.164 1 98.25 32 SER B C 1
ATOM 2763 O O . SER B 1 32 ? 16.766 1.224 11.617 1 98.25 32 SER B O 1
ATOM 2765 N N . SER B 1 33 ? 14.609 0.598 11.477 1 95.69 33 SER B N 1
ATOM 2766 C CA . SER B 1 33 ? 14.789 -0.578 12.32 1 95.69 33 SER B CA 1
ATOM 2767 C C . SER B 1 33 ? 15.75 -1.579 11.688 1 95.69 33 SER B C 1
ATOM 2769 O O . SER B 1 33 ? 16.453 -2.311 12.391 1 95.69 33 SER B O 1
ATOM 2771 N N . ALA B 1 34 ? 15.75 -1.563 10.359 1 94.5 34 ALA B N 1
ATOM 2772 C CA . ALA B 1 34 ? 16.625 -2.49 9.648 1 94.5 34 ALA B CA 1
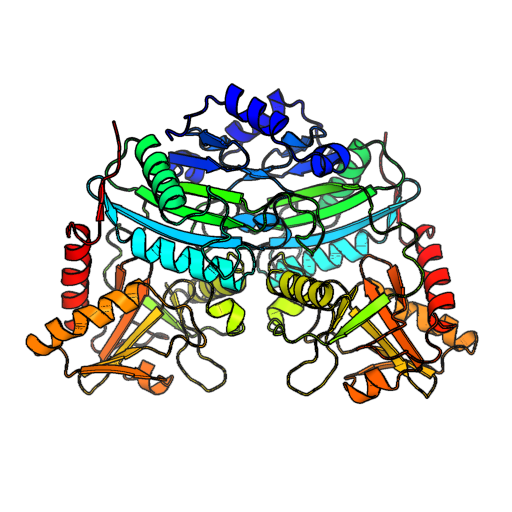ATOM 2773 C C . ALA B 1 34 ? 18.094 -2.139 9.883 1 94.5 34 ALA B C 1
ATOM 2775 O O . ALA B 1 34 ? 18.969 -3.018 9.875 1 94.5 34 ALA B O 1
ATOM 2776 N N . LEU B 1 35 ? 18.375 -0.88 10.094 1 96.25 35 LEU B N 1
ATOM 2777 C CA . LEU B 1 35 ? 19.734 -0.405 10.344 1 96.25 35 LEU B CA 1
ATOM 2778 C C . LEU B 1 35 ? 20.016 -0.339 11.844 1 96.25 35 LEU B C 1
ATOM 2780 O O . LEU B 1 35 ? 21.172 -0.496 12.266 1 96.25 35 LEU B O 1
ATOM 2784 N N . GLY B 1 36 ? 18.969 -0.085 12.609 1 96.38 36 GLY B N 1
ATOM 2785 C CA . GLY B 1 36 ? 19.141 0.202 14.031 1 96.38 36 GLY B CA 1
ATOM 2786 C C . GLY B 1 36 ? 19.812 1.537 14.289 1 96.38 36 GLY B C 1
ATOM 2787 O O . GLY B 1 36 ? 20.578 1.675 15.25 1 96.38 36 GLY B O 1
ATOM 2788 N N . GLY B 1 37 ? 19.625 2.479 13.414 1 98.06 37 GLY B N 1
ATOM 2789 C CA . GLY B 1 37 ? 20.266 3.777 13.531 1 98.06 37 GLY B CA 1
ATOM 2790 C C . GLY B 1 37 ? 19.797 4.773 12.492 1 98.06 37 GLY B C 1
ATOM 2791 O O . GLY B 1 37 ? 18.828 4.523 11.781 1 98.06 37 GLY B O 1
ATOM 2792 N N . ILE B 1 38 ? 20.484 5.953 12.5 1 98.69 38 ILE B N 1
ATOM 2793 C CA . ILE B 1 38 ? 20.125 7.074 11.641 1 98.69 38 ILE B CA 1
ATOM 2794 C C . ILE B 1 38 ? 21.203 7.293 10.586 1 98.69 38 ILE B C 1
ATOM 2796 O O . ILE B 1 38 ? 22.391 7.219 10.883 1 98.69 38 ILE B O 1
ATOM 2800 N N . VAL B 1 39 ? 20.781 7.5 9.336 1 98.44 39 VAL B N 1
ATOM 2801 C CA . VAL B 1 39 ? 21.703 7.938 8.297 1 98.44 39 VAL B CA 1
ATOM 2802 C C . VAL B 1 39 ? 21.328 9.352 7.836 1 98.44 39 VAL B C 1
ATOM 2804 O O . VAL B 1 39 ? 20.156 9.711 7.812 1 98.44 39 VAL B O 1
ATOM 2807 N N . THR B 1 40 ? 22.328 10.148 7.43 1 98.06 40 THR B N 1
ATOM 2808 C CA . THR B 1 40 ? 22.094 11.492 6.914 1 98.06 40 THR B CA 1
ATOM 2809 C C . THR B 1 40 ? 22.453 11.57 5.43 1 98.06 40 THR B C 1
ATOM 2811 O O . THR B 1 40 ? 22.234 12.602 4.789 1 98.06 40 THR B O 1
ATOM 2814 N N . ASP B 1 41 ? 23.031 10.469 4.875 1 96.94 41 ASP B N 1
ATOM 2815 C CA . ASP B 1 41 ? 23.188 10.32 3.43 1 96.94 41 ASP B CA 1
ATOM 2816 C C . ASP B 1 41 ? 21.891 9.883 2.775 1 96.94 41 ASP B C 1
ATOM 2818 O O . ASP B 1 41 ? 21.453 8.742 2.951 1 96.94 41 ASP B O 1
ATOM 2822 N N . PRO B 1 42 ? 21.281 10.781 1.958 1 97.12 42 PRO B N 1
ATOM 2823 C CA . PRO B 1 42 ? 19.953 10.469 1.414 1 97.12 42 PRO B CA 1
ATOM 2824 C C . PRO B 1 42 ? 19.969 9.227 0.527 1 97.12 42 PRO B C 1
ATOM 2826 O O . PRO B 1 42 ? 18.922 8.578 0.357 1 97.12 42 PRO B O 1
ATOM 2829 N N . SER B 1 43 ? 21.062 8.828 -0.017 1 95.44 43 SER B N 1
ATOM 2830 C CA . SER B 1 43 ? 21.141 7.656 -0.888 1 95.44 43 SER B CA 1
ATOM 2831 C C . SER B 1 43 ? 20.953 6.367 -0.099 1 95.44 43 SER B C 1
ATOM 2833 O O . SER B 1 43 ? 20.688 5.312 -0.68 1 95.44 43 SER B O 1
ATOM 2835 N N . LEU B 1 44 ? 21.062 6.449 1.23 1 96.12 44 LEU B N 1
ATOM 2836 C CA . LEU B 1 44 ? 20.953 5.27 2.082 1 96.12 44 LEU B CA 1
ATOM 2837 C C . LEU B 1 44 ? 19.578 5.191 2.725 1 96.12 44 LEU B C 1
ATOM 2839 O O . LEU B 1 44 ? 19.312 4.277 3.506 1 96.12 44 LEU B O 1
ATOM 2843 N N . ALA B 1 45 ? 18.734 6.113 2.395 1 97.88 45 ALA B N 1
ATOM 2844 C CA . ALA B 1 45 ? 17.359 6.055 2.883 1 97.88 45 ALA B CA 1
ATOM 2845 C C . ALA B 1 45 ? 16.547 5.02 2.107 1 97.88 45 ALA B C 1
ATOM 2847 O O . ALA B 1 45 ? 15.805 5.371 1.183 1 97.88 45 ALA B O 1
ATOM 2848 N N . THR B 1 46 ? 16.703 3.748 2.482 1 97.56 46 THR B N 1
ATOM 2849 C CA . THR B 1 46 ? 16.094 2.627 1.774 1 97.56 46 THR B CA 1
ATOM 2850 C C . THR B 1 46 ? 15.359 1.704 2.746 1 97.56 46 THR B C 1
ATOM 2852 O O . THR B 1 46 ? 15.641 1.71 3.945 1 97.56 46 THR B O 1
ATOM 2855 N N . VAL B 1 47 ? 14.43 0.942 2.248 1 98.12 47 VAL B N 1
ATOM 2856 C CA . VAL B 1 47 ? 13.656 -0.057 2.98 1 98.12 47 VAL B CA 1
ATOM 2857 C C . VAL B 1 47 ? 13.883 -1.438 2.367 1 98.12 47 VAL B C 1
ATOM 2859 O O . VAL B 1 47 ? 13.953 -1.577 1.145 1 98.12 47 VAL B O 1
ATOM 2862 N N . PRO B 1 48 ? 14.016 -2.471 3.205 1 98 48 PRO B N 1
ATOM 2863 C CA . PRO B 1 48 ? 14.203 -3.82 2.666 1 98 48 PRO B CA 1
ATOM 2864 C C . PRO B 1 48 ? 13.016 -4.297 1.84 1 98 48 PRO B C 1
ATOM 2866 O O . PRO B 1 48 ? 11.859 -4.039 2.201 1 98 48 PRO B O 1
ATOM 2869 N N . VAL B 1 49 ? 13.281 -5.07 0.789 1 97.88 49 VAL B N 1
ATOM 2870 C CA . VAL B 1 49 ? 12.25 -5.488 -0.15 1 97.88 49 VAL B CA 1
ATOM 2871 C C . VAL B 1 49 ? 11.328 -6.504 0.52 1 97.88 49 VAL B C 1
ATOM 2873 O O . VAL B 1 49 ? 10.164 -6.645 0.132 1 97.88 49 VAL B O 1
ATOM 2876 N N . ASP B 1 50 ? 11.82 -7.172 1.574 1 97.44 50 ASP B N 1
ATOM 2877 C CA . ASP B 1 50 ? 11.031 -8.227 2.209 1 97.44 50 ASP B CA 1
ATOM 2878 C C . ASP B 1 50 ? 10.164 -7.66 3.332 1 97.44 50 ASP B C 1
ATOM 2880 O O . ASP B 1 50 ? 9.484 -8.414 4.031 1 97.44 50 ASP B O 1
ATOM 2884 N N . ASP B 1 51 ? 10.266 -6.367 3.559 1 98.19 51 ASP B N 1
ATOM 2885 C CA . ASP B 1 51 ? 9.352 -5.773 4.531 1 98.19 51 ASP B CA 1
ATOM 2886 C C . ASP B 1 51 ? 7.93 -5.707 3.984 1 98.19 51 ASP B C 1
ATOM 2888 O O . ASP B 1 51 ? 7.715 -5.258 2.855 1 98.19 51 ASP B O 1
ATOM 2892 N N . HIS B 1 52 ? 6.965 -6.027 4.766 1 98.56 52 HIS B N 1
ATOM 2893 C CA . HIS B 1 52 ? 5.566 -6.086 4.359 1 98.56 52 HIS B CA 1
ATOM 2894 C C . HIS B 1 52 ? 5.051 -4.707 3.955 1 98.56 52 HIS B C 1
ATOM 2896 O O . HIS B 1 52 ? 4.043 -4.598 3.254 1 98.56 52 HIS B O 1
ATOM 2902 N N . ALA B 1 53 ? 5.68 -3.645 4.406 1 98.69 53 ALA B N 1
ATOM 2903 C CA . ALA B 1 53 ? 5.301 -2.291 4.016 1 98.69 53 ALA B CA 1
ATOM 2904 C C . ALA B 1 53 ? 5.398 -2.109 2.504 1 98.69 53 ALA B C 1
ATOM 2906 O O . ALA B 1 53 ? 4.543 -1.463 1.894 1 98.69 53 ALA B O 1
ATOM 2907 N N . PHE B 1 54 ? 6.438 -2.688 1.94 1 98.62 54 PHE B N 1
ATOM 2908 C CA . PHE B 1 54 ? 6.68 -2.51 0.514 1 98.62 54 PHE B CA 1
ATOM 2909 C C . PHE B 1 54 ? 5.82 -3.465 -0.305 1 98.62 54 PHE B C 1
ATOM 2911 O O . PHE B 1 54 ? 5.047 -3.033 -1.164 1 98.62 54 PHE B O 1
ATOM 2918 N N . HIS B 1 55 ? 5.871 -4.73 0.024 1 98.19 55 HIS B N 1
ATOM 2919 C CA . HIS B 1 55 ? 5.375 -5.668 -0.975 1 98.19 55 HIS B CA 1
ATOM 2920 C C . HIS B 1 55 ? 3.916 -6.027 -0.716 1 98.19 55 HIS B C 1
ATOM 2922 O O . HIS B 1 55 ? 3.238 -6.562 -1.598 1 98.19 55 HIS B O 1
ATOM 2928 N N . ARG B 1 56 ? 3.383 -5.668 0.473 1 98.31 56 ARG B N 1
ATOM 2929 C CA . ARG B 1 56 ? 1.979 -5.961 0.738 1 98.31 56 ARG B CA 1
ATOM 2930 C C . ARG B 1 56 ? 1.24 -4.711 1.209 1 98.31 56 ARG B C 1
ATOM 2932 O O . ARG B 1 56 ? 0.039 -4.762 1.481 1 98.31 56 ARG B O 1
ATOM 2939 N N . GLY B 1 57 ? 1.912 -3.596 1.391 1 98.62 57 GLY B N 1
ATOM 2940 C CA . GLY B 1 57 ? 1.281 -2.389 1.898 1 98.62 57 GLY B CA 1
ATOM 2941 C C . GLY B 1 57 ? 0.795 -2.525 3.328 1 98.62 57 GLY B C 1
ATOM 2942 O O . GLY B 1 57 ? -0.145 -1.841 3.738 1 98.62 57 GLY B O 1
ATOM 2943 N N . HIS B 1 58 ? 1.361 -3.424 4.07 1 98.81 58 HIS B N 1
ATOM 2944 C CA . HIS B 1 58 ? 0.957 -3.668 5.453 1 98.81 58 HIS B CA 1
ATOM 2945 C C . HIS B 1 58 ? 1.732 -2.779 6.418 1 98.81 58 HIS B C 1
ATOM 2947 O O . HIS B 1 58 ? 2.518 -3.273 7.23 1 98.81 58 HIS B O 1
ATOM 2953 N N . ALA B 1 59 ? 1.378 -1.474 6.371 1 98.94 59 ALA B N 1
ATOM 2954 C CA . ALA B 1 59 ? 2.01 -0.443 7.191 1 98.94 59 ALA B CA 1
ATOM 2955 C C . ALA B 1 59 ? 1.06 0.726 7.434 1 98.94 59 ALA B C 1
ATOM 2957 O O . ALA B 1 59 ? 0.098 0.916 6.684 1 98.94 59 ALA B O 1
ATOM 2958 N N . VAL B 1 60 ? 1.357 1.437 8.516 1 98.88 60 VAL B N 1
ATOM 2959 C CA . VAL B 1 60 ? 0.681 2.686 8.844 1 98.88 60 VAL B CA 1
ATOM 2960 C C . VAL B 1 60 ? 1.707 3.809 8.977 1 98.88 60 VAL B C 1
ATOM 2962 O O . VAL B 1 60 ? 2.906 3.551 9.109 1 98.88 60 VAL B O 1
ATOM 2965 N N . PHE B 1 61 ? 1.211 5.09 8.875 1 98.81 61 PHE B N 1
ATOM 2966 C CA . PHE B 1 61 ? 2.156 6.195 8.961 1 98.81 61 PHE B CA 1
ATOM 2967 C C . PHE B 1 61 ? 1.511 7.41 9.625 1 98.81 61 PHE B C 1
ATOM 2969 O O . PHE B 1 61 ? 0.297 7.43 9.844 1 98.81 61 PHE B O 1
ATOM 2976 N N . ASP B 1 62 ? 2.287 8.305 9.945 1 98.19 62 ASP B N 1
ATOM 2977 C CA . ASP B 1 62 ? 1.87 9.633 10.391 1 98.19 62 ASP B CA 1
ATOM 2978 C C . ASP B 1 62 ? 2.975 10.656 10.164 1 98.19 62 ASP B C 1
ATOM 2980 O O . ASP B 1 62 ? 3.973 10.367 9.5 1 98.19 62 ASP B O 1
ATOM 2984 N N . THR B 1 63 ? 2.689 11.891 10.508 1 96.38 63 THR B N 1
ATOM 2985 C CA . THR B 1 63 ? 3.6 12.992 10.219 1 96.38 63 THR B CA 1
ATOM 2986 C C . THR B 1 63 ? 3.611 14.008 11.367 1 96.38 63 THR B C 1
ATOM 2988 O O . THR B 1 63 ? 2.744 13.969 12.242 1 96.38 63 THR B O 1
ATOM 2991 N N . CYS B 1 64 ? 4.59 14.844 11.391 1 93.94 64 CYS B N 1
ATOM 2992 C CA . CYS B 1 64 ? 4.59 16.016 12.258 1 93.94 64 CYS B CA 1
ATOM 2993 C C . CYS B 1 64 ? 5.457 17.125 11.672 1 93.94 64 CYS B C 1
ATOM 2995 O O . CYS B 1 64 ? 6.312 16.875 10.82 1 93.94 64 CYS B O 1
ATOM 2997 N N . HIS B 1 65 ? 5.207 18.312 12.141 1 91.75 65 HIS B N 1
ATOM 2998 C CA . HIS B 1 65 ? 5.953 19.5 11.734 1 91.75 65 HIS B CA 1
ATOM 2999 C C . HIS B 1 65 ? 6.996 19.875 12.781 1 91.75 65 HIS B C 1
ATOM 3001 O O . HIS B 1 65 ? 6.809 19.625 13.977 1 91.75 65 HIS B O 1
ATOM 3007 N N . VAL B 1 66 ? 8.07 20.484 12.234 1 93.69 66 VAL B N 1
ATOM 3008 C CA . VAL B 1 66 ? 9.086 21.047 13.117 1 93.69 66 VAL B CA 1
ATOM 3009 C C . VAL B 1 66 ? 9.188 22.562 12.906 1 93.69 66 VAL B C 1
ATOM 3011 O O . VAL B 1 66 ? 9.289 23.031 11.773 1 93.69 66 VAL B O 1
ATOM 3014 N N . SER B 1 67 ? 9.062 23.266 13.945 1 87.94 67 SER B N 1
ATOM 3015 C CA . SER B 1 67 ? 9.234 24.703 13.945 1 87.94 67 SER B CA 1
ATOM 3016 C C . SER B 1 67 ? 9.984 25.172 15.195 1 87.94 67 SER B C 1
ATOM 3018 O O . SER B 1 67 ? 9.695 24.719 16.297 1 87.94 67 SER B O 1
ATOM 3020 N N . ALA B 1 68 ? 10.93 26.031 14.977 1 92.38 68 ALA B N 1
ATOM 3021 C CA . ALA B 1 68 ? 11.695 26.625 16.078 1 92.38 68 ALA B CA 1
ATOM 3022 C C . ALA B 1 68 ? 12.305 25.547 16.953 1 92.38 68 ALA B C 1
ATOM 3024 O O . ALA B 1 68 ? 12.312 25.672 18.188 1 92.38 68 ALA B O 1
ATOM 3025 N N . GLY B 1 69 ? 12.68 24.469 16.375 1 94.81 69 GLY B N 1
ATOM 3026 C CA . GLY B 1 69 ? 13.359 23.406 17.078 1 94.81 69 GLY B CA 1
ATOM 3027 C C . GLY B 1 69 ? 12.43 22.531 17.906 1 94.81 69 GLY B C 1
ATOM 3028 O O . GLY B 1 69 ? 12.867 21.812 18.812 1 94.81 69 GLY B O 1
ATOM 3029 N N . LYS B 1 70 ? 11.195 22.703 17.609 1 96.25 70 LYS B N 1
ATOM 3030 C CA . LYS B 1 70 ? 10.195 21.922 18.328 1 96.25 70 LYS B CA 1
ATOM 3031 C C . LYS B 1 70 ? 9.328 21.109 17.375 1 96.25 70 LYS B C 1
ATOM 3033 O O . LYS B 1 70 ? 9.008 21.562 16.281 1 96.25 70 LYS B O 1
ATOM 3038 N N . ALA B 1 71 ? 9.023 19.859 17.797 1 96.38 71 ALA B N 1
ATOM 3039 C CA . ALA B 1 71 ? 8.055 19.062 17.062 1 96.38 71 ALA B CA 1
ATOM 3040 C C . ALA B 1 71 ? 6.625 19.375 17.5 1 96.38 71 ALA B C 1
ATOM 3042 O O . ALA B 1 71 ? 6.316 19.344 18.688 1 96.38 71 ALA B O 1
ATOM 3043 N N . PHE B 1 72 ? 5.789 19.656 16.547 1 92.75 72 PHE B N 1
ATOM 3044 C CA . PHE B 1 72 ? 4.43 20.094 16.844 1 92.75 72 PHE B CA 1
ATOM 3045 C C . PHE B 1 72 ? 3.467 18.922 16.844 1 92.75 72 PHE B C 1
ATOM 3047 O O . PHE B 1 72 ? 3.475 18.094 15.93 1 92.75 72 PHE B O 1
ATOM 3054 N N . ASN B 1 73 ? 2.631 18.781 17.906 1 92.5 73 ASN B N 1
ATOM 3055 C CA . ASN B 1 73 ? 1.54 17.828 18.078 1 92.5 73 ASN B CA 1
ATOM 3056 C C . ASN B 1 73 ? 2.027 16.391 17.922 1 92.5 73 ASN B C 1
ATOM 3058 O O . ASN B 1 73 ? 1.315 15.539 17.375 1 92.5 73 ASN B O 1
ATOM 3062 N N . LEU B 1 74 ? 3.234 16.125 18.312 1 96.06 74 LEU B N 1
ATOM 3063 C CA . LEU B 1 74 ? 3.811 14.797 18.141 1 96.06 74 LEU B CA 1
ATOM 3064 C C . LEU B 1 74 ? 3.035 13.758 18.938 1 96.06 74 LEU B C 1
ATOM 3066 O O . LEU B 1 74 ? 2.771 12.656 18.453 1 96.06 74 LEU B O 1
ATOM 3070 N N . SER B 1 75 ? 2.66 14.133 20.125 1 95.06 75 SER B N 1
ATOM 3071 C CA . SER B 1 75 ? 1.915 13.211 20.969 1 95.06 75 SER B CA 1
ATOM 3072 C C . SER B 1 75 ? 0.613 12.773 20.312 1 95.06 75 SER B C 1
ATOM 3074 O O . SER B 1 75 ? 0.285 11.586 20.297 1 95.06 75 SER B O 1
ATOM 3076 N N . MET B 1 76 ? -0.141 13.711 19.797 1 94 76 MET B N 1
ATOM 3077 C CA . MET B 1 76 ? -1.403 13.422 19.125 1 94 76 MET B CA 1
ATOM 3078 C C . MET B 1 76 ? -1.176 12.539 17.906 1 94 76 MET B C 1
ATOM 3080 O O . MET B 1 76 ? -1.944 11.609 17.641 1 94 76 MET B O 1
ATOM 3084 N N . HIS B 1 77 ? -0.18 12.812 17.188 1 96.94 77 HIS B N 1
ATOM 3085 C CA . HIS B 1 77 ? 0.126 12.055 15.969 1 96.94 77 HIS B CA 1
ATOM 3086 C C . HIS B 1 77 ? 0.582 10.641 16.312 1 96.94 77 HIS B C 1
ATOM 3088 O O . HIS B 1 77 ? 0.254 9.688 15.586 1 96.94 77 HIS B O 1
ATOM 3094 N N . LEU B 1 78 ? 1.306 10.5 17.375 1 97.56 78 LEU B N 1
ATOM 3095 C CA . LEU B 1 78 ? 1.733 9.172 17.797 1 97.56 78 LEU B CA 1
ATOM 3096 C C . LEU B 1 78 ? 0.548 8.352 18.297 1 97.56 78 LEU B C 1
ATOM 3098 O O . LEU B 1 78 ? 0.489 7.141 18.078 1 97.56 78 LEU B O 1
ATOM 3102 N N . ASP B 1 79 ? -0.363 9.016 18.969 1 96.38 79 ASP B N 1
ATOM 3103 C CA . ASP B 1 79 ? -1.583 8.32 19.375 1 96.38 79 ASP B CA 1
ATOM 3104 C C . ASP B 1 79 ? -2.332 7.773 18.156 1 96.38 79 ASP B C 1
ATOM 3106 O O . ASP B 1 79 ? -2.805 6.637 18.188 1 96.38 79 ASP B O 1
ATOM 3110 N N . ARG B 1 80 ? -2.434 8.562 17.156 1 96.75 80 ARG B N 1
ATOM 3111 C CA . ARG B 1 80 ? -3.125 8.109 15.953 1 96.75 80 ARG B CA 1
ATOM 3112 C C . ARG B 1 80 ? -2.354 6.988 15.266 1 96.75 80 ARG B C 1
ATOM 3114 O O . ARG B 1 80 ? -2.951 6.043 14.75 1 96.75 80 ARG B O 1
ATOM 3121 N N . LEU B 1 81 ? -1.039 7.113 15.234 1 98.06 81 LEU B N 1
ATOM 3122 C CA . LEU B 1 81 ? -0.228 6.051 14.656 1 98.06 81 LEU B CA 1
ATOM 3123 C C . LEU B 1 81 ? -0.486 4.723 15.359 1 98.06 81 LEU B C 1
ATOM 3125 O O . LEU B 1 81 ? -0.683 3.695 14.711 1 98.06 81 LEU B O 1
ATOM 3129 N N . LEU B 1 82 ? -0.463 4.762 16.672 1 97.75 82 LEU B N 1
ATOM 3130 C CA . LEU B 1 82 ? -0.645 3.553 17.469 1 97.75 82 LEU B CA 1
ATOM 3131 C C . LEU B 1 82 ? -2.047 2.982 17.266 1 97.75 82 LEU B C 1
ATOM 3133 O O . LEU B 1 82 ? -2.219 1.765 17.172 1 97.75 82 LEU B O 1
ATOM 3137 N N . SER B 1 83 ? -3.031 3.854 17.188 1 96.94 83 SER B N 1
ATOM 3138 C CA . SER B 1 83 ? -4.395 3.414 16.906 1 96.94 83 SER B CA 1
ATOM 3139 C C . SER B 1 83 ? -4.492 2.734 15.555 1 96.94 83 SER B C 1
ATOM 3141 O O . SER B 1 83 ? -5.102 1.671 15.422 1 96.94 83 SER B O 1
ATOM 3143 N N . SER B 1 84 ? -3.916 3.338 14.547 1 98.44 84 SER B N 1
ATOM 3144 C CA . SER B 1 84 ? -3.9 2.76 13.211 1 98.44 84 SER B CA 1
ATOM 3145 C C . SER B 1 84 ? -3.182 1.414 13.195 1 98.44 84 SER B C 1
ATOM 3147 O O . SER B 1 84 ? -3.627 0.473 12.539 1 98.44 84 SER B O 1
ATOM 3149 N N . ALA B 1 85 ? -2.076 1.311 13.922 1 98.56 85 ALA B N 1
ATOM 3150 C CA . ALA B 1 85 ? -1.288 0.082 13.961 1 98.56 85 ALA B CA 1
ATOM 3151 C C . ALA B 1 85 ? -2.088 -1.06 14.586 1 98.56 85 ALA B C 1
ATOM 3153 O O . ALA B 1 85 ? -1.97 -2.211 14.164 1 98.56 85 ALA B O 1
ATOM 3154 N N . ARG B 1 86 ? -2.893 -0.772 15.586 1 97.75 86 ARG B N 1
ATOM 3155 C CA . ARG B 1 86 ? -3.75 -1.775 16.219 1 97.75 86 ARG B CA 1
ATOM 3156 C C . ARG B 1 86 ? -4.844 -2.232 15.25 1 97.75 86 ARG B C 1
ATOM 3158 O O . ARG B 1 86 ? -5.113 -3.43 15.141 1 97.75 86 ARG B O 1
ATOM 3165 N N . GLN B 1 87 ? -5.441 -1.289 14.531 1 97.5 87 GLN B N 1
ATOM 3166 C CA . GLN B 1 87 ? -6.469 -1.622 13.547 1 97.5 87 GLN B CA 1
ATOM 3167 C C . GLN B 1 87 ? -5.906 -2.506 12.438 1 97.5 87 GLN B C 1
ATOM 3169 O O . GLN B 1 87 ? -6.582 -3.42 11.961 1 97.5 87 GLN B O 1
ATOM 3174 N N . ALA B 1 88 ? -4.656 -2.266 12.094 1 98.56 88 ALA B N 1
ATOM 3175 C CA . ALA B 1 88 ? -3.988 -3.016 11.039 1 98.56 88 ALA B CA 1
ATOM 3176 C C . ALA B 1 88 ? -3.424 -4.332 11.57 1 98.56 88 ALA B C 1
ATOM 3178 O O . ALA B 1 88 ? -2.791 -5.086 10.828 1 98.56 88 ALA B O 1
ATOM 3179 N N . ARG B 1 89 ? -3.535 -4.559 12.82 1 97.81 89 ARG B N 1
ATOM 3180 C CA . ARG B 1 89 ? -3.064 -5.758 13.508 1 97.81 89 ARG B CA 1
ATOM 3181 C C . ARG B 1 89 ? -1.55 -5.891 13.398 1 97.81 89 ARG B C 1
ATOM 3183 O O . ARG B 1 89 ? -1.023 -7.004 13.328 1 97.81 89 ARG B O 1
ATOM 3190 N N . ILE B 1 90 ? -0.872 -4.789 13.328 1 98.38 90 ILE B N 1
ATOM 3191 C CA . ILE B 1 90 ? 0.585 -4.746 13.398 1 98.38 90 ILE B CA 1
ATOM 3192 C C . ILE B 1 90 ? 1.035 -4.855 14.852 1 98.38 90 ILE B C 1
ATOM 3194 O O . ILE B 1 90 ? 2.021 -5.531 15.156 1 98.38 90 ILE B O 1
ATOM 3198 N N . LEU B 1 91 ? 0.31 -4.145 15.695 1 97.38 91 LEU B N 1
ATOM 3199 C CA . LEU B 1 91 ? 0.566 -4.148 17.125 1 97.38 91 LEU B CA 1
ATOM 3200 C C . LEU B 1 91 ? -0.623 -4.727 17.891 1 97.38 91 LEU B C 1
ATOM 3202 O O . LEU B 1 91 ? -1.761 -4.656 17.422 1 97.38 91 LEU B O 1
ATOM 3206 N N . PRO B 1 92 ? -0.333 -5.254 19.062 1 93.38 92 PRO B N 1
ATOM 3207 C CA . PRO B 1 92 ? -1.434 -5.793 19.859 1 93.38 92 PRO B CA 1
ATOM 3208 C C . PRO B 1 92 ? -2.357 -4.703 20.391 1 93.38 92 PRO B C 1
ATOM 3210 O O . PRO B 1 92 ? -1.954 -3.543 20.5 1 93.38 92 PRO B O 1
ATOM 3213 N N . ALA B 1 93 ? -3.562 -5.117 20.719 1 87.12 93 ALA B N 1
ATOM 3214 C CA . ALA B 1 93 ? -4.59 -4.195 21.188 1 87.12 93 ALA B CA 1
ATOM 3215 C C . ALA B 1 93 ? -4.238 -3.645 22.578 1 87.12 93 ALA B C 1
ATOM 3217 O O . ALA B 1 93 ? -4.547 -2.492 22.891 1 87.12 93 ALA B O 1
ATOM 3218 N N . LEU B 1 94 ? -3.506 -4.445 23.312 1 85.69 94 LEU B N 1
ATOM 3219 C CA . LEU B 1 94 ? -3.215 -4.066 24.703 1 85.69 94 LEU B CA 1
ATOM 3220 C C . LEU B 1 94 ? -1.82 -3.459 24.812 1 85.69 94 LEU B C 1
ATOM 3222 O O . LEU B 1 94 ? -0.835 -4.07 24.391 1 85.69 94 LEU B O 1
ATOM 3226 N N . ASP B 1 95 ? -1.74 -2.426 25.422 1 83.88 95 ASP B N 1
ATOM 3227 C CA . ASP B 1 95 ? -0.487 -1.692 25.562 1 83.88 95 ASP B CA 1
ATOM 3228 C C . ASP B 1 95 ? 0.556 -2.527 26.312 1 83.88 95 ASP B C 1
ATOM 3230 O O . ASP B 1 95 ? 1.748 -2.455 26 1 83.88 95 ASP B O 1
ATOM 3234 N N . GLU B 1 96 ? 0.085 -3.301 27.172 1 84.31 96 GLU B N 1
ATOM 3235 C CA . GLU B 1 96 ? 0.99 -4.082 28.016 1 84.31 96 GLU B CA 1
ATOM 3236 C C . GLU B 1 96 ? 1.743 -5.121 27.188 1 84.31 96 GLU B C 1
ATOM 3238 O O . GLU B 1 96 ? 2.746 -5.672 27.641 1 84.31 96 GLU B O 1
ATOM 3243 N N . GLN B 1 97 ? 1.399 -5.258 26.016 1 85.5 97 GLN B N 1
ATOM 3244 C CA . GLN B 1 97 ? 1.99 -6.305 25.188 1 85.5 97 GLN B CA 1
ATOM 3245 C C . GLN B 1 97 ? 2.83 -5.715 24.062 1 85.5 97 GLN B C 1
ATOM 3247 O O . GLN B 1 97 ? 3.32 -6.445 23.188 1 85.5 97 GLN B O 1
ATOM 3252 N N . LEU B 1 98 ? 2.992 -4.477 24.141 1 89.94 98 LEU B N 1
ATOM 3253 C CA . LEU B 1 98 ? 3.777 -3.834 23.094 1 89.94 98 LEU B CA 1
ATOM 3254 C C . LEU B 1 98 ? 5.262 -4.145 23.266 1 89.94 98 LEU B C 1
ATOM 3256 O O . LEU B 1 98 ? 5.777 -4.156 24.375 1 89.94 98 LEU B O 1
ATOM 3260 N N . PRO B 1 99 ? 5.988 -4.402 22.141 1 91.44 99 PRO B N 1
ATOM 3261 C CA . PRO B 1 99 ? 7.445 -4.441 22.25 1 91.44 99 PRO B CA 1
ATOM 3262 C C . PRO B 1 99 ? 8.031 -3.135 22.781 1 91.44 99 PRO B C 1
ATOM 3264 O O . PRO B 1 99 ? 7.527 -2.053 22.469 1 91.44 99 PRO B O 1
ATOM 3267 N N . PRO B 1 100 ? 9.117 -3.182 23.469 1 92.62 100 PRO B N 1
ATOM 3268 C CA . PRO B 1 100 ? 9.695 -1.996 24.109 1 92.62 100 PRO B CA 1
ATOM 3269 C C . PRO B 1 100 ? 9.977 -0.871 23.109 1 92.62 100 PRO B C 1
ATOM 3271 O O . PRO B 1 100 ? 9.781 0.304 23.438 1 92.62 100 PRO B O 1
ATOM 3274 N N . ALA B 1 101 ? 10.344 -1.247 21.984 1 94.31 101 ALA B N 1
ATOM 3275 C CA . ALA B 1 101 ? 10.742 -0.254 20.984 1 94.31 101 ALA B CA 1
ATOM 3276 C C . ALA B 1 101 ? 9.523 0.413 20.359 1 94.31 101 ALA B C 1
ATOM 3278 O O . ALA B 1 101 ? 9.648 1.413 19.656 1 94.31 101 ALA B O 1
ATOM 3279 N N . PHE B 1 102 ? 8.297 -0.028 20.719 1 96.56 102 PHE B N 1
ATOM 3280 C CA . PHE B 1 102 ? 7.113 0.473 20.047 1 96.56 102 PHE B CA 1
ATOM 3281 C C . PHE B 1 102 ? 6.125 1.066 21.031 1 96.56 102 PHE B C 1
ATOM 3283 O O . PHE B 1 102 ? 4.945 1.24 20.719 1 96.56 102 PHE B O 1
ATOM 3290 N N . THR B 1 103 ? 6.652 1.3 22.219 1 96.38 103 THR B N 1
ATOM 3291 C CA . THR B 1 103 ? 5.871 2.154 23.109 1 96.38 103 THR B CA 1
ATOM 3292 C C . THR B 1 103 ? 5.809 3.58 22.578 1 96.38 103 THR B C 1
ATOM 3294 O O . THR B 1 103 ? 6.656 3.988 21.781 1 96.38 103 THR B O 1
ATOM 3297 N N . LYS B 1 104 ? 4.77 4.297 23.031 1 96.81 104 LYS B N 1
ATOM 3298 C CA . LYS B 1 104 ? 4.641 5.684 22.594 1 96.81 104 LYS B CA 1
ATOM 3299 C C . LYS B 1 104 ? 5.906 6.477 22.891 1 96.81 104 LYS B C 1
ATOM 3301 O O . LYS B 1 104 ? 6.398 7.219 22.031 1 96.81 104 LYS B O 1
ATOM 3306 N N . GLU B 1 105 ? 6.48 6.312 24.031 1 96.81 105 GLU B N 1
ATOM 3307 C CA . GLU B 1 105 ? 7.664 7.055 24.453 1 96.81 105 GLU B CA 1
ATOM 3308 C C . GLU B 1 105 ? 8.883 6.656 23.625 1 96.81 105 GLU B C 1
ATOM 3310 O O . GLU B 1 105 ? 9.68 7.516 23.234 1 96.81 105 GLU B O 1
ATOM 3315 N N . ALA B 1 106 ? 9.102 5.391 23.359 1 97.44 106 ALA B N 1
ATOM 3316 C CA . ALA B 1 106 ? 10.227 4.945 22.547 1 97.44 106 ALA B CA 1
ATOM 3317 C C . ALA B 1 106 ? 10.148 5.512 21.141 1 97.44 106 ALA B C 1
ATOM 3319 O O . ALA B 1 106 ? 11.148 5.973 20.594 1 97.44 106 ALA B O 1
ATOM 3320 N N . LEU B 1 107 ? 8.945 5.484 20.594 1 98.31 107 LEU B N 1
ATOM 3321 C CA . LEU B 1 107 ? 8.75 6.035 19.266 1 98.31 107 LEU B CA 1
ATOM 3322 C C . LEU B 1 107 ? 8.992 7.543 19.25 1 98.31 107 LEU B C 1
ATOM 3324 O O . LEU B 1 107 ? 9.617 8.07 18.328 1 98.31 107 LEU B O 1
ATOM 3328 N N . ARG B 1 108 ? 8.469 8.211 20.281 1 98.38 108 ARG B N 1
ATOM 3329 C CA . ARG B 1 108 ? 8.688 9.648 20.438 1 98.38 108 ARG B CA 1
ATOM 3330 C C . ARG B 1 108 ? 10.18 9.977 20.406 1 98.38 108 ARG B C 1
ATOM 3332 O O . ARG B 1 108 ? 10.609 10.867 19.688 1 98.38 108 ARG B O 1
ATOM 3339 N N . GLN B 1 109 ? 10.945 9.25 21.109 1 98.19 109 GLN B N 1
ATOM 3340 C CA . GLN B 1 109 ? 12.383 9.484 21.188 1 98.19 109 GLN B CA 1
ATOM 3341 C C . GLN B 1 109 ? 13.062 9.227 19.844 1 98.19 109 GLN B C 1
ATOM 3343 O O . GLN B 1 109 ? 13.969 9.969 19.453 1 98.19 109 GLN B O 1
ATOM 3348 N N . THR B 1 110 ? 12.656 8.188 19.188 1 98.69 110 THR B N 1
ATOM 3349 C CA . THR B 1 110 ? 13.227 7.879 17.875 1 98.69 110 THR B CA 1
ATOM 3350 C C . THR B 1 110 ? 12.969 9.016 16.891 1 98.69 110 THR B C 1
ATOM 3352 O O . THR B 1 110 ? 13.883 9.445 16.188 1 98.69 110 THR B O 1
ATOM 3355 N N . VAL B 1 111 ? 11.742 9.547 16.891 1 98.81 111 VAL B N 1
ATOM 3356 C CA . VAL B 1 111 ? 11.383 10.633 15.992 1 98.81 111 VAL B CA 1
ATOM 3357 C C . VAL B 1 111 ? 12.195 11.883 16.328 1 98.81 111 VAL B C 1
ATOM 3359 O O . VAL B 1 111 ? 12.805 12.484 15.445 1 98.81 111 VAL B O 1
ATOM 3362 N N . LEU B 1 112 ? 12.25 12.219 17.594 1 98.69 112 LEU B N 1
ATOM 3363 C CA . LEU B 1 112 ? 12.953 13.43 18.016 1 98.69 112 LEU B CA 1
ATOM 3364 C C . LEU B 1 112 ? 14.438 13.328 17.703 1 98.69 112 LEU B C 1
ATOM 3366 O O . LEU B 1 112 ? 15.055 14.305 17.266 1 98.69 112 LEU B O 1
ATOM 3370 N N . GLN B 1 113 ? 15.023 12.195 17.922 1 98.69 113 GLN B N 1
ATOM 3371 C CA . GLN B 1 113 ? 16.453 12.023 17.641 1 98.69 113 GLN B CA 1
ATOM 3372 C C . GLN B 1 113 ? 16.734 12.055 16.141 1 98.69 113 GLN B C 1
ATOM 3374 O O . GLN B 1 113 ? 17.781 12.516 15.711 1 98.69 113 GLN B O 1
ATOM 3379 N N . THR B 1 114 ? 15.82 11.555 15.352 1 98.81 114 THR B N 1
ATOM 3380 C CA . THR B 1 114 ? 15.977 11.648 13.906 1 98.81 114 THR B CA 1
ATOM 3381 C C . THR B 1 114 ? 15.977 13.109 13.461 1 98.81 114 THR B C 1
ATOM 3383 O O . THR B 1 114 ? 16.797 13.508 12.633 1 98.81 114 THR B O 1
ATOM 3386 N N . ILE B 1 115 ? 15.055 13.922 14.016 1 98.62 115 ILE B N 1
ATOM 3387 C CA . ILE B 1 115 ? 15.016 15.352 13.734 1 98.62 115 ILE B CA 1
ATOM 3388 C C . ILE B 1 115 ? 16.328 16 14.164 1 98.62 115 ILE B C 1
ATOM 3390 O O . ILE B 1 115 ? 16.922 16.766 13.406 1 98.62 115 ILE B O 1
ATOM 3394 N N . ALA B 1 116 ? 16.781 15.648 15.328 1 98.56 116 ALA B N 1
ATOM 3395 C CA . ALA B 1 116 ? 18 16.234 15.875 1 98.56 116 ALA B CA 1
ATOM 3396 C C . ALA B 1 116 ? 19.188 15.984 14.961 1 98.56 116 ALA B C 1
ATOM 3398 O O . ALA B 1 116 ? 20.062 16.844 14.82 1 98.56 116 ALA B O 1
ATOM 3399 N N . ALA B 1 117 ? 19.203 14.867 14.305 1 98.38 117 ALA B N 1
ATOM 3400 C CA . ALA B 1 117 ? 20.328 14.477 13.445 1 98.38 117 ALA B CA 1
ATOM 3401 C C . ALA B 1 117 ? 20.438 15.391 12.234 1 98.38 117 ALA B C 1
ATOM 3403 O O . ALA B 1 117 ? 21.484 15.445 11.586 1 98.38 117 ALA B O 1
ATOM 3404 N N . THR B 1 118 ? 19.391 16.094 11.922 1 97.88 118 THR B N 1
ATOM 3405 C CA . THR B 1 118 ? 19.422 17 10.781 1 97.88 118 THR B CA 1
ATOM 3406 C C . THR B 1 118 ? 20.188 18.266 11.133 1 97.88 118 THR B C 1
ATOM 3408 O O . THR B 1 118 ? 20.672 18.969 10.242 1 97.88 118 THR B O 1
ATOM 3411 N N . GLY B 1 119 ? 20.125 18.625 12.414 1 97.5 119 GLY B N 1
ATOM 3412 C CA . GLY B 1 119 ? 20.672 19.906 12.867 1 97.5 119 GLY B CA 1
ATOM 3413 C C . GLY B 1 119 ? 19.781 21.094 12.516 1 97.5 119 GLY B C 1
ATOM 3414 O O . GLY B 1 119 ? 20.125 22.234 12.828 1 97.5 119 GLY B O 1
ATOM 3415 N N . ARG B 1 120 ? 18.688 20.844 11.961 1 96.88 120 ARG B N 1
ATOM 3416 C CA . ARG B 1 120 ? 17.812 21.922 11.469 1 96.88 120 ARG B CA 1
ATOM 3417 C C . ARG B 1 120 ? 16.703 22.219 12.469 1 96.88 120 ARG B C 1
ATOM 3419 O O . ARG B 1 120 ? 16.094 21.297 13.023 1 96.88 120 ARG B O 1
ATOM 3426 N N . ARG B 1 121 ? 16.406 23.469 12.633 1 95.5 121 ARG B N 1
ATOM 3427 C CA . ARG B 1 121 ? 15.406 23.891 13.609 1 95.5 121 ARG B CA 1
ATOM 3428 C C . ARG B 1 121 ? 14.148 24.406 12.914 1 95.5 121 ARG B C 1
ATOM 3430 O O . ARG B 1 121 ? 13.133 24.656 13.562 1 95.5 121 ARG B O 1
ATOM 3437 N N . GLU B 1 122 ? 14.234 24.594 11.609 1 92.75 122 GLU B N 1
ATOM 3438 C CA . GLU B 1 122 ? 13.125 25.062 10.773 1 92.75 122 GLU B CA 1
ATOM 3439 C C . GLU B 1 122 ? 13.109 24.344 9.43 1 92.75 122 GLU B C 1
ATOM 3441 O O . GLU B 1 122 ? 14.086 23.688 9.062 1 92.75 122 GLU B O 1
ATOM 3446 N N . GLY B 1 123 ? 11.961 24.391 8.789 1 92.12 123 GLY B N 1
ATOM 3447 C CA . GLY B 1 123 ? 11.875 23.891 7.43 1 92.12 123 GLY B CA 1
ATOM 3448 C C . GLY B 1 123 ? 11.945 22.375 7.359 1 92.12 123 GLY B C 1
ATOM 3449 O O . GLY B 1 123 ? 12.398 21.812 6.355 1 92.12 123 GLY B O 1
ATOM 3450 N N . VAL B 1 124 ? 11.617 21.672 8.461 1 95.31 124 VAL B N 1
ATOM 3451 C CA . VAL B 1 124 ? 11.695 20.219 8.5 1 95.31 124 VAL B CA 1
ATOM 3452 C C . VAL B 1 124 ? 10.297 19.625 8.688 1 95.31 124 VAL B C 1
ATOM 3454 O O . VAL B 1 124 ? 9.516 20.109 9.508 1 95.31 124 VAL B O 1
ATOM 3457 N N . TYR B 1 125 ? 9.961 18.719 7.84 1 95.75 125 TYR B N 1
ATOM 3458 C CA . TYR B 1 125 ? 8.781 17.859 7.945 1 95.75 125 TYR B CA 1
ATOM 3459 C C . TYR B 1 125 ? 9.172 16.406 8.148 1 95.75 125 TYR B C 1
ATOM 3461 O O . TYR B 1 125 ? 10.164 15.938 7.578 1 95.75 125 TYR B O 1
ATOM 3469 N N . VAL B 1 126 ? 8.438 15.727 9.047 1 97.56 126 VAL B N 1
ATOM 3470 C CA . VAL B 1 126 ? 8.836 14.375 9.414 1 97.56 126 VAL B CA 1
ATOM 3471 C C . VAL B 1 126 ? 7.699 13.398 9.117 1 97.56 126 VAL B C 1
ATOM 3473 O O . VAL B 1 126 ? 6.547 13.656 9.469 1 97.56 126 VAL B O 1
ATOM 3476 N N . ARG B 1 127 ? 8.031 12.328 8.492 1 98 127 ARG B N 1
ATOM 3477 C CA . ARG B 1 127 ? 7.117 11.211 8.258 1 98 127 ARG B CA 1
ATOM 3478 C C . ARG B 1 127 ? 7.684 9.914 8.828 1 98 127 ARG B C 1
ATOM 3480 O O . ARG B 1 127 ? 8.883 9.656 8.719 1 98 127 ARG B O 1
ATOM 3487 N N . TYR B 1 128 ? 6.816 9.117 9.406 1 98.81 128 TYR B N 1
ATOM 3488 C CA . TYR B 1 128 ? 7.289 7.867 9.984 1 98.81 128 TYR B CA 1
ATOM 3489 C C . TYR B 1 128 ? 6.262 6.758 9.797 1 98.81 128 TYR B C 1
ATOM 3491 O O . TYR B 1 128 ? 5.066 7.027 9.664 1 98.81 128 TYR B O 1
ATOM 3499 N N . TRP B 1 129 ? 6.734 5.508 9.727 1 98.88 129 TRP B N 1
ATOM 3500 C CA . TRP B 1 129 ? 5.93 4.328 9.414 1 98.88 129 TRP B CA 1
ATOM 3501 C C . TRP B 1 129 ? 6.156 3.23 10.445 1 98.88 129 TRP B C 1
ATOM 3503 O O . TRP B 1 129 ? 7.277 3.039 10.93 1 98.88 129 TRP B O 1
ATOM 3513 N N . CYS B 1 130 ? 5.117 2.559 10.781 1 98.81 130 CYS B N 1
ATOM 3514 C CA . CYS B 1 130 ? 5.133 1.277 11.484 1 98.81 130 CYS B CA 1
ATOM 3515 C C . CYS B 1 130 ? 4.602 0.164 10.586 1 98.81 130 CYS B C 1
ATOM 3517 O O . CYS B 1 130 ? 3.486 0.251 10.078 1 98.81 130 CYS B O 1
ATOM 3519 N N . SER B 1 131 ? 5.414 -0.869 10.359 1 98.75 131 SER B N 1
ATOM 3520 C CA . SER B 1 131 ? 5 -1.938 9.453 1 98.75 131 SER B CA 1
ATOM 3521 C C . SER B 1 131 ? 4.945 -3.279 10.18 1 98.75 131 SER B C 1
ATOM 3523 O O . SER B 1 131 ? 5.406 -3.398 11.312 1 98.75 131 SER B O 1
ATOM 3525 N N . ALA B 1 132 ? 4.363 -4.289 9.477 1 98.38 132 ALA B N 1
ATOM 3526 C CA . ALA B 1 132 ? 4.305 -5.648 10.008 1 98.38 132 ALA B CA 1
ATOM 3527 C C . ALA B 1 132 ? 5.691 -6.281 10.055 1 98.38 132 ALA B C 1
ATOM 3529 O O . ALA B 1 132 ? 5.895 -7.297 10.727 1 98.38 132 ALA B O 1
ATOM 3530 N N . GLY B 1 133 ? 6.633 -5.703 9.297 1 97.81 133 GLY B N 1
ATOM 3531 C CA . GLY B 1 133 ? 8.023 -6.094 9.469 1 97.81 133 GLY B CA 1
ATOM 3532 C C . GLY B 1 133 ? 8.539 -6.992 8.359 1 97.81 133 GLY B C 1
ATOM 3533 O O . GLY B 1 133 ? 7.867 -7.172 7.34 1 97.81 133 GLY B O 1
ATOM 3534 N N . ARG B 1 134 ? 9.781 -7.477 8.57 1 96.94 134 ARG B N 1
ATOM 3535 C CA . ARG B 1 134 ? 10.516 -8.281 7.598 1 96.94 134 ARG B CA 1
ATOM 3536 C C . ARG B 1 134 ? 10.258 -9.773 7.816 1 96.94 134 ARG B C 1
ATOM 3538 O O . ARG B 1 134 ? 10.062 -10.211 8.953 1 96.94 134 ARG B O 1
ATOM 3545 N N . GLY B 1 135 ? 10.352 -10.539 6.738 1 91.12 135 GLY B N 1
ATOM 3546 C CA . GLY B 1 135 ? 10.203 -11.984 6.832 1 91.12 135 GLY B CA 1
ATOM 3547 C C . GLY B 1 135 ? 10.344 -12.688 5.496 1 91.12 135 GLY B C 1
ATOM 3548 O O . GLY B 1 135 ? 11.461 -12.969 5.055 1 91.12 135 GLY B O 1
ATOM 3549 N N . ASP B 1 136 ? 9.273 -12.922 4.805 1 90.88 136 ASP B N 1
ATOM 3550 C CA . ASP B 1 136 ? 9.227 -13.477 3.453 1 90.88 136 ASP B CA 1
ATOM 3551 C C . ASP B 1 136 ? 8.242 -12.703 2.58 1 90.88 136 ASP B C 1
ATOM 3553 O O . ASP B 1 136 ? 7.988 -11.523 2.809 1 90.88 136 ASP B O 1
ATOM 3557 N N . PHE B 1 137 ? 7.836 -13.328 1.57 1 94.81 137 PHE B N 1
ATOM 3558 C CA . PHE B 1 137 ? 6.98 -12.625 0.622 1 94.81 137 PHE B CA 1
ATOM 3559 C C . PHE B 1 137 ? 5.559 -13.164 0.672 1 94.81 137 PHE B C 1
ATOM 3561 O O . PHE B 1 137 ? 4.805 -13.039 -0.296 1 94.81 137 PHE B O 1
ATOM 3568 N N . SER B 1 138 ? 5.207 -13.797 1.857 1 94 138 SER B N 1
ATOM 3569 C CA . SER B 1 138 ? 3.85 -14.305 2.049 1 94 138 SER B CA 1
ATOM 3570 C C . SER B 1 138 ? 2.871 -13.164 2.311 1 94 138 SER B C 1
ATOM 3572 O O . SER B 1 138 ? 3.275 -12.07 2.703 1 94 138 SER B O 1
ATOM 3574 N N . ILE B 1 139 ? 1.592 -13.445 2.086 1 96.56 139 ILE B N 1
ATOM 3575 C CA . ILE B 1 139 ? 0.533 -12.492 2.391 1 96.56 139 ILE B CA 1
ATOM 3576 C C . ILE B 1 139 ? 0.393 -12.344 3.904 1 96.56 139 ILE B C 1
ATOM 3578 O O . ILE B 1 139 ? 0.15 -11.242 4.406 1 96.56 139 ILE B O 1
ATOM 3582 N N . SER B 1 140 ? 0.562 -13.477 4.621 1 96.75 140 SER B N 1
ATOM 3583 C CA . SER B 1 140 ? 0.517 -13.492 6.078 1 96.75 140 SER B CA 1
ATOM 3584 C C . SER B 1 140 ? 1.821 -12.969 6.672 1 96.75 140 SER B C 1
ATOM 3586 O O . SER B 1 140 ? 2.906 -13.336 6.219 1 96.75 140 SER B O 1
ATOM 3588 N N . PRO B 1 141 ? 1.694 -12.164 7.734 1 96.94 141 PRO B N 1
ATOM 3589 C CA . PRO B 1 141 ? 2.912 -11.711 8.414 1 96.94 141 PRO B CA 1
ATOM 3590 C C . PRO B 1 141 ? 3.395 -12.695 9.477 1 96.94 141 PRO B C 1
ATOM 3592 O O . PRO B 1 141 ? 4.262 -12.359 10.281 1 96.94 141 PRO B O 1
ATOM 3595 N N . ALA B 1 142 ? 2.885 -13.891 9.469 1 95.06 142 ALA B N 1
ATOM 3596 C CA . ALA B 1 142 ? 3.178 -14.859 10.516 1 95.06 142 ALA B CA 1
ATOM 3597 C C . ALA B 1 142 ? 4.672 -15.172 10.578 1 95.06 142 ALA B C 1
ATOM 3599 O O . ALA B 1 142 ? 5.199 -15.516 11.641 1 95.06 142 ALA B O 1
ATOM 3600 N N . ARG B 1 143 ? 5.324 -14.984 9.516 1 92.69 143 ARG B N 1
ATOM 3601 C CA . ARG B 1 143 ? 6.742 -15.32 9.477 1 92.69 143 ARG B CA 1
ATOM 3602 C C . ARG B 1 143 ? 7.609 -14.07 9.539 1 92.69 143 ARG B C 1
ATOM 3604 O O . ARG B 1 143 ? 8.828 -14.141 9.367 1 92.69 143 ARG B O 1
ATOM 3611 N N . CYS B 1 144 ? 7.027 -12.945 9.742 1 94.38 144 CYS B N 1
ATOM 3612 C CA . CYS B 1 144 ? 7.797 -11.734 9.992 1 94.38 144 CYS B CA 1
ATOM 3613 C C . CYS B 1 144 ? 8.461 -11.781 11.367 1 94.38 144 CYS B C 1
ATOM 3615 O O . CYS B 1 144 ? 7.93 -12.398 12.297 1 94.38 144 CYS B O 1
ATOM 3617 N N . GLU B 1 145 ? 9.586 -11.109 11.555 1 94.38 145 GLU B N 1
ATOM 3618 C CA . GLU B 1 145 ? 10.336 -11.086 12.812 1 94.38 145 GLU B CA 1
ATOM 3619 C C . GLU B 1 145 ? 9.672 -10.172 13.836 1 94.38 145 GLU B C 1
ATOM 3621 O O . GLU B 1 145 ? 9.945 -10.273 15.031 1 94.38 145 GLU B O 1
ATOM 3626 N N . GLY B 1 146 ? 8.836 -9.336 13.391 1 94.69 146 GLY B N 1
ATOM 3627 C CA . GLY B 1 146 ? 8.188 -8.312 14.188 1 94.69 146 GLY B CA 1
ATOM 3628 C C . GLY B 1 146 ? 8.031 -6.988 13.453 1 94.69 146 GLY B C 1
ATOM 3629 O O . GLY B 1 146 ? 8.523 -6.836 12.328 1 94.69 146 GLY B O 1
ATOM 3630 N N . PRO B 1 147 ? 7.434 -6.047 14.18 1 97.69 147 PRO B N 1
ATOM 3631 C CA . PRO B 1 147 ? 7.18 -4.77 13.516 1 97.69 147 PRO B CA 1
ATOM 3632 C C . PRO B 1 147 ? 8.461 -3.988 13.227 1 97.69 147 PRO B C 1
ATOM 3634 O O . PRO B 1 147 ? 9.469 -4.168 13.922 1 97.69 147 PRO B O 1
ATOM 3637 N N . SER B 1 148 ? 8.477 -3.223 12.188 1 98.31 148 SER B N 1
ATOM 3638 C CA . SER B 1 148 ? 9.547 -2.299 11.836 1 98.31 148 SER B CA 1
ATOM 3639 C C . SER B 1 148 ? 9.094 -0.849 11.961 1 98.31 148 SER B C 1
ATOM 3641 O O . SER B 1 148 ? 7.898 -0.562 11.914 1 98.31 148 SER B O 1
ATOM 3643 N N . PHE B 1 149 ? 10.055 0.045 12.195 1 98.75 149 PHE B N 1
ATOM 3644 C CA . PHE B 1 149 ? 9.82 1.482 12.258 1 98.75 149 PHE B CA 1
ATOM 3645 C C . PHE B 1 149 ? 10.773 2.227 11.336 1 98.75 149 PHE B C 1
ATOM 3647 O O . PHE B 1 149 ? 11.969 1.917 11.289 1 98.75 149 PHE B O 1
ATOM 3654 N N . PHE B 1 150 ? 10.25 3.131 10.484 1 98.88 150 PHE B N 1
ATOM 3655 C CA . PHE B 1 150 ? 11 4.016 9.602 1 98.88 150 PHE B CA 1
ATOM 3656 C C . PHE B 1 150 ? 10.633 5.473 9.852 1 98.88 150 PHE B C 1
ATOM 3658 O O . PHE B 1 150 ? 9.469 5.785 10.125 1 98.88 150 PHE B O 1
ATOM 3665 N N . CYS B 1 151 ? 11.555 6.348 9.789 1 98.88 151 CYS B N 1
ATOM 3666 C CA . CYS B 1 151 ? 11.336 7.77 10.016 1 98.88 151 CYS B CA 1
ATOM 3667 C C . CYS B 1 151 ? 12.211 8.609 9.094 1 98.88 151 CYS B C 1
ATOM 3669 O O . CYS B 1 151 ? 13.43 8.453 9.078 1 98.88 151 CYS B O 1
ATOM 3671 N N . VAL B 1 152 ? 11.594 9.516 8.344 1 98.81 152 VAL B N 1
ATOM 3672 C CA . VAL B 1 152 ? 12.344 10.375 7.441 1 98.81 152 VAL B CA 1
ATOM 3673 C C . VAL B 1 152 ? 12.086 11.836 7.785 1 98.81 152 VAL B C 1
ATOM 3675 O O . VAL B 1 152 ? 10.93 12.258 7.891 1 98.81 152 VAL B O 1
ATOM 3678 N N . ALA B 1 153 ? 13.086 12.578 8.055 1 98.56 153 ALA B N 1
ATOM 3679 C CA . ALA B 1 153 ? 13.047 14.031 8.141 1 98.56 153 ALA B CA 1
ATOM 3680 C C . ALA B 1 153 ? 13.422 14.672 6.801 1 98.56 153 ALA B C 1
ATOM 3682 O O . ALA B 1 153 ? 14.516 14.445 6.285 1 98.56 153 ALA B O 1
ATOM 3683 N N . HIS B 1 154 ? 12.516 15.445 6.266 1 97.69 154 HIS B N 1
ATOM 3684 C CA . HIS B 1 154 ? 12.727 16 4.934 1 97.69 154 HIS B CA 1
ATOM 3685 C C . HIS B 1 154 ? 12.242 17.453 4.855 1 97.69 154 HIS B C 1
ATOM 3687 O O . HIS B 1 154 ? 11.727 17.984 5.84 1 97.69 154 HIS B O 1
ATOM 3693 N N . GLU B 1 155 ? 12.414 18.047 3.74 1 95.12 155 GLU B N 1
ATOM 3694 C CA . GLU B 1 155 ? 12.062 19.453 3.549 1 95.12 155 GLU B CA 1
ATOM 3695 C C . GLU B 1 155 ? 10.562 19.672 3.699 1 95.12 155 GLU B C 1
ATOM 3697 O O . GLU B 1 155 ? 9.766 18.891 3.184 1 95.12 155 GLU B O 1
ATOM 3702 N N . ASP B 1 156 ? 10.188 20.703 4.441 1 89.88 156 ASP B N 1
ATOM 3703 C CA . ASP B 1 156 ? 8.797 21.109 4.574 1 89.88 156 ASP B CA 1
ATOM 3704 C C . ASP B 1 156 ? 8.328 21.891 3.35 1 89.88 156 ASP B C 1
ATOM 3706 O O . ASP B 1 156 ? 8.656 23.062 3.197 1 89.88 156 ASP B O 1
ATOM 3710 N N . MET B 1 157 ? 7.621 21.328 2.553 1 75.62 157 MET B N 1
ATOM 3711 C CA . MET B 1 157 ? 7.121 21.969 1.345 1 75.62 157 MET B CA 1
ATOM 3712 C C . MET B 1 157 ? 5.738 22.578 1.581 1 75.62 157 MET B C 1
ATOM 3714 O O . MET B 1 157 ? 5.164 23.188 0.682 1 75.62 157 MET B O 1
ATOM 3718 N N . HIS B 1 158 ? 5.203 22.5 2.668 1 67.31 158 HIS B N 1
ATOM 3719 C CA . HIS B 1 158 ? 3.822 22.875 2.955 1 67.31 158 HIS B CA 1
ATOM 3720 C C . HIS B 1 158 ? 3.748 24.281 3.541 1 67.31 158 HIS B C 1
ATOM 3722 O O . HIS B 1 158 ? 2.742 24.984 3.377 1 67.31 158 HIS B O 1
ATOM 3728 N N . SER B 1 159 ? 4.777 24.625 4.328 1 56.12 159 SER B N 1
ATOM 3729 C CA . SER B 1 159 ? 4.746 25.922 5.016 1 56.12 159 SER B CA 1
ATOM 3730 C C . SER B 1 159 ? 4.793 27.078 4.023 1 56.12 159 SER B C 1
ATOM 3732 O O . SER B 1 159 ? 4.461 28.219 4.371 1 56.12 159 SER B O 1
ATOM 3734 N N . ALA B 1 160 ? 5.188 26.734 2.77 1 52.34 160 ALA B N 1
ATOM 3735 C CA . ALA B 1 160 ? 5.348 27.859 1.854 1 52.34 160 ALA B CA 1
ATOM 3736 C C . ALA B 1 160 ? 3.996 28.484 1.5 1 52.34 160 ALA B C 1
ATOM 3738 O O . ALA B 1 160 ? 2.967 27.797 1.54 1 52.34 160 ALA B O 1
ATOM 3739 N N . ALA B 1 161 ? 3.971 29.781 1.387 1 49.16 161 ALA B N 1
ATOM 3740 C CA . ALA B 1 161 ? 2.922 30.766 1.171 1 49.16 161 ALA B CA 1
ATOM 3741 C C . ALA B 1 161 ? 2.027 30.375 -0 1 49.16 161 ALA B C 1
ATOM 3743 O O . ALA B 1 161 ? 2.377 30.609 -1.161 1 49.16 161 ALA B O 1
ATOM 3744 N N . LEU B 1 162 ? 1.474 29.141 -0.046 1 51.56 162 LEU B N 1
ATOM 3745 C CA . LEU B 1 162 ? 0.496 28.984 -1.118 1 51.56 162 LEU B CA 1
ATOM 3746 C C . LEU B 1 162 ? -0.406 30.203 -1.216 1 51.56 162 LEU B C 1
ATOM 3748 O O . LEU B 1 162 ? -0.658 30.875 -0.213 1 51.56 162 LEU B O 1
ATOM 3752 N N . PRO B 1 163 ? -0.47 30.734 -2.518 1 55.62 163 PRO B N 1
ATOM 3753 C CA . PRO B 1 163 ? -1.542 31.719 -2.646 1 55.62 163 PRO B CA 1
ATOM 3754 C C . PRO B 1 163 ? -2.824 31.297 -1.935 1 55.62 163 PRO B C 1
ATOM 3756 O O . PRO B 1 163 ? -3.156 30.109 -1.907 1 55.62 163 PRO B O 1
ATOM 3759 N N . ARG B 1 164 ? -3.268 32.031 -1.034 1 71.19 164 ARG B N 1
ATOM 3760 C CA . ARG B 1 164 ? -4.359 31.844 -0.087 1 71.19 164 ARG B CA 1
ATOM 3761 C C . ARG B 1 164 ? -5.695 31.703 -0.813 1 71.19 164 ARG B C 1
ATOM 3763 O O . ARG B 1 164 ? -6.195 32.656 -1.409 1 71.19 164 ARG B O 1
ATOM 3770 N N . GLY B 1 165 ? -6.066 30.297 -1.311 1 92.75 165 GLY B N 1
ATOM 3771 C CA . GLY B 1 165 ? -7.324 29.875 -1.901 1 92.75 165 GLY B CA 1
ATOM 3772 C C . GLY B 1 165 ? -7.18 28.672 -2.816 1 92.75 165 GLY B C 1
ATOM 3773 O O . GLY B 1 165 ? -6.742 28.812 -3.961 1 92.75 165 GLY B O 1
ATOM 3774 N N . LEU B 1 166 ? -7.652 27.578 -2.523 1 95.5 166 LEU B N 1
ATOM 3775 C CA . LEU B 1 166 ? -7.551 26.344 -3.291 1 95.5 166 LEU B CA 1
ATOM 3776 C C . LEU B 1 166 ? -8.727 26.203 -4.25 1 95.5 166 LEU B C 1
ATOM 3778 O O . LEU B 1 166 ? -9.852 26.594 -3.922 1 95.5 166 LEU B O 1
ATOM 3782 N N . LYS B 1 167 ? -8.453 25.75 -5.418 1 97.44 167 LYS B N 1
ATOM 3783 C CA . LYS B 1 167 ? -9.484 25.25 -6.324 1 97.44 167 LYS B CA 1
ATOM 3784 C C . LYS B 1 167 ? -9.68 23.734 -6.152 1 97.44 167 LYS B C 1
ATOM 3786 O O . LYS B 1 167 ? -8.719 22.969 -6.191 1 97.44 167 LYS B O 1
ATOM 3791 N N . ALA B 1 168 ? -10.922 23.344 -5.969 1 98.44 168 ALA B N 1
ATOM 3792 C CA . ALA B 1 168 ? -11.227 21.938 -5.793 1 98.44 168 ALA B CA 1
ATOM 3793 C C . ALA B 1 168 ? -12.242 21.453 -6.828 1 98.44 168 ALA B C 1
ATOM 3795 O O . ALA B 1 168 ? -12.961 22.266 -7.414 1 98.44 168 ALA B O 1
ATOM 3796 N N . VAL B 1 169 ? -12.234 20.188 -7.086 1 98.69 169 VAL B N 1
ATOM 3797 C CA . VAL B 1 169 ? -13.227 19.562 -7.953 1 98.69 169 VAL B CA 1
ATOM 3798 C C . VAL B 1 169 ? -13.719 18.266 -7.324 1 98.69 169 VAL B C 1
ATOM 3800 O O . VAL B 1 169 ? -12.969 17.578 -6.613 1 98.69 169 VAL B O 1
ATOM 3803 N N . THR B 1 170 ? -14.992 17.953 -7.504 1 98.56 170 THR B N 1
ATOM 3804 C CA . THR B 1 170 ? -15.484 16.641 -7.133 1 98.56 170 THR B CA 1
ATOM 3805 C C . THR B 1 170 ? -14.969 15.578 -8.094 1 98.56 170 THR B C 1
ATOM 3807 O O . THR B 1 170 ? -14.914 15.805 -9.305 1 98.56 170 THR B O 1
ATOM 3810 N N . VAL B 1 171 ? -14.531 14.445 -7.57 1 98.5 171 VAL B N 1
ATOM 3811 C CA . VAL B 1 171 ? -13.883 13.445 -8.406 1 98.5 171 VAL B CA 1
ATOM 3812 C C . VAL B 1 171 ? -14.68 12.141 -8.367 1 98.5 171 VAL B C 1
ATOM 3814 O O . VAL B 1 171 ? -15.57 11.984 -7.527 1 98.5 171 VAL B O 1
ATOM 3817 N N . GLY B 1 172 ? -14.352 11.234 -9.328 1 97.5 172 GLY B N 1
ATOM 3818 C CA . GLY B 1 172 ? -15.109 10.008 -9.484 1 97.5 172 GLY B CA 1
ATOM 3819 C C . GLY B 1 172 ? -14.406 8.789 -8.914 1 97.5 172 GLY B C 1
ATOM 3820 O O . GLY B 1 172 ? -14.969 7.691 -8.898 1 97.5 172 GLY B O 1
ATOM 3821 N N . VAL B 1 173 ? -13.18 8.875 -8.406 1 98 173 VAL B N 1
ATOM 3822 C CA . VAL B 1 173 ? -12.453 7.766 -7.805 1 98 173 VAL B CA 1
ATOM 3823 C C . VAL B 1 173 ? -13.234 7.223 -6.609 1 98 173 VAL B C 1
ATOM 3825 O O . VAL B 1 173 ? -13.734 7.996 -5.785 1 98 173 VAL B O 1
ATOM 3828 N N . PRO B 1 174 ? -13.336 5.922 -6.488 1 96.81 174 PRO B N 1
ATOM 3829 C CA . PRO B 1 174 ? -14.141 5.363 -5.398 1 96.81 174 PRO B CA 1
ATOM 3830 C C . PRO B 1 174 ? -13.492 5.543 -4.031 1 96.81 174 PRO B C 1
ATOM 3832 O O . PRO B 1 174 ? -12.266 5.66 -3.934 1 96.81 174 PRO B O 1
ATOM 3835 N N . LEU B 1 175 ? -14.391 5.512 -2.98 1 96.81 175 LEU B N 1
ATOM 3836 C CA . LEU B 1 175 ? -13.93 5.59 -1.6 1 96.81 175 LEU B CA 1
ATOM 3837 C C . LEU B 1 175 ? -13.367 4.25 -1.137 1 96.81 175 LEU B C 1
ATOM 3839 O O . LEU B 1 175 ? -13.828 3.195 -1.579 1 96.81 175 LEU B O 1
ATOM 3843 N N . LYS B 1 176 ? -12.367 4.281 -0.259 1 97.12 176 LYS B N 1
ATOM 3844 C CA . LYS B 1 176 ? -11.945 3.104 0.496 1 97.12 176 LYS B CA 1
ATOM 3845 C C . LYS B 1 176 ? -13.055 2.619 1.426 1 97.12 176 LYS B C 1
ATOM 3847 O O . LYS B 1 176 ? -13.859 3.418 1.914 1 97.12 176 LYS B O 1
ATOM 3852 N N . PRO B 1 177 ? -13.047 1.28 1.722 1 96.75 177 PRO B N 1
ATOM 3853 C CA . PRO B 1 177 ? -13.992 0.859 2.76 1 96.75 177 PRO B CA 1
ATOM 3854 C C . PRO B 1 177 ? -13.672 1.453 4.129 1 96.75 177 PRO B C 1
ATOM 3856 O O . PRO B 1 177 ? -12.523 1.82 4.391 1 96.75 177 PRO B O 1
ATOM 3859 N N . PRO B 1 178 ? -14.633 1.513 5.008 1 96.62 178 PRO B N 1
ATOM 3860 C CA . PRO B 1 178 ? -14.5 2.221 6.285 1 96.62 178 PRO B CA 1
ATOM 3861 C C . PRO B 1 178 ? -13.289 1.758 7.09 1 96.62 178 PRO B C 1
ATOM 3863 O O . PRO B 1 178 ? -12.57 2.58 7.672 1 96.62 178 PRO B O 1
ATOM 3866 N N . LEU B 1 179 ? -13.016 0.485 7.125 1 97.12 179 LEU B N 1
ATOM 3867 C CA . LEU B 1 179 ? -11.883 -0.023 7.902 1 97.12 179 LEU B CA 1
ATOM 3868 C C . LEU B 1 179 ? -10.57 0.581 7.41 1 97.12 179 LEU B C 1
ATOM 3870 O O . LEU B 1 179 ? -9.75 1.027 8.219 1 97.12 179 LEU B O 1
ATOM 3874 N N . LEU B 1 180 ? -10.445 0.608 6.105 1 97.44 180 LEU B N 1
ATOM 3875 C CA . LEU B 1 180 ? -9.227 1.147 5.52 1 97.44 180 LEU B CA 1
ATOM 3876 C C . LEU B 1 180 ? -9.211 2.67 5.602 1 97.44 180 LEU B C 1
ATOM 3878 O O . LEU B 1 180 ? -8.148 3.275 5.781 1 97.44 180 LEU B O 1
ATOM 3882 N N . ALA B 1 181 ? -10.344 3.314 5.562 1 97.19 181 ALA B N 1
ATOM 3883 C CA . ALA B 1 181 ? -10.461 4.77 5.562 1 97.19 181 ALA B CA 1
ATOM 3884 C C . ALA B 1 181 ? -10.164 5.344 6.945 1 97.19 181 ALA B C 1
ATOM 3886 O O . ALA B 1 181 ? -9.766 6.508 7.07 1 97.19 181 ALA B O 1
ATOM 3887 N N . THR B 1 182 ? -10.32 4.57 7.988 1 97.31 182 THR B N 1
ATOM 3888 C CA . THR B 1 182 ? -10.211 5.094 9.344 1 97.31 182 THR B CA 1
ATOM 3889 C C . THR B 1 182 ? -8.828 4.816 9.922 1 97.31 182 THR B C 1
ATOM 3891 O O . THR B 1 182 ? -8.531 5.211 11.055 1 97.31 182 THR B O 1
ATOM 3894 N N . MET B 1 183 ? -8.031 4.086 9.25 1 97.5 183 MET B N 1
ATOM 3895 C CA . MET B 1 183 ? -6.629 3.971 9.625 1 97.5 183 MET B CA 1
ATOM 3896 C C . MET B 1 183 ? -5.734 4.676 8.609 1 97.5 183 MET B C 1
ATOM 3898 O O . MET B 1 183 ? -6.004 4.645 7.41 1 97.5 183 MET B O 1
ATOM 3902 N N . LYS B 1 184 ? -4.785 5.398 9.078 1 98.25 184 LYS B N 1
ATOM 3903 C CA . LYS B 1 184 ? -3.832 6.062 8.195 1 98.25 184 LYS B CA 1
ATOM 3904 C C . LYS B 1 184 ? -2.74 5.098 7.738 1 98.25 184 LYS B C 1
ATOM 3906 O O . LYS B 1 184 ? -1.652 5.066 8.32 1 98.25 184 LYS B O 1
ATOM 3911 N N . SER B 1 185 ? -3.008 4.344 6.652 1 98.62 185 SER B N 1
ATOM 3912 C CA . SER B 1 185 ? -2.096 3.338 6.121 1 98.62 185 SER B CA 1
ATOM 3913 C C . SER B 1 185 ? -1.433 3.818 4.836 1 98.62 185 SER B C 1
ATOM 3915 O O . SER B 1 185 ? -1.765 4.891 4.32 1 98.62 185 SER B O 1
ATOM 3917 N N . ASN B 1 186 ? -0.454 3 4.336 1 98.38 186 ASN B N 1
ATOM 3918 C CA . ASN B 1 186 ? 0.198 3.375 3.086 1 98.38 186 ASN B CA 1
ATOM 3919 C C . ASN B 1 186 ? -0.54 2.807 1.877 1 98.38 186 ASN B C 1
ATOM 3921 O O . ASN B 1 186 ? 0.018 2.742 0.78 1 98.38 186 ASN B O 1
ATOM 3925 N N . ASN B 1 187 ? -1.773 2.268 2.09 1 98.62 187 ASN B N 1
ATOM 3926 C CA . ASN B 1 187 ? -2.65 1.914 0.979 1 98.62 187 ASN B CA 1
ATOM 3927 C C . ASN B 1 187 ? -3.314 3.148 0.374 1 98.62 187 ASN B C 1
ATOM 3929 O O . ASN B 1 187 ? -4.539 3.281 0.415 1 98.62 187 ASN B O 1
ATOM 3933 N N . TYR B 1 188 ? -2.516 4.012 -0.296 1 98.62 188 TYR B N 1
ATOM 3934 C CA . TYR B 1 188 ? -2.975 5.324 -0.735 1 98.62 188 TYR B CA 1
ATOM 3935 C C . TYR B 1 188 ? -3.051 5.395 -2.256 1 98.62 188 TYR B C 1
ATOM 3937 O O . TYR B 1 188 ? -3.014 6.484 -2.834 1 98.62 188 TYR B O 1
ATOM 3945 N N . LEU B 1 189 ? -3.145 4.242 -2.918 1 98.81 189 LEU B N 1
ATOM 3946 C CA . LEU B 1 189 ? -3.234 4.289 -4.375 1 98.81 189 LEU B CA 1
ATOM 3947 C C . LEU B 1 189 ? -4.469 5.066 -4.816 1 98.81 189 LEU B C 1
ATOM 3949 O O . LEU B 1 189 ? -4.383 5.934 -5.691 1 98.81 189 LEU B O 1
ATOM 3953 N N . LEU B 1 190 ? -5.629 4.836 -4.195 1 98.69 190 LEU B N 1
ATOM 3954 C CA . LEU B 1 190 ? -6.84 5.566 -4.555 1 98.69 190 LEU B CA 1
ATOM 3955 C C . LEU B 1 190 ? -6.688 7.051 -4.25 1 98.69 190 LEU B C 1
ATOM 3957 O O . LEU B 1 190 ? -7.172 7.895 -5.012 1 98.69 190 LEU B O 1
ATOM 3961 N N . ASN B 1 191 ? -6.02 7.371 -3.172 1 98.62 191 ASN B N 1
ATOM 3962 C CA . ASN B 1 191 ? -5.75 8.766 -2.848 1 98.62 191 ASN B CA 1
ATOM 3963 C C . ASN B 1 191 ? -4.914 9.445 -3.93 1 98.62 191 ASN B C 1
ATOM 3965 O O . ASN B 1 191 ? -5.176 10.594 -4.297 1 98.62 191 ASN B O 1
ATOM 3969 N N . ALA B 1 192 ? -3.896 8.711 -4.352 1 98.69 192 ALA B N 1
ATOM 3970 C CA . ALA B 1 192 ? -3.074 9.242 -5.438 1 98.69 192 ALA B CA 1
ATOM 3971 C C . ALA B 1 192 ? -3.91 9.484 -6.691 1 98.69 192 ALA B C 1
ATOM 3973 O O . ALA B 1 192 ? -3.75 10.508 -7.363 1 98.69 192 ALA B O 1
ATOM 3974 N N . LEU B 1 193 ? -4.801 8.586 -6.996 1 98.81 193 LEU B N 1
ATOM 3975 C CA . LEU B 1 193 ? -5.656 8.734 -8.164 1 98.81 193 LEU B CA 1
ATOM 3976 C C . LEU B 1 193 ? -6.59 9.93 -8.016 1 98.81 193 LEU B C 1
ATOM 3978 O O . LEU B 1 193 ? -6.891 10.625 -8.992 1 98.81 193 LEU B O 1
ATOM 3982 N N . VAL B 1 194 ? -7.078 10.172 -6.793 1 98.75 194 VAL B N 1
ATOM 3983 C CA . VAL B 1 194 ? -7.887 11.359 -6.504 1 98.75 194 VAL B CA 1
ATOM 3984 C C . VAL B 1 194 ? -7.094 12.617 -6.836 1 98.75 194 VAL B C 1
ATOM 3986 O O . VAL B 1 194 ? -7.602 13.523 -7.504 1 98.75 194 VAL B O 1
ATOM 3989 N N . ALA B 1 195 ? -5.867 12.672 -6.391 1 98.56 195 ALA B N 1
ATOM 3990 C CA . ALA B 1 195 ? -5.008 13.828 -6.656 1 98.56 195 ALA B CA 1
ATOM 3991 C C . ALA B 1 195 ? -4.777 14.008 -8.156 1 98.56 195 ALA B C 1
ATOM 3993 O O . ALA B 1 195 ? -4.855 15.125 -8.672 1 98.56 195 ALA B O 1
ATOM 3994 N N . MET B 1 196 ? -4.523 12.938 -8.82 1 98.56 196 MET B N 1
ATOM 3995 C CA . MET B 1 196 ? -4.246 12.984 -10.258 1 98.56 196 MET B CA 1
ATOM 3996 C C . MET B 1 196 ? -5.469 13.469 -11.031 1 98.56 196 MET B C 1
ATOM 3998 O O . MET B 1 196 ? -5.344 14.242 -11.977 1 98.56 196 MET B O 1
ATOM 4002 N N . GLU B 1 197 ? -6.621 12.953 -10.664 1 98.56 197 GLU B N 1
ATOM 4003 C CA . GLU B 1 197 ? -7.848 13.375 -11.336 1 98.56 197 GLU B CA 1
ATOM 4004 C C . GLU B 1 197 ? -8.086 14.875 -11.141 1 98.56 197 GLU B C 1
ATOM 4006 O O . GLU B 1 197 ? -8.492 15.562 -12.078 1 98.56 197 GLU B O 1
ATOM 4011 N N . ALA B 1 198 ? -7.895 15.367 -9.961 1 98.56 198 ALA B N 1
ATOM 4012 C CA . ALA B 1 198 ? -8.031 16.797 -9.688 1 98.56 198 ALA B CA 1
ATOM 4013 C C . ALA B 1 198 ? -7.051 17.609 -10.539 1 98.56 198 ALA B C 1
ATOM 4015 O O . ALA B 1 198 ? -7.438 18.609 -11.156 1 98.56 198 ALA B O 1
ATOM 4016 N N . GLU B 1 199 ? -5.812 17.172 -10.555 1 98.06 199 GLU B N 1
ATOM 4017 C CA . GLU B 1 199 ? -4.777 17.859 -11.328 1 98.06 199 GLU B CA 1
ATOM 4018 C C . GLU B 1 199 ? -5.137 17.906 -12.812 1 98.06 199 GLU B C 1
ATOM 4020 O O . GLU B 1 199 ? -4.949 18.922 -13.477 1 98.06 199 GLU B O 1
ATOM 4025 N N . ALA B 1 200 ? -5.633 16.797 -13.312 1 97.69 200 ALA B N 1
ATOM 4026 C CA . ALA B 1 200 ? -6.031 16.719 -14.719 1 97.69 200 ALA B CA 1
ATOM 4027 C C . ALA B 1 200 ? -7.145 17.719 -15.031 1 97.69 200 ALA B C 1
ATOM 4029 O O . ALA B 1 200 ? -7.262 18.188 -16.156 1 97.69 200 ALA B O 1
ATOM 4030 N N . ALA B 1 201 ? -7.914 18.078 -14.031 1 98.12 201 ALA B N 1
ATOM 4031 C CA . ALA B 1 201 ? -9.008 19.016 -14.188 1 98.12 201 ALA B CA 1
ATOM 4032 C C . ALA B 1 201 ? -8.547 20.453 -13.891 1 98.12 201 ALA B C 1
ATOM 4034 O O . ALA B 1 201 ? -9.359 21.375 -13.867 1 98.12 201 ALA B O 1
ATOM 4035 N N . GLY B 1 202 ? -7.277 20.594 -13.602 1 97.19 202 GLY B N 1
ATOM 4036 C CA . GLY B 1 202 ? -6.727 21.922 -13.336 1 97.19 202 GLY B CA 1
ATOM 4037 C C . GLY B 1 202 ? -6.992 22.391 -11.922 1 97.19 202 GLY B C 1
ATOM 4038 O O . GLY B 1 202 ? -6.992 23.609 -11.656 1 97.19 202 GLY B O 1
ATOM 4039 N N . ALA B 1 203 ? -7.312 21.516 -11 1 97.94 203 ALA B N 1
ATOM 4040 C CA . ALA B 1 203 ? -7.621 21.875 -9.617 1 97.94 203 ALA B CA 1
ATOM 4041 C C . ALA B 1 203 ? -6.5 21.453 -8.68 1 97.94 203 ALA B C 1
ATOM 4043 O O . ALA B 1 203 ? -5.641 20.641 -9.055 1 97.94 203 ALA B O 1
ATOM 4044 N N . ASN B 1 204 ? -6.52 22.016 -7.449 1 95.56 204 ASN B N 1
ATOM 4045 C CA . ASN B 1 204 ? -5.531 21.688 -6.43 1 95.56 204 ASN B CA 1
ATOM 4046 C C . ASN B 1 204 ? -5.93 20.453 -5.641 1 95.56 204 ASN B C 1
ATOM 4048 O O . ASN B 1 204 ? -5.066 19.719 -5.141 1 95.56 204 ASN B O 1
ATOM 4052 N N . LEU B 1 205 ? -7.262 20.266 -5.57 1 97.06 205 LEU B N 1
ATOM 4053 C CA . LEU B 1 205 ? -7.758 19.234 -4.656 1 97.06 205 LEU B CA 1
ATOM 4054 C C . LEU B 1 205 ? -8.969 18.516 -5.25 1 97.06 205 LEU B C 1
ATOM 4056 O O . LEU B 1 205 ? -9.82 19.156 -5.879 1 97.06 205 LEU B O 1
ATOM 4060 N N . GLY B 1 206 ? -8.945 17.203 -5.031 1 98.62 206 GLY B N 1
ATOM 4061 C CA . GLY B 1 206 ? -10.141 16.438 -5.328 1 98.62 206 GLY B CA 1
ATOM 4062 C C . GLY B 1 206 ? -10.984 16.141 -4.102 1 98.62 206 GLY B C 1
ATOM 4063 O O . GLY B 1 206 ? -10.445 15.852 -3.031 1 98.62 206 GLY B O 1
ATOM 4064 N N . ILE B 1 207 ? -12.281 16.266 -4.23 1 98.69 207 ILE B N 1
ATOM 4065 C CA . ILE B 1 207 ? -13.219 15.969 -3.148 1 98.69 207 ILE B CA 1
ATOM 4066 C C . ILE B 1 207 ? -14.078 14.766 -3.523 1 98.69 207 ILE B C 1
ATOM 4068 O O . ILE B 1 207 ? -14.617 14.695 -4.633 1 98.69 207 ILE B O 1
ATOM 4072 N N . GLN B 1 208 ? -14.219 13.883 -2.584 1 98.44 208 GLN B N 1
ATOM 4073 C CA . GLN B 1 208 ? -15 12.672 -2.832 1 98.44 208 GLN B CA 1
ATOM 4074 C C . GLN B 1 208 ? -16.375 12.773 -2.186 1 98.44 208 GLN B C 1
ATOM 4076 O O . GLN B 1 208 ? -16.516 13.289 -1.075 1 98.44 208 GLN B O 1
ATOM 4081 N N . ILE B 1 209 ? -17.344 12.305 -2.922 1 98.12 209 ILE B N 1
ATOM 4082 C CA . ILE B 1 209 ? -18.719 12.188 -2.484 1 98.12 209 ILE B CA 1
ATOM 4083 C C . ILE B 1 209 ? -19.109 10.711 -2.385 1 98.12 209 ILE B C 1
ATOM 4085 O O . ILE B 1 209 ? -18.812 9.922 -3.285 1 98.12 209 ILE B O 1
ATOM 4089 N N . ASP B 1 210 ? -19.703 10.305 -1.27 1 96.69 210 ASP B N 1
ATOM 4090 C CA . ASP B 1 210 ? -20.016 8.883 -1.089 1 96.69 210 ASP B CA 1
ATOM 4091 C C . ASP B 1 210 ? -21.25 8.484 -1.894 1 96.69 210 ASP B C 1
ATOM 4093 O O . ASP B 1 210 ? -21.828 9.312 -2.598 1 96.69 210 ASP B O 1
ATOM 4097 N N . GLU B 1 211 ? -21.594 7.273 -1.828 1 93.38 211 GLU B N 1
ATOM 4098 C CA . GLU B 1 211 ? -22.656 6.719 -2.652 1 93.38 211 GLU B CA 1
ATOM 4099 C C . GLU B 1 211 ? -24.016 7.305 -2.264 1 93.38 211 GLU B C 1
ATOM 4101 O O . GLU B 1 211 ? -24.953 7.305 -3.066 1 93.38 211 GLU B O 1
ATOM 4106 N N . GLU B 1 212 ? -24.141 7.805 -1.084 1 95.81 212 GLU B N 1
ATOM 4107 C CA . GLU B 1 212 ? -25.391 8.398 -0.606 1 95.81 212 GLU B CA 1
ATOM 4108 C C . GLU B 1 212 ? -25.469 9.875 -0.967 1 95.81 212 GLU B C 1
ATOM 4110 O O . GLU B 1 212 ? -26.469 10.539 -0.652 1 95.81 212 GLU B O 1
ATOM 4115 N N . GLY B 1 213 ? -24.453 10.391 -1.586 1 97.56 213 GLY B N 1
ATOM 4116 C CA . GLY B 1 213 ? -24.438 11.781 -2.014 1 97.56 213 GLY B CA 1
ATOM 4117 C C . GLY B 1 213 ? -23.891 12.727 -0.959 1 97.56 213 GLY B C 1
ATOM 4118 O O . GLY B 1 213 ? -24.141 13.93 -1.01 1 97.56 213 GLY B O 1
ATOM 4119 N N . ASN B 1 214 ? -23.188 12.18 0.011 1 98.19 214 ASN B N 1
ATOM 4120 C CA . ASN B 1 214 ? -22.641 13 1.087 1 98.19 214 ASN B CA 1
ATOM 4121 C C . ASN B 1 214 ? -21.141 13.227 0.916 1 98.19 214 ASN B C 1
ATOM 4123 O O . ASN B 1 214 ? -20.453 12.375 0.368 1 98.19 214 ASN B O 1
ATOM 4127 N N . LEU B 1 215 ? -20.719 14.367 1.469 1 98.38 215 LEU B N 1
ATOM 4128 C CA . LEU B 1 215 ? -19.312 14.727 1.508 1 98.38 215 LEU B CA 1
ATOM 4129 C C . LEU B 1 215 ? -18.516 13.703 2.311 1 98.38 215 LEU B C 1
ATOM 4131 O O . LEU B 1 215 ? -18.906 13.336 3.42 1 98.38 215 LEU B O 1
ATOM 4135 N N . ALA B 1 216 ? -17.453 13.203 1.727 1 98.06 216 ALA B N 1
ATOM 4136 C CA . ALA B 1 216 ? -16.516 12.344 2.441 1 98.06 216 ALA B CA 1
ATOM 4137 C C . ALA B 1 216 ? -15.242 13.109 2.805 1 98.06 216 ALA B C 1
ATOM 4139 O O . ALA B 1 216 ? -15.234 13.898 3.752 1 98.06 216 ALA B O 1
ATOM 4140 N N . GLU B 1 217 ? -14.164 12.977 2.014 1 98.06 217 GLU B N 1
ATOM 4141 C CA . GLU B 1 217 ? -12.898 13.656 2.27 1 98.06 217 GLU B CA 1
ATOM 4142 C C . GLU B 1 217 ? -12.125 13.891 0.976 1 98.06 217 GLU B C 1
ATOM 4144 O O . GLU B 1 217 ? -12.641 13.648 -0.116 1 98.06 217 GLU B O 1
ATOM 4149 N N . SER B 1 218 ? -10.969 14.508 1.037 1 97.56 218 SER B N 1
ATOM 4150 C CA . SER B 1 218 ? -10.039 14.703 -0.077 1 97.56 218 SER B CA 1
ATOM 4151 C C . SER B 1 218 ? -8.914 13.68 -0.04 1 97.56 218 SER B C 1
ATOM 4153 O O . SER B 1 218 ? -8.961 12.711 0.725 1 97.56 218 SER B O 1
ATOM 4155 N N . SER B 1 219 ? -7.934 13.836 -0.952 1 97 219 SER B N 1
ATOM 4156 C CA . SER B 1 219 ? -6.836 12.891 -1.107 1 97 219 SER B CA 1
ATOM 4157 C C . SER B 1 219 ? -6.016 12.773 0.174 1 97 219 SER B C 1
ATOM 4159 O O . SER B 1 219 ? -5.578 11.688 0.542 1 97 219 SER B O 1
ATOM 4161 N N . VAL B 1 220 ? -5.793 13.906 0.88 1 95.81 220 VAL B N 1
ATOM 4162 C CA . VAL B 1 220 ? -4.938 13.844 2.062 1 95.81 220 VAL B CA 1
ATOM 4163 C C . VAL B 1 220 ? -5.465 14.797 3.131 1 95.81 220 VAL B C 1
ATOM 4165 O O . VAL B 1 220 ? -4.715 15.242 4.004 1 95.81 220 VAL B O 1
ATOM 4168 N N . SER B 1 221 ? -6.762 15.227 3.025 1 96.44 221 SER B N 1
ATOM 4169 C CA . SER B 1 221 ? -7.281 16.188 3.99 1 96.44 221 SER B CA 1
ATOM 4170 C C . SER B 1 221 ? -8.766 15.969 4.254 1 96.44 221 SER B C 1
ATOM 4172 O O . SER B 1 221 ? -9.477 15.438 3.398 1 96.44 221 SER B O 1
ATOM 4174 N N . ALA B 1 222 ? -9.172 16.359 5.457 1 97.38 222 ALA B N 1
ATOM 4175 C CA . ALA B 1 222 ? -10.594 16.453 5.766 1 97.38 222 ALA B CA 1
ATOM 4176 C C . ALA B 1 222 ? -11.18 17.766 5.234 1 97.38 222 ALA B C 1
ATOM 4178 O O . ALA B 1 222 ? -10.484 18.766 5.125 1 97.38 222 ALA B O 1
ATOM 4179 N N . ILE B 1 223 ? -12.461 17.703 4.902 1 98.25 223 ILE B N 1
ATOM 4180 C CA . ILE B 1 223 ? -13.148 18.875 4.379 1 98.25 223 ILE B CA 1
ATOM 4181 C C . ILE B 1 223 ? -14.273 19.281 5.324 1 98.25 223 ILE B C 1
ATOM 4183 O O . ILE B 1 223 ? -15.055 18.422 5.762 1 98.25 223 ILE B O 1
ATOM 4187 N N . GLY B 1 224 ? -14.289 20.531 5.699 1 97.88 224 GLY B N 1
ATOM 4188 C CA . GLY B 1 224 ? -15.391 21.109 6.457 1 97.88 224 GLY B CA 1
ATOM 4189 C C . GLY B 1 224 ? -16 22.328 5.777 1 97.88 224 GLY B C 1
ATOM 4190 O O . GLY B 1 224 ? -15.461 22.828 4.797 1 97.88 224 GLY B O 1
ATOM 4191 N N . ILE B 1 225 ? -17.234 22.703 6.297 1 98.62 225 ILE B N 1
ATOM 4192 C CA . ILE B 1 225 ? -17.891 23.875 5.727 1 98.62 225 ILE B CA 1
ATOM 4193 C C . ILE B 1 225 ? -18.359 24.797 6.844 1 98.62 225 ILE B C 1
ATOM 4195 O O . ILE B 1 225 ? -18.5 24.375 7.996 1 98.62 225 ILE B O 1
ATOM 4199 N N . VAL B 1 226 ? -18.469 26.062 6.512 1 98.62 226 VAL B N 1
ATOM 4200 C CA . VAL B 1 226 ? -19.312 26.984 7.25 1 98.62 226 VAL B CA 1
ATOM 4201 C C . VAL B 1 226 ? -20.641 27.172 6.504 1 98.62 226 VAL B C 1
ATOM 4203 O O . VAL B 1 226 ? -20.656 27.688 5.383 1 98.62 226 VAL B O 1
ATOM 4206 N N . ASP B 1 227 ? -21.734 26.75 7.156 1 97.94 227 ASP B N 1
ATOM 4207 C CA . ASP B 1 227 ? -23 26.812 6.434 1 97.94 227 ASP B CA 1
ATOM 4208 C C . ASP B 1 227 ? -23.641 28.188 6.547 1 97.94 227 ASP B C 1
ATOM 4210 O O . ASP B 1 227 ? -23.047 29.109 7.113 1 97.94 227 ASP B O 1
ATOM 4214 N N . THR B 1 228 ? -24.844 28.375 5.977 1 96.19 228 THR B N 1
ATOM 4215 C CA . THR B 1 228 ? -25.484 29.688 5.871 1 96.19 228 THR B CA 1
ATOM 4216 C C . THR B 1 228 ? -25.969 30.156 7.238 1 96.19 228 THR B C 1
ATOM 4218 O O . THR B 1 228 ? -26.297 31.328 7.414 1 96.19 228 THR B O 1
ATOM 4221 N N . HIS B 1 229 ? -25.953 29.281 8.203 1 97.19 229 HIS B N 1
ATOM 4222 C CA . HIS B 1 229 ? -26.391 29.641 9.555 1 97.19 229 HIS B CA 1
ATOM 4223 C C . HIS B 1 229 ? -25.188 29.922 10.453 1 97.19 229 HIS B C 1
ATOM 4225 O O . HIS B 1 229 ? -25.344 30.125 11.656 1 97.19 229 HIS B O 1
ATOM 4231 N N . GLY B 1 230 ? -24.031 29.922 9.883 1 97.75 230 GLY B N 1
ATOM 4232 C CA . GLY B 1 230 ? -22.828 30.203 10.641 1 97.75 230 GLY B CA 1
ATOM 4233 C C . GLY B 1 230 ? -22.344 29.031 11.469 1 97.75 230 GLY B C 1
ATOM 4234 O O . GLY B 1 230 ? -21.703 29.219 12.5 1 97.75 230 GLY B O 1
ATOM 4235 N N . VAL B 1 231 ? -22.719 27.844 11.078 1 98.25 231 VAL B N 1
ATOM 4236 C CA . VAL B 1 231 ? -22.312 26.641 11.797 1 98.25 231 VAL B CA 1
ATOM 4237 C C . VAL B 1 231 ? -21.109 26 11.094 1 98.25 231 VAL B C 1
ATOM 4239 O O . VAL B 1 231 ? -21.156 25.766 9.883 1 98.25 231 VAL B O 1
ATOM 4242 N N . LEU B 1 232 ? -20.031 25.75 11.859 1 98.5 232 LEU B N 1
ATOM 4243 C CA . LEU B 1 232 ? -18.922 24.953 11.359 1 98.5 232 LEU B CA 1
ATOM 4244 C C . LEU B 1 232 ? -19.266 23.469 11.375 1 98.5 232 LEU B C 1
ATOM 4246 O O . LEU B 1 232 ? -19.594 22.906 12.43 1 98.5 232 LEU B O 1
ATOM 4250 N N . ARG B 1 233 ? -19.156 22.828 10.148 1 98 233 ARG B N 1
ATOM 4251 C CA . ARG B 1 233 ? -19.609 21.438 10.031 1 98 233 ARG B CA 1
ATOM 4252 C C . ARG B 1 233 ? -18.547 20.562 9.383 1 98 233 ARG B C 1
ATOM 4254 O O . ARG B 1 233 ? -17.797 21.031 8.508 1 98 233 ARG B O 1
ATOM 4261 N N . SER B 1 234 ? -18.5 19.328 9.773 1 96.56 234 SER B N 1
ATOM 4262 C CA . SER B 1 234 ? -17.688 18.297 9.141 1 96.56 234 SER B CA 1
ATOM 4263 C C . SER B 1 234 ? -18.406 16.953 9.141 1 96.56 234 SER B C 1
ATOM 4265 O O . SER B 1 234 ? -19.25 16.703 9.984 1 96.56 234 SER B O 1
ATOM 4267 N N . PRO B 1 235 ? -18.016 16.078 8.188 1 97 235 PRO B N 1
ATOM 4268 C CA . PRO B 1 235 ? -18.578 14.711 8.219 1 97 235 PRO B CA 1
ATOM 4269 C C . PRO B 1 235 ? -18.109 13.914 9.43 1 97 235 PRO B C 1
ATOM 4271 O O . PRO B 1 235 ? -17.062 14.211 10.016 1 97 235 PRO B O 1
ATOM 4274 N N . PRO B 1 236 ? -18.953 12.883 9.797 1 94.56 236 PRO B N 1
ATOM 4275 C CA . PRO B 1 236 ? -18.484 11.984 10.852 1 94.56 236 PRO B CA 1
ATOM 4276 C C . PRO B 1 236 ? -17.266 11.164 10.438 1 94.56 236 PRO B C 1
ATOM 4278 O O . PRO B 1 236 ? -17.078 10.883 9.25 1 94.56 236 PRO B O 1
ATOM 4281 N N . ALA B 1 237 ? -16.484 10.75 11.484 1 91.62 237 ALA B N 1
ATOM 4282 C CA . ALA B 1 237 ? -15.227 10.047 11.219 1 91.62 237 ALA B CA 1
ATOM 4283 C C . ALA B 1 237 ? -15.438 8.539 11.203 1 91.62 237 ALA B C 1
ATOM 4285 O O . ALA B 1 237 ? -14.57 7.785 11.648 1 91.62 237 ALA B O 1
ATOM 4286 N N . ASP B 1 238 ? -16.547 8.078 10.688 1 92.75 238 ASP B N 1
ATOM 4287 C CA . ASP B 1 238 ? -16.828 6.648 10.641 1 92.75 238 ASP B CA 1
ATOM 4288 C C . ASP B 1 238 ? -16.391 6.051 9.305 1 92.75 238 ASP B C 1
ATOM 4290 O O . ASP B 1 238 ? -16.141 4.848 9.203 1 92.75 238 ASP B O 1
ATOM 4294 N N . SER B 1 239 ? -16.312 6.934 8.305 1 93.44 239 SER B N 1
ATOM 4295 C CA . SER B 1 239 ? -15.961 6.418 6.98 1 93.44 239 SER B CA 1
ATOM 4296 C C . SER B 1 239 ? -14.867 7.254 6.328 1 93.44 239 SER B C 1
ATOM 4298 O O . SER B 1 239 ? -14.648 7.164 5.117 1 93.44 239 SER B O 1
ATOM 4300 N N . ILE B 1 240 ? -14.266 8.086 7.09 1 96 240 ILE B N 1
ATOM 4301 C CA . ILE B 1 240 ? -13.125 8.883 6.652 1 96 240 ILE B CA 1
ATOM 4302 C C . ILE B 1 240 ? -12.062 8.914 7.75 1 96 240 ILE B C 1
ATOM 4304 O O . ILE B 1 240 ? -12.305 8.445 8.867 1 96 240 ILE B O 1
ATOM 4308 N N . LEU B 1 241 ? -10.914 9.414 7.41 1 96.19 241 LEU B N 1
ATOM 4309 C CA . LEU B 1 241 ? -9.836 9.484 8.398 1 96.19 241 LEU B CA 1
ATOM 4310 C C . LEU B 1 241 ? -10.172 10.5 9.484 1 96.19 241 LEU B C 1
ATOM 4312 O O . LEU B 1 241 ? -10.656 11.594 9.188 1 96.19 241 LEU B O 1
ATOM 4316 N N . HIS B 1 242 ? -9.914 10.148 10.711 1 93.38 242 HIS B N 1
ATOM 4317 C CA . HIS B 1 242 ? -10.039 11.078 11.828 1 93.38 242 HIS B CA 1
ATOM 4318 C C . HIS B 1 242 ? -8.906 12.094 11.828 1 93.38 242 HIS B C 1
ATOM 4320 O O . HIS B 1 242 ? -7.898 11.898 12.516 1 93.38 242 HIS B O 1
ATOM 4326 N N . SER B 1 243 ? -9.156 13.18 11.219 1 95 243 SER B N 1
ATOM 4327 C CA . SER B 1 243 ? -8.109 14.18 11.008 1 95 243 SER B CA 1
ATOM 4328 C C . SER B 1 243 ? -7.723 14.859 12.312 1 95 243 SER B C 1
ATOM 4330 O O . SER B 1 243 ? -8.586 15.328 13.055 1 95 243 SER B O 1
ATOM 4332 N N . THR B 1 244 ? -6.438 14.953 12.523 1 93.19 244 THR B N 1
ATOM 4333 C CA . THR B 1 244 ? -5.938 15.664 13.703 1 93.19 244 THR B CA 1
ATOM 4334 C C . THR B 1 244 ? -6.102 17.172 13.539 1 93.19 244 THR B C 1
ATOM 4336 O O . THR B 1 244 ? -6.359 17.875 14.516 1 93.19 244 THR B O 1
ATOM 4339 N N . SER B 1 245 ? -5.988 17.656 12.352 1 92.44 245 SER B N 1
ATOM 4340 C CA . SER B 1 245 ? -6.168 19.078 12.086 1 92.44 245 SER B CA 1
ATOM 4341 C C . SER B 1 245 ? -7.617 19.5 12.289 1 92.44 245 SER B C 1
ATOM 4343 O O . SER B 1 245 ? -7.887 20.562 12.867 1 92.44 245 SER B O 1
ATOM 4345 N N . TRP B 1 246 ? -8.508 18.734 11.859 1 93 246 TRP B N 1
ATOM 4346 C CA . TRP B 1 246 ? -9.914 19.031 12.094 1 93 246 TRP B CA 1
ATOM 4347 C C . TRP B 1 246 ? -10.234 19 13.586 1 93 246 TRP B C 1
ATOM 4349 O O . TRP B 1 246 ? -10.961 19.859 14.094 1 93 246 TRP B O 1
ATOM 4359 N N . ARG B 1 247 ? -9.727 17.969 14.219 1 91.75 247 ARG B N 1
ATOM 4360 C CA . ARG B 1 247 ? -9.969 17.859 15.656 1 91.75 247 ARG B CA 1
ATOM 4361 C C . ARG B 1 247 ? -9.523 19.125 16.375 1 91.75 247 ARG B C 1
ATOM 4363 O O . ARG B 1 247 ? -10.219 19.625 17.266 1 91.75 247 ARG B O 1
ATOM 4370 N N . ARG B 1 248 ? -8.391 19.609 16.016 1 91.88 248 ARG B N 1
ATOM 4371 C CA . ARG B 1 248 ? -7.887 20.828 16.641 1 91.88 248 ARG B CA 1
ATOM 4372 C C . ARG B 1 248 ? -8.773 22.016 16.297 1 91.88 248 ARG B C 1
ATOM 4374 O O . ARG B 1 248 ? -9.102 22.828 17.172 1 91.88 248 ARG B O 1
ATOM 4381 N N . ALA B 1 249 ? -9.156 22.141 15.078 1 93.69 249 ALA B N 1
ATOM 4382 C CA . ALA B 1 249 ? -10.039 23.219 14.633 1 93.69 249 ALA B CA 1
ATOM 4383 C C . ALA B 1 249 ? -11.367 23.188 15.391 1 93.69 249 ALA B C 1
ATOM 4385 O O . ALA B 1 249 ? -11.875 24.234 15.805 1 93.69 249 ALA B O 1
ATOM 4386 N N . HIS B 1 250 ? -11.867 21.953 15.508 1 93.19 250 HIS B N 1
ATOM 4387 C CA . HIS B 1 250 ? -13.117 21.797 16.234 1 93.19 250 HIS B CA 1
ATOM 4388 C C . HIS B 1 250 ? -12.977 22.25 17.688 1 93.19 250 HIS B C 1
ATOM 4390 O O . HIS B 1 250 ? -13.867 22.906 18.234 1 93.19 250 HIS B O 1
ATOM 4396 N N . ALA B 1 251 ? -11.93 21.969 18.297 1 92.5 251 ALA B N 1
ATOM 4397 C CA . ALA B 1 251 ? -11.672 22.391 19.672 1 92.5 251 ALA B CA 1
ATOM 4398 C C . ALA B 1 251 ? -11.578 23.906 19.781 1 92.5 251 ALA B C 1
ATOM 4400 O O . ALA B 1 251 ? -12 24.5 20.781 1 92.5 251 ALA B O 1
ATOM 4401 N N . LEU B 1 252 ? -11.062 24.516 18.766 1 95.06 252 LEU B N 1
ATOM 4402 C CA . LEU B 1 252 ? -10.852 25.969 18.766 1 95.06 252 LEU B CA 1
ATOM 4403 C C . LEU B 1 252 ? -12.141 26.703 18.391 1 95.06 252 LEU B C 1
ATOM 4405 O O . LEU B 1 252 ? -12.219 27.922 18.531 1 95.06 252 LEU B O 1
ATOM 4409 N N . SER B 1 253 ? -13.156 25.969 17.938 1 95.94 253 SER B N 1
ATOM 4410 C CA . SER B 1 253 ? -14.375 26.578 17.422 1 95.94 253 SER B CA 1
ATOM 4411 C C . SER B 1 253 ? -15.086 27.391 18.516 1 95.94 253 SER B C 1
ATOM 4413 O O . SER B 1 253 ? -15.766 28.375 18.219 1 95.94 253 SER B O 1
ATOM 4415 N N . SER B 1 254 ? -14.945 27.031 19.75 1 96.25 254 SER B N 1
ATOM 4416 C CA . SER B 1 254 ? -15.578 27.75 20.859 1 96.25 254 SER B CA 1
ATOM 4417 C C . SER B 1 254 ? -15.094 29.203 20.922 1 96.25 254 SER B C 1
ATOM 4419 O O . SER B 1 254 ? -15.867 30.109 21.234 1 96.25 254 SER B O 1
ATOM 4421 N N . ARG B 1 255 ? -13.836 29.391 20.641 1 97 255 ARG B N 1
ATOM 4422 C CA . ARG B 1 255 ? -13.281 30.75 20.609 1 97 255 ARG B CA 1
ATOM 4423 C C . ARG B 1 255 ? -13.914 31.578 19.516 1 97 255 ARG B C 1
ATOM 4425 O O . ARG B 1 255 ? -14.094 32.781 19.672 1 97 255 ARG B O 1
ATOM 4432 N N . LEU B 1 256 ? -14.211 30.984 18.453 1 98 256 LEU B N 1
ATOM 4433 C CA . LEU B 1 256 ? -14.82 31.703 17.328 1 98 256 LEU B CA 1
ATOM 4434 C C . LEU B 1 256 ? -16.281 32.031 17.641 1 98 256 LEU B C 1
ATOM 4436 O O . LEU B 1 256 ? -16.797 33.062 17.203 1 98 256 LEU B O 1
ATOM 4440 N N . VAL B 1 257 ? -16.922 31.156 18.375 1 97.94 257 VAL B N 1
ATOM 4441 C CA . VAL B 1 257 ? -18.281 31.438 18.812 1 97.94 257 VAL B CA 1
ATOM 4442 C C . VAL B 1 257 ? -18.281 32.656 19.75 1 97.94 257 VAL B C 1
ATOM 4444 O O . VAL B 1 257 ? -19.094 33.562 19.609 1 97.94 257 VAL B O 1
ATOM 4447 N N . GLU B 1 258 ? -17.344 32.688 20.594 1 97.81 258 GLU B N 1
ATOM 4448 C CA . GLU B 1 258 ? -17.203 33.812 21.516 1 97.81 258 GLU B CA 1
ATOM 4449 C C . GLU B 1 258 ? -16.953 35.125 20.781 1 97.81 258 GLU B C 1
ATOM 4451 O O . GLU B 1 258 ? -17.406 36.188 21.203 1 97.81 258 GLU B O 1
ATOM 4456 N N . ARG B 1 259 ? -16.234 34.969 19.672 1 97 259 ARG B N 1
ATOM 4457 C CA . ARG B 1 259 ? -15.898 36.156 18.859 1 97 259 ARG B CA 1
ATOM 4458 C C . ARG B 1 259 ? -17.047 36.531 17.953 1 97 259 ARG B C 1
ATOM 4460 O O . ARG B 1 259 ? -16.969 37.531 17.234 1 97 259 ARG B O 1
ATOM 4467 N N . GLY B 1 260 ? -18.078 35.781 17.906 1 97.5 260 GLY B N 1
ATOM 4468 C CA . GLY B 1 260 ? -19.25 36.062 17.094 1 97.5 260 GLY B CA 1
ATOM 4469 C C . GLY B 1 260 ? -19.078 35.656 15.633 1 97.5 260 GLY B C 1
ATOM 4470 O O . GLY B 1 260 ? -19.844 36.094 14.773 1 97.5 260 GLY B O 1
ATOM 4471 N N . LEU B 1 261 ? -18.094 34.812 15.367 1 97.88 261 LEU B N 1
ATOM 4472 C CA . LEU B 1 261 ? -17.797 34.438 13.992 1 97.88 261 LEU B CA 1
ATOM 4473 C C . LEU B 1 261 ? -18.531 33.156 13.609 1 97.88 261 LEU B C 1
ATOM 4475 O O . LEU B 1 261 ? -18.734 32.875 12.422 1 97.88 261 LEU B O 1
ATOM 4479 N N . LEU B 1 262 ? -18.891 32.344 14.648 1 98.38 262 LEU B N 1
ATOM 4480 C CA . LEU B 1 262 ? -19.672 31.125 14.484 1 98.38 262 LEU B CA 1
ATOM 4481 C C . LEU B 1 262 ? -20.844 31.078 15.445 1 98.38 262 LEU B C 1
ATOM 4483 O O . LEU B 1 262 ? -20.781 31.641 16.547 1 98.38 262 LEU B O 1
ATOM 4487 N N . SER B 1 263 ? -21.906 30.422 14.984 1 98.31 263 SER B N 1
ATOM 4488 C CA . SER B 1 263 ? -23.016 30.156 15.906 1 98.31 263 SER B CA 1
ATOM 4489 C C . SER B 1 263 ? -22.75 28.906 16.734 1 98.31 263 SER B C 1
ATOM 4491 O O . SER B 1 263 ? -23.141 28.828 17.906 1 98.31 263 SER B O 1
ATOM 4493 N N . SER B 1 264 ? -22.156 27.906 16.078 1 97.69 264 SER B N 1
ATOM 4494 C CA . SER B 1 264 ? -21.828 26.641 16.703 1 97.69 264 SER B CA 1
ATOM 4495 C C . SER B 1 264 ? -20.953 25.781 15.797 1 97.69 264 SER B C 1
ATOM 4497 O O . SER B 1 264 ? -20.516 26.234 14.742 1 97.69 264 SER B O 1
ATOM 4499 N N . SER B 1 265 ? -20.609 24.625 16.281 1 97.31 265 SER B N 1
ATOM 4500 C CA . SER B 1 265 ? -19.938 23.594 15.508 1 97.31 265 SER B CA 1
ATOM 4501 C C . SER B 1 265 ? -20.625 22.25 15.672 1 97.31 265 SER B C 1
ATOM 4503 O O . SER B 1 265 ? -21.141 21.938 16.75 1 97.31 265 SER B O 1
ATOM 4505 N N . ARG B 1 266 ? -20.625 21.516 14.531 1 95.56 266 ARG B N 1
ATOM 4506 C CA . ARG B 1 266 ? -21.375 20.266 14.539 1 95.56 266 ARG B CA 1
ATOM 4507 C C . ARG B 1 266 ? -20.734 19.234 13.609 1 95.56 266 ARG B C 1
ATOM 4509 O O . ARG B 1 266 ? -20.219 19.594 12.547 1 95.56 266 ARG B O 1
ATOM 4516 N N . VAL B 1 267 ? -20.75 17.906 14.055 1 96.5 267 VAL B N 1
ATOM 4517 C CA . VAL B 1 267 ? -20.344 16.781 13.227 1 96.5 267 VAL B CA 1
ATOM 4518 C C . VAL B 1 267 ? -21.578 15.992 12.773 1 96.5 267 VAL B C 1
ATOM 4520 O O . VAL B 1 267 ? -22.281 15.406 13.594 1 96.5 267 VAL B O 1
ATOM 4523 N N . ALA B 1 268 ? -21.812 16.031 11.516 1 96.81 268 ALA B N 1
ATOM 4524 C CA . ALA B 1 268 ? -22.953 15.352 10.898 1 96.81 268 ALA B CA 1
ATOM 4525 C C . ALA B 1 268 ? -22.75 15.203 9.391 1 96.81 268 ALA B C 1
ATOM 4527 O O . ALA B 1 2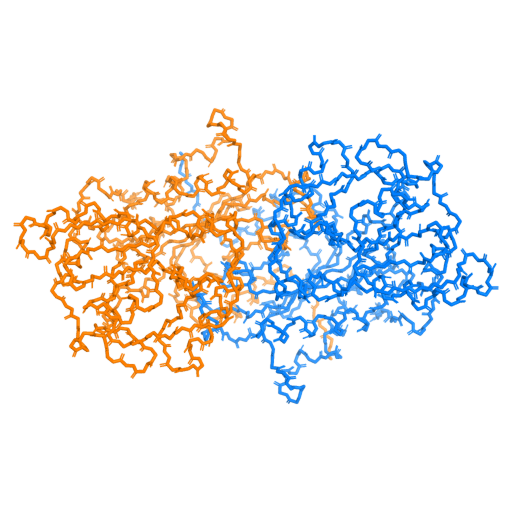68 ? -21.922 15.891 8.797 1 96.81 268 ALA B O 1
ATOM 4528 N N . PRO B 1 269 ? -23.5 14.258 8.781 1 98 269 PRO B N 1
ATOM 4529 C CA . PRO B 1 269 ? -23.422 14.172 7.32 1 98 269 PRO B CA 1
ATOM 4530 C C . PRO B 1 269 ? -23.703 15.5 6.633 1 98 269 PRO B C 1
ATOM 4532 O O . PRO B 1 269 ? -24.578 16.25 7.082 1 98 269 PRO B O 1
ATOM 4535 N N . ILE B 1 270 ? -22.953 15.789 5.602 1 98.38 270 ILE B N 1
ATOM 4536 C CA . ILE B 1 270 ? -23.109 16.984 4.785 1 98.38 270 ILE B CA 1
ATOM 4537 C C . ILE B 1 270 ? -23.406 16.594 3.34 1 98.38 270 ILE B C 1
ATOM 4539 O O . ILE B 1 270 ? -22.609 15.914 2.697 1 98.38 270 ILE B O 1
ATOM 4543 N N . SER B 1 271 ? -24.516 17.031 2.797 1 98.31 271 SER B N 1
ATOM 4544 C CA . SER B 1 271 ? -24.859 16.703 1.419 1 98.31 271 SER B CA 1
ATOM 4545 C C . SER B 1 271 ? -24.016 17.5 0.429 1 98.31 271 SER B C 1
ATOM 4547 O O . SER B 1 271 ? -23.5 18.562 0.77 1 98.31 271 SER B O 1
ATOM 4549 N N . ALA B 1 272 ? -23.953 17 -0.791 1 97.56 272 ALA B N 1
ATOM 4550 C CA . ALA B 1 272 ? -23.281 17.734 -1.855 1 97.56 272 ALA B CA 1
ATOM 4551 C C . ALA B 1 272 ? -23.891 19.109 -2.057 1 97.56 272 ALA B C 1
ATOM 4553 O O . ALA B 1 272 ? -23.203 20.078 -2.367 1 97.56 272 ALA B O 1
ATOM 4554 N N . SER B 1 273 ? -25.172 19.188 -1.915 1 97.25 273 SER B N 1
ATOM 4555 C CA . SER B 1 273 ? -25.844 20.469 -2.061 1 97.25 273 SER B CA 1
ATOM 4556 C C . SER B 1 273 ? -25.438 21.438 -0.965 1 97.25 273 SER B C 1
ATOM 4558 O O . SER B 1 273 ? -25.219 22.625 -1.231 1 97.25 273 SER B O 1
ATOM 4560 N N . GLU B 1 274 ? -25.391 20.938 0.231 1 97.81 274 GLU B N 1
ATOM 4561 C CA . GLU B 1 274 ? -24.953 21.781 1.342 1 97.81 274 GLU B CA 1
ATOM 4562 C C . GLU B 1 274 ? -23.516 22.25 1.137 1 97.81 274 GLU B C 1
ATOM 4564 O O . GLU B 1 274 ? -23.172 23.391 1.481 1 97.81 274 GLU B O 1
ATOM 4569 N N . LEU B 1 275 ? -22.719 21.422 0.626 1 98.38 275 LEU B N 1
ATOM 4570 C CA . LEU B 1 275 ? -21.344 21.766 0.299 1 98.38 275 LEU B CA 1
ATOM 4571 C C . LEU B 1 275 ? -21.297 22.906 -0.701 1 98.38 275 LEU B C 1
ATOM 4573 O O . LEU B 1 275 ? -20.531 23.875 -0.519 1 98.38 275 LEU B O 1
ATOM 4577 N N . ARG B 1 276 ? -22.109 22.922 -1.701 1 96.69 276 ARG B N 1
ATOM 4578 C CA . ARG B 1 276 ? -22.141 23.922 -2.758 1 96.69 276 ARG B CA 1
ATOM 4579 C C . ARG B 1 276 ? -22.672 25.25 -2.236 1 96.69 276 ARG B C 1
ATOM 4581 O O . ARG B 1 276 ? -22.266 26.312 -2.703 1 96.69 276 ARG B O 1
ATOM 4588 N N . ASP B 1 277 ? -23.484 25.172 -1.26 1 97.25 277 ASP B N 1
ATOM 4589 C CA . ASP B 1 277 ? -24.172 26.359 -0.763 1 97.25 277 ASP B CA 1
ATOM 4590 C C . ASP B 1 277 ? -23.391 26.984 0.398 1 97.25 277 ASP B C 1
ATOM 4592 O O . ASP B 1 277 ? -23.781 28.031 0.915 1 97.25 277 ASP B O 1
ATOM 4596 N N . ALA B 1 278 ? -22.359 26.406 0.832 1 98.44 278 ALA B N 1
ATOM 4597 C CA . ALA B 1 278 ? -21.625 26.844 2.01 1 98.44 278 ALA B CA 1
ATOM 4598 C C . ALA B 1 278 ? -21.031 28.25 1.798 1 98.44 278 ALA B C 1
ATOM 4600 O O . ALA B 1 278 ? -20.688 28.609 0.673 1 98.44 278 ALA B O 1
ATOM 4601 N N . THR B 1 279 ? -20.875 29 2.885 1 98.38 279 THR B N 1
ATOM 4602 C CA . THR B 1 279 ? -20.266 30.328 2.814 1 98.38 279 THR B CA 1
ATOM 4603 C C . THR B 1 279 ? -18.75 30.219 2.789 1 98.38 279 THR B C 1
ATOM 4605 O O . THR B 1 279 ? -18.062 31.078 2.211 1 98.38 279 THR B O 1
ATOM 4608 N N . GLU B 1 280 ? -18.219 29.266 3.473 1 98.44 280 GLU B N 1
ATOM 4609 C CA . GLU B 1 280 ? -16.812 28.891 3.396 1 98.44 280 GLU B CA 1
ATOM 4610 C C . GLU B 1 280 ? -16.656 27.375 3.293 1 98.44 280 GLU B C 1
ATOM 4612 O O . GLU B 1 280 ? -17.438 26.625 3.883 1 98.44 280 GLU B O 1
ATOM 4617 N N . VAL B 1 281 ? -15.688 26.906 2.527 1 98.62 281 VAL B N 1
ATOM 4618 C CA . VAL B 1 281 ? -15.227 25.516 2.496 1 98.62 281 VAL B CA 1
ATOM 4619 C C . VAL B 1 281 ? -13.758 25.469 2.908 1 98.62 281 VAL B C 1
ATOM 4621 O O . VAL B 1 281 ? -12.93 26.234 2.402 1 98.62 281 VAL B O 1
ATOM 4624 N N . LEU B 1 282 ? -13.477 24.562 3.84 1 97.69 282 LEU B N 1
ATOM 4625 C CA . LEU B 1 282 ? -12.156 24.531 4.465 1 97.69 282 LEU B CA 1
ATOM 4626 C C . LEU B 1 282 ? -11.539 23.141 4.332 1 97.69 282 LEU B C 1
ATOM 4628 O O . LEU B 1 282 ? -12.234 22.125 4.465 1 97.69 282 LEU B O 1
ATOM 4632 N N . SER B 1 283 ? -10.242 23.078 4.043 1 96.81 283 SER B N 1
ATOM 4633 C CA . SER B 1 283 ? -9.445 21.859 4.016 1 96.81 283 SER B CA 1
ATOM 4634 C C . SER B 1 283 ? -8.555 21.766 5.25 1 96.81 283 SER B C 1
ATOM 4636 O O . SER B 1 283 ? -7.828 22.703 5.582 1 96.81 283 SER B O 1
ATOM 4638 N N . PHE B 1 284 ? -8.68 20.641 5.918 1 95.56 284 PHE B N 1
ATOM 4639 C CA . PHE B 1 284 ? -7.891 20.391 7.113 1 95.56 284 PHE B CA 1
ATOM 4640 C C . PHE B 1 284 ? -6.918 19.234 6.879 1 95.56 284 PHE B C 1
ATOM 4642 O O . PHE B 1 284 ? -7.332 18.078 6.715 1 95.56 284 PHE B O 1
ATOM 4649 N N . GLY B 1 285 ? -5.598 19.516 6.902 1 91.56 285 GLY B N 1
ATOM 4650 C CA . GLY B 1 285 ? -4.582 18.5 6.707 1 91.56 285 GLY B CA 1
ATOM 4651 C C . GLY B 1 285 ? -3.178 19 7.012 1 91.56 285 GLY B C 1
ATOM 4652 O O . GLY B 1 285 ? -2.867 20.172 6.809 1 91.56 285 GLY B O 1
ATOM 4653 N N . GLY B 1 286 ? -2.361 18.125 7.449 1 85.19 286 GLY B N 1
ATOM 4654 C CA . GLY B 1 286 ? -0.958 18.438 7.664 1 85.19 286 GLY B CA 1
ATOM 4655 C C . GLY B 1 286 ? -0.73 19.438 8.789 1 85.19 286 GLY B C 1
ATOM 4656 O O . GLY B 1 286 ? 0.297 20.109 8.82 1 85.19 286 GLY B O 1
ATOM 4657 N N . GLY B 1 287 ? -1.689 19.641 9.57 1 84.75 287 GLY B N 1
ATOM 4658 C CA . GLY B 1 287 ? -1.547 20.578 10.68 1 84.75 287 GLY B CA 1
ATOM 4659 C C . GLY B 1 287 ? -1.984 21.984 10.328 1 84.75 287 GLY B C 1
ATOM 4660 O O . GLY B 1 287 ? -1.799 22.906 11.125 1 84.75 287 GLY B O 1
ATOM 4661 N N . TRP B 1 288 ? -2.654 22.062 9.148 1 88.44 288 TRP B N 1
ATOM 4662 C CA . TRP B 1 288 ? -3.037 23.375 8.648 1 88.44 288 TRP B CA 1
ATOM 4663 C C . TRP B 1 288 ? -4.5 23.391 8.219 1 88.44 288 TRP B C 1
ATOM 4665 O O . TRP B 1 288 ? -5.152 22.344 8.172 1 88.44 288 TRP B O 1
ATOM 4675 N N . VAL B 1 289 ? -4.934 24.625 8.062 1 93.88 289 VAL B N 1
ATOM 4676 C CA . VAL B 1 289 ? -6.223 24.859 7.422 1 93.88 289 VAL B CA 1
ATOM 4677 C C . VAL B 1 289 ? -6.023 25.688 6.148 1 93.88 289 VAL B C 1
ATOM 4679 O O . VAL B 1 289 ? -5.195 26.594 6.117 1 93.88 289 VAL B O 1
ATOM 4682 N N . GLU B 1 290 ? -6.645 25.297 5.113 1 94.81 290 GLU B N 1
ATOM 4683 C CA . GLU B 1 290 ? -6.621 26.047 3.859 1 94.81 290 GLU B CA 1
ATOM 4684 C C . GLU B 1 290 ? -8.039 26.344 3.367 1 94.81 290 GLU B C 1
ATOM 4686 O O . GLU B 1 290 ? -8.93 25.5 3.498 1 94.81 290 GLU B O 1
ATOM 4691 N N . PRO B 1 291 ? -8.219 27.516 2.783 1 96.62 291 PRO B N 1
ATOM 4692 C CA . PRO B 1 291 ? -9.539 27.828 2.229 1 96.62 291 PRO B CA 1
ATOM 4693 C C . PRO B 1 291 ? -9.711 27.312 0.803 1 96.62 291 PRO B C 1
ATOM 4695 O O . PRO B 1 291 ? -8.789 27.391 -0.008 1 96.62 291 PRO B O 1
ATOM 4698 N N . ILE B 1 292 ? -10.828 26.75 0.548 1 97.5 292 ILE B N 1
ATOM 4699 C CA . ILE B 1 292 ? -11.234 26.438 -0.818 1 97.5 292 ILE B CA 1
ATOM 4700 C C . ILE B 1 292 ? -12.141 27.547 -1.357 1 97.5 292 ILE B C 1
ATOM 4702 O O . ILE B 1 292 ? -13.242 27.75 -0.851 1 97.5 292 ILE B O 1
ATOM 4706 N N . VAL B 1 293 ? -11.695 28.188 -2.428 1 97.75 293 VAL B N 1
ATOM 4707 C CA . VAL B 1 293 ? -12.398 29.406 -2.854 1 97.75 293 VAL B CA 1
ATOM 4708 C C . VAL B 1 293 ? -13.172 29.125 -4.145 1 97.75 293 VAL B C 1
ATOM 4710 O O . VAL B 1 293 ? -14.023 29.906 -4.547 1 97.75 293 VAL B O 1
ATOM 4713 N N . ARG B 1 294 ? -12.82 28.062 -4.793 1 97.94 294 ARG B N 1
ATOM 4714 C CA . ARG B 1 294 ? -13.539 27.594 -5.973 1 97.94 294 ARG B CA 1
ATOM 4715 C C . ARG B 1 294 ? -13.812 26.094 -5.895 1 97.94 294 ARG B C 1
ATOM 4717 O O . ARG B 1 294 ? -12.938 25.328 -5.488 1 97.94 294 ARG B O 1
ATOM 4724 N N . LEU B 1 295 ? -15.039 25.734 -6.23 1 98.44 295 LEU B N 1
ATOM 4725 C CA . LEU B 1 295 ? -15.453 24.328 -6.273 1 98.44 295 LEU B CA 1
ATOM 4726 C C . LEU B 1 295 ? -16.219 24.031 -7.559 1 98.44 295 LEU B C 1
ATOM 4728 O O . LEU B 1 295 ? -17.234 24.656 -7.84 1 98.44 295 LEU B O 1
ATOM 4732 N N . ASP B 1 296 ? -15.703 23.078 -8.312 1 98.19 296 ASP B N 1
ATOM 4733 C CA . ASP B 1 296 ? -16.312 22.688 -9.578 1 98.19 296 ASP B CA 1
ATOM 4734 C C . ASP B 1 296 ? -16.531 23.906 -10.477 1 98.19 296 ASP B C 1
ATOM 4736 O O . ASP B 1 296 ? -17.625 24.078 -11.039 1 98.19 296 ASP B O 1
ATOM 4740 N N . GLY B 1 297 ? -15.555 24.703 -10.477 1 97.19 297 GLY B N 1
ATOM 4741 C CA . GLY B 1 297 ? -15.547 25.844 -11.391 1 97.19 297 GLY B CA 1
ATOM 4742 C C . GLY B 1 297 ? -16.359 27.016 -10.891 1 97.19 297 GLY B C 1
ATOM 4743 O O . GLY B 1 297 ? -16.375 28.078 -11.516 1 97.19 297 GLY B O 1
ATOM 4744 N N . LYS B 1 298 ? -16.953 26.938 -9.766 1 97.88 298 LYS B N 1
ATOM 4745 C CA . LYS B 1 298 ? -17.781 28 -9.219 1 97.88 298 LYS B CA 1
ATOM 4746 C C . LYS B 1 298 ? -17.156 28.594 -7.953 1 97.88 298 LYS B C 1
ATOM 4748 O O . LYS B 1 298 ? -16.531 27.859 -7.168 1 97.88 298 LYS B O 1
ATOM 4753 N N . ALA B 1 299 ? -17.453 29.828 -7.73 1 97.75 299 ALA B N 1
ATOM 4754 C CA . ALA B 1 299 ? -16.938 30.5 -6.535 1 97.75 299 ALA B CA 1
ATOM 4755 C C . ALA B 1 299 ? -17.641 29.969 -5.281 1 97.75 299 ALA B C 1
ATOM 4757 O O . ALA B 1 299 ? -18.859 29.734 -5.289 1 97.75 299 ALA B O 1
ATOM 4758 N N . VAL B 1 300 ? -16.953 29.828 -4.234 1 97.75 300 VAL B N 1
ATOM 4759 C CA . VAL B 1 300 ? -17.5 29.562 -2.906 1 97.75 300 VAL B CA 1
ATOM 4760 C C . VAL B 1 300 ? -17.734 30.875 -2.17 1 97.75 300 VAL B C 1
ATOM 4762 O O . VAL B 1 300 ? -16.797 31.656 -1.969 1 97.75 300 VAL B O 1
ATOM 4765 N N . GLY B 1 301 ? -18.922 31.062 -1.768 1 95.88 301 GLY B N 1
ATOM 4766 C CA . GLY B 1 301 ? -19.203 32.344 -1.148 1 95.88 301 GLY B CA 1
ATOM 4767 C C . GLY B 1 301 ? -18.781 33.531 -2.008 1 95.88 301 GLY B C 1
ATOM 4768 O O . GLY B 1 301 ? -19.219 33.656 -3.154 1 95.88 301 GLY B O 1
ATOM 4769 N N . SER B 1 302 ? -17.859 34.375 -1.557 1 94.06 302 SER B N 1
ATOM 4770 C CA . SER B 1 302 ? -17.391 35.562 -2.26 1 94.06 302 SER B CA 1
ATOM 4771 C C . SER B 1 302 ? -16.281 35.188 -3.252 1 94.06 302 SER B C 1
ATOM 4773 O O . SER B 1 302 ? -15.875 36.031 -4.055 1 94.06 302 SER B O 1
ATOM 4775 N N . GLY B 1 303 ? -15.758 34 -3.154 1 95.75 303 GLY B N 1
ATOM 4776 C CA . GLY B 1 303 ? -14.633 33.625 -3.988 1 95.75 303 GLY B CA 1
ATOM 4777 C C . GLY B 1 303 ? -13.289 33.938 -3.363 1 95.75 303 GLY B C 1
ATOM 4778 O O . GLY B 1 303 ? -12.25 33.812 -4.016 1 95.75 303 GLY B O 1
ATOM 4779 N N . GLU B 1 304 ? -13.375 34.375 -2.166 1 95 304 GLU B N 1
ATOM 4780 C CA . GLU B 1 304 ? -12.18 34.719 -1.391 1 95 304 GLU B CA 1
ATOM 4781 C C . GLU B 1 304 ? -12.188 34 -0.044 1 95 304 GLU B C 1
ATOM 4783 O O . GLU B 1 304 ? -13.227 33.5 0.395 1 95 304 GLU B O 1
ATOM 4788 N N . ALA B 1 305 ? -11.031 33.938 0.594 1 96.06 305 ALA B N 1
ATOM 4789 C CA . ALA B 1 305 ? -10.945 33.375 1.937 1 96.06 305 ALA B CA 1
ATOM 4790 C C . ALA B 1 305 ? -11.828 34.156 2.916 1 96.06 305 ALA B C 1
ATOM 4792 O O . ALA B 1 305 ? -11.875 35.375 2.881 1 96.06 305 ALA B O 1
ATOM 4793 N N . GLY B 1 306 ? -12.492 33.469 3.826 1 96.12 306 GLY B N 1
ATOM 4794 C CA . GLY B 1 306 ? -13.469 34.094 4.703 1 96.12 306 GLY B CA 1
ATOM 4795 C C . GLY B 1 306 ? -12.953 34.312 6.109 1 96.12 306 GLY B C 1
ATOM 4796 O O . GLY B 1 306 ? -11.805 33.969 6.414 1 96.12 306 GLY B O 1
ATOM 4797 N N . PRO B 1 307 ? -13.789 34.938 6.879 1 96.81 307 PRO B N 1
ATOM 4798 C CA . PRO B 1 307 ? -13.359 35.344 8.227 1 96.81 307 PRO B CA 1
ATOM 4799 C C . PRO B 1 307 ? -13.133 34.125 9.141 1 96.81 307 PRO B C 1
ATOM 4801 O O . PRO B 1 307 ? -12.281 34.188 10.031 1 96.81 307 PRO B O 1
ATOM 4804 N N . VAL B 1 308 ? -13.914 33.094 8.969 1 97.62 308 VAL B N 1
ATOM 4805 C CA . VAL B 1 308 ? -13.742 31.906 9.805 1 97.62 308 VAL B CA 1
ATOM 4806 C C . VAL B 1 308 ? -12.383 31.266 9.508 1 97.62 308 VAL B C 1
ATOM 4808 O O . VAL B 1 308 ? -11.648 30.906 10.43 1 97.62 308 VAL B O 1
ATOM 4811 N N . PHE B 1 309 ? -12.055 31.125 8.227 1 96.69 309 PHE B N 1
ATOM 4812 C CA . PHE B 1 309 ? -10.727 30.641 7.863 1 96.69 309 PHE B CA 1
ATOM 4813 C C . PHE B 1 309 ? -9.641 31.484 8.523 1 96.69 309 PHE B C 1
ATOM 4815 O O . PHE B 1 309 ? -8.734 30.938 9.172 1 96.69 309 PHE B O 1
ATOM 4822 N N . SER B 1 310 ? -9.727 32.781 8.328 1 95.62 310 SER B N 1
ATOM 4823 C CA . SER B 1 310 ? -8.695 33.688 8.828 1 95.62 310 SER B CA 1
ATOM 4824 C C . SER B 1 310 ? -8.492 33.5 10.328 1 95.62 310 SER B C 1
ATOM 4826 O O . SER B 1 310 ? -7.352 33.438 10.797 1 95.62 310 SER B O 1
ATOM 4828 N N . ALA B 1 311 ? -9.562 33.438 11.039 1 96.44 311 ALA B N 1
ATOM 4829 C CA . ALA B 1 311 ? -9.484 33.281 12.492 1 96.44 311 ALA B CA 1
ATOM 4830 C C . ALA B 1 311 ? -8.891 31.938 12.883 1 96.44 311 ALA B C 1
ATOM 4832 O O . ALA B 1 311 ? -8.031 31.859 13.766 1 96.44 311 ALA B O 1
ATOM 4833 N N . LEU B 1 312 ? -9.32 30.844 12.266 1 95.69 312 LEU B N 1
ATOM 4834 C CA . LEU B 1 312 ? -8.797 29.516 12.547 1 95.69 312 LEU B CA 1
ATOM 4835 C C . LEU B 1 312 ? -7.309 29.438 12.219 1 95.69 312 LEU B C 1
ATOM 4837 O O . LEU B 1 312 ? -6.535 28.828 12.969 1 95.69 312 LEU B O 1
ATOM 4841 N N . ASP B 1 313 ? -6.965 29.969 11.055 1 93.75 313 ASP B N 1
ATOM 4842 C CA . ASP B 1 313 ? -5.566 29.969 10.648 1 93.75 313 ASP B CA 1
ATOM 4843 C C . ASP B 1 313 ? -4.684 30.625 11.695 1 93.75 313 ASP B C 1
ATOM 4845 O O . ASP B 1 313 ? -3.623 30.109 12.047 1 93.75 313 ASP B O 1
ATOM 4849 N N . GLU B 1 314 ? -5.129 31.734 12.18 1 93.38 314 GLU B N 1
ATOM 4850 C CA . GLU B 1 314 ? -4.402 32.469 13.219 1 93.38 314 GLU B CA 1
ATOM 4851 C C . GLU B 1 314 ? -4.246 31.609 14.469 1 93.38 314 GLU B C 1
ATOM 4853 O O . GLU B 1 314 ? -3.148 31.516 15.031 1 93.38 314 GLU B O 1
ATOM 4858 N N . LEU B 1 315 ? -5.305 31.031 14.898 1 93.94 315 LEU B N 1
ATOM 4859 C CA . LEU B 1 315 ? -5.293 30.25 16.125 1 93.94 315 LEU B CA 1
ATOM 4860 C C . LEU B 1 315 ? -4.43 29 15.977 1 93.94 315 LEU B C 1
ATOM 4862 O O . LEU B 1 315 ? -3.672 28.641 16.891 1 93.94 315 LEU B O 1
ATOM 4866 N N . ILE B 1 316 ? -4.508 28.312 14.852 1 91.44 316 ILE B N 1
ATOM 4867 C CA . ILE B 1 316 ? -3.74 27.094 14.602 1 91.44 316 ILE B CA 1
ATOM 4868 C C . ILE B 1 316 ? -2.252 27.438 14.531 1 91.44 316 ILE B C 1
ATOM 4870 O O . ILE B 1 316 ? -1.421 26.719 15.094 1 91.44 316 ILE B O 1
ATOM 4874 N N . ARG B 1 317 ? -1.918 28.469 13.93 1 88.31 317 ARG B N 1
ATOM 4875 C CA . ARG B 1 317 ? -0.522 28.891 13.844 1 88.31 317 ARG B CA 1
ATOM 4876 C C . ARG B 1 317 ? 0.039 29.219 15.219 1 88.31 317 ARG B C 1
ATOM 4878 O O . ARG B 1 317 ? 1.214 28.969 15.5 1 88.31 317 ARG B O 1
ATOM 4885 N N . ALA B 1 318 ? -0.779 29.781 16.047 1 90 318 ALA B N 1
ATOM 4886 C CA . ALA B 1 318 ? -0.361 30.094 17.406 1 90 318 ALA B CA 1
ATOM 4887 C C . ALA B 1 318 ? -0.057 28.812 18.188 1 90 318 ALA B C 1
ATOM 4889 O O . ALA B 1 318 ? 0.793 28.812 19.078 1 90 318 ALA B O 1
ATOM 4890 N N . ASP B 1 319 ? -0.746 27.797 17.812 1 88.88 319 ASP B N 1
ATOM 4891 C CA . ASP B 1 319 ? -0.547 26.5 18.469 1 88.88 319 ASP B CA 1
ATOM 4892 C C . ASP B 1 319 ? 0.879 26 18.266 1 88.88 319 ASP B C 1
ATOM 4894 O O . ASP B 1 319 ? 1.41 25.266 19.109 1 88.88 319 ASP B O 1
ATOM 4898 N N . PHE B 1 320 ? 1.488 26.344 17.203 1 85.19 320 PHE B N 1
ATOM 4899 C CA . PHE B 1 320 ? 2.836 25.875 16.891 1 85.19 320 PHE B CA 1
ATOM 4900 C C . PHE B 1 320 ? 3.834 26.391 17.922 1 85.19 320 PHE B C 1
ATOM 4902 O O . PHE B 1 320 ? 4.945 25.875 18.031 1 85.19 320 PHE B O 1
ATOM 4909 N N . TYR B 1 321 ? 3.395 27.391 18.734 1 85.38 321 TYR B N 1
ATOM 4910 C CA . TYR B 1 321 ? 4.27 28 19.734 1 85.38 321 TYR B CA 1
ATOM 4911 C C . TYR B 1 321 ? 3.773 27.688 21.141 1 85.38 321 TYR B C 1
ATOM 4913 O O . TYR B 1 321 ? 4.301 28.234 22.125 1 85.38 321 TYR B O 1
ATOM 4921 N N . ASN B 1 322 ? 2.77 26.906 21.188 1 89.69 322 ASN B N 1
ATOM 4922 C CA . ASN B 1 322 ? 2.223 26.484 22.484 1 89.69 322 ASN B CA 1
ATOM 4923 C C . ASN B 1 322 ? 3.051 25.375 23.109 1 89.69 322 ASN B C 1
ATOM 4925 O O . ASN B 1 322 ? 3.1 24.266 22.594 1 89.69 322 ASN B O 1
ATOM 4929 N N . PRO B 1 323 ? 3.643 25.547 24.25 1 91.12 323 PRO B N 1
ATOM 4930 C CA . PRO B 1 323 ? 4.516 24.547 24.875 1 91.12 323 PRO B CA 1
ATOM 4931 C C . PRO B 1 323 ? 3.775 23.281 25.266 1 91.12 323 PRO B C 1
ATOM 4933 O O . PRO B 1 323 ? 4.395 22.219 25.422 1 91.12 323 PRO B O 1
ATOM 4936 N N . GLU B 1 324 ? 2.482 23.391 25.391 1 91.81 324 GLU B N 1
ATOM 4937 C CA . GLU B 1 324 ? 1.689 22.219 25.75 1 91.81 324 GLU B CA 1
ATOM 4938 C C . GLU B 1 324 ? 1.481 21.312 24.547 1 91.81 324 GLU B C 1
ATOM 4940 O O . GLU B 1 324 ? 1.097 20.141 24.703 1 91.81 324 GLU B O 1
ATOM 4945 N N . LEU B 1 325 ? 1.742 21.828 23.422 1 92.56 325 LEU B N 1
ATOM 4946 C CA . LEU B 1 325 ? 1.47 21.078 22.188 1 92.56 325 LEU B CA 1
ATOM 4947 C C . LEU B 1 325 ? 2.76 20.797 21.438 1 92.56 325 LEU B C 1
ATOM 4949 O O . LEU B 1 325 ? 2.719 20.359 20.281 1 92.56 325 LEU B O 1
ATOM 4953 N N . THR B 1 326 ? 3.908 21.078 22.062 1 94.81 326 THR B N 1
ATOM 4954 C CA . THR B 1 326 ? 5.168 20.922 21.359 1 94.81 326 THR B CA 1
ATOM 4955 C C . THR B 1 326 ? 6.168 20.125 22.172 1 94.81 326 THR B C 1
ATOM 4957 O O . THR B 1 326 ? 6.066 20.078 23.406 1 94.81 326 THR B O 1
ATOM 4960 N N . ASP B 1 327 ? 7.043 19.453 21.484 1 96.81 327 ASP B N 1
ATOM 4961 C CA . ASP B 1 327 ? 8.164 18.734 22.078 1 96.81 327 ASP B CA 1
ATOM 4962 C C . ASP B 1 327 ? 9.492 19.359 21.688 1 96.81 327 ASP B C 1
ATOM 4964 O O . ASP B 1 327 ? 9.758 19.578 20.5 1 96.81 327 ASP B O 1
ATOM 4968 N N . ASP B 1 328 ? 10.305 19.578 22.672 1 96.69 328 ASP B N 1
ATOM 4969 C CA . ASP B 1 328 ? 11.648 20.078 22.375 1 96.69 328 ASP B CA 1
ATOM 4970 C C . ASP B 1 328 ? 12.484 18.984 21.688 1 96.69 328 ASP B C 1
ATOM 4972 O O . ASP B 1 328 ? 12.516 17.844 22.141 1 96.69 328 ASP B O 1
ATOM 4976 N N . VAL B 1 329 ? 13.117 19.375 20.641 1 97.56 329 VAL B N 1
ATOM 4977 C CA . VAL B 1 329 ? 14.039 18.469 19.953 1 97.56 329 VAL B CA 1
ATOM 4978 C C . VAL B 1 329 ? 15.398 18.484 20.656 1 97.56 329 VAL B C 1
ATOM 4980 O O . VAL B 1 329 ? 15.93 19.562 20.938 1 97.56 329 VAL B O 1
ATOM 4983 N N . PRO B 1 330 ? 15.953 17.312 20.844 1 96.88 330 PRO B N 1
ATOM 4984 C CA . PRO B 1 330 ? 17.234 17.25 21.547 1 96.88 330 PRO B CA 1
ATOM 4985 C C . PRO B 1 330 ? 18.422 17.391 20.609 1 96.88 330 PRO B C 1
ATOM 4987 O O . PRO B 1 330 ? 19.109 16.422 20.312 1 96.88 330 PRO B O 1
ATOM 4990 N N . TYR B 1 331 ? 18.734 18.578 20.156 1 95.31 331 TYR B N 1
ATOM 4991 C CA . TYR B 1 331 ? 19.828 18.828 19.219 1 95.31 331 TYR B CA 1
ATOM 4992 C C . TYR B 1 331 ? 21.188 18.578 19.875 1 95.31 331 TYR B C 1
ATOM 4994 O O . TYR B 1 331 ? 22.188 18.375 19.188 1 95.31 331 TYR B O 1
ATOM 5002 N N . GLU B 1 332 ? 21.406 18.484 21.172 1 81.81 332 GLU B N 1
ATOM 5003 C CA . GLU B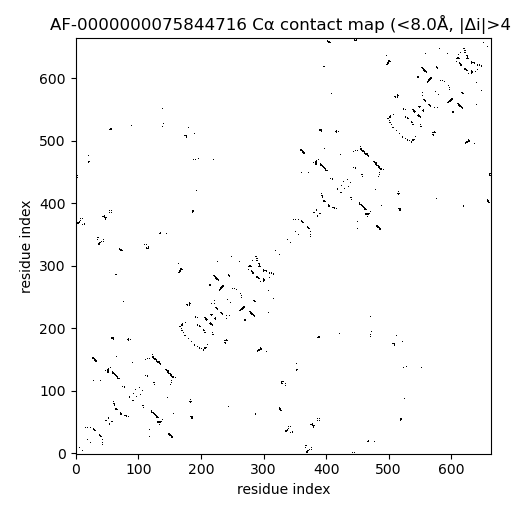 1 332 ? 22.688 18.344 21.844 1 81.81 332 GLU B CA 1
ATOM 5004 C C . GLU B 1 332 ? 23.156 16.891 21.859 1 81.81 332 GLU B C 1
ATOM 5006 O O . GLU B 1 332 ? 22.328 15.977 21.844 1 81.81 332 GLU B O 1
#

Organism: Prymnesium parvum (NCBI:txid97485)

Sequence (664 aa):
MRLPVLRPSEALERLRSHIPPRTASSVFAFYSSALGGIVTDPSLATVPVDDHAFHRGHAVFDTCHVSAGKAFNLSMHLDRLLSSARQARILPALDEQLPPAFTKEALRQTVLQTIAATGRREGVYVRYWCSAGRGDFSISPARCEGPSFFCVAHEDMHSAALPRGLKAVTVGVPLKPPLLATMKSNNYLLNALVAMEAEAAGANLGIQIDEEGNLAESSVSAIGIVDTHGVLRSPPADSILHSTSWRRAHALSSRLVERGLLSSSRVAPISASELRDATEVLSFGGGWVEPIVRLDGKAVGSGEAGPVFSALDELIRADFYNPELTDDVPYEMRLPVLRPSEALERLRSHIPPRTASSVFAFYSSALGGIVTDPSLATVPVDDHAFHRGHAVFDTCHVSAGKAFNLSMHLDRLLSSARQARILPALDEQLPPAFTKEALRQTVLQTIAATGRREGVYVRYWCSAGRGDFSISPARCEGPSFFCVAHEDMHSAALPRGLKAVTVGVPLKPPLLATMKSNNYLLNALVAMEAEAAGANLGIQIDEEGNLAESSVSAIGIVDTHGVLRSPPADSILHSTSWRRAHALSSRLVERGLLSSSRVAPISASELRDATEVLSFGGGWVEPIVRLDGKAVGSGEAGPVFSALDELIRADFYNPELTDDVPYE

pLDDT: mean 95.04, std 6.56, range [49.06, 98.94]

Solvent-accessible surface area (backbone atoms only — not comparable to full-atom values): 33815 Å² total; per-residue (Å²): 134,87,75,51,76,46,53,72,70,53,43,56,51,27,29,56,72,56,48,52,69,58,36,62,74,31,38,43,20,28,32,33,57,64,54,64,30,29,35,57,56,48,60,69,41,55,39,55,55,42,22,29,30,43,63,29,11,33,28,26,39,46,60,38,46,36,45,85,37,21,34,32,46,47,68,63,33,50,51,51,36,53,52,23,27,33,74,70,63,51,39,63,88,48,74,91,66,46,56,74,73,66,34,72,67,44,43,50,50,52,54,34,48,39,43,23,70,51,72,60,38,54,62,36,26,36,41,38,37,47,22,37,14,41,30,59,89,62,70,49,63,83,65,26,84,38,64,35,46,38,37,39,32,22,57,43,78,70,80,56,81,62,77,87,47,37,36,31,26,77,50,84,64,73,73,62,46,38,75,61,26,50,28,53,47,20,57,30,38,59,31,25,50,30,36,47,54,14,46,76,71,74,26,78,33,17,36,36,59,45,97,86,44,27,49,52,35,38,52,77,29,38,47,34,36,28,38,86,76,32,32,40,34,30,44,56,63,71,58,27,57,71,43,69,32,45,53,51,50,59,68,50,43,60,61,36,34,74,70,68,68,28,74,46,75,50,76,42,84,37,41,52,66,55,62,67,61,13,51,38,38,36,37,21,36,96,70,40,69,44,40,38,15,28,48,69,90,36,63,24,54,88,46,51,72,48,70,62,54,54,53,50,45,53,54,51,57,51,44,66,72,32,73,90,41,42,41,82,44,59,68,120,134,86,73,52,76,46,53,71,70,52,44,54,52,28,28,55,72,56,48,52,70,62,34,62,74,32,37,42,21,29,31,31,57,64,52,64,30,29,34,56,55,47,61,68,39,56,41,56,54,41,21,28,29,43,65,28,10,32,29,24,39,43,59,39,45,36,46,85,38,20,35,34,46,47,68,62,33,49,51,50,35,52,53,23,27,33,75,68,62,50,41,63,88,48,74,89,66,47,56,75,72,66,34,72,67,45,43,50,50,52,52,34,50,37,44,24,68,50,72,60,38,54,61,35,26,35,41,36,36,45,19,37,14,40,32,55,89,62,70,49,63,84,66,27,84,39,64,35,47,38,36,38,28,23,56,42,78,71,81,57,83,61,78,87,47,38,37,31,26,76,50,84,65,73,71,62,46,38,75,62,25,50,26,53,48,22,55,31,39,60,31,25,49,30,36,47,53,13,45,75,71,74,26,78,33,19,35,34,58,46,95,87,45,27,48,53,37,39,52,76,29,39,47,35,34,28,37,88,76,32,32,38,36,28,45,56,61,69,58,27,57,72,44,66,32,45,52,52,50,59,67,50,43,60,59,35,32,75,69,68,67,27,73,47,74,49,75,41,84,38,41,53,65,56,62,68,62,14,50,37,37,38,37,21,35,96,73,40,68,44,40,37,15,27,48,70,88,35,63,24,55,88,44,52,71,44,70,63,54,53,52,49,43,53,54,52,58,51,43,67,73,32,72,91,40,40,41,81,43,61,67,122

Secondary structure (DSSP, 8-state):
-PPPBPPHHHHHHHHHHT--HHHHHHEEEEEETTTTEEE--GGG-EEETTBHHHHT--EEEEEEEEETTEEESHHHHHHHHHHHHHHTTSS-SSGGGS-GGGSHHHHHHHHHHHHHTTT-SSSEEEEEEEES-BS-S-SSGGG--S-EEEEEEEE--SSS---S-EEEEE--PPPPPHHHHTS-BS--HHHHHHHHHHHHTT-SEEEEE-TTSBEEEESSSEEEEE-TTSEEEE--TTSS---HHHHHHHHHHHHHHHTTS-SEEEE---BHHHHHH-SEEEEEETTEEEEEEEETTEE-TTSS--HHHHHHHHHHHHHTT-GGGEEE----/-PPPBPPHHHHHHHHHHT--HHHHHHEEEEEETTTTEEE--GGG-EEETTBHHHHT--EEEEEEEEETTEEESHHHHHHHHHHHHHHTTSS-SSGGGS-GGGSHHHHHHHHHHHHHTTT-SSSEEEEEEEES-BS-S-SSGGGS-S-EEEEEEEE--SSS---S-EEEEE--PPPPPHHHHTS-BS--HHHHHHHHHHHHTT-SEEEEE-TTSBEEEESSSEEEEE-TTSEEEE--TTSS---HHHHHHHHHHHHHHHTTS-SEEEE---BHHHHHH-SEEEEEETTEEEEEEEETTEE-TTSS--HHHHHHHHHHHHHTT-GGGEEE----

Radius of gyration: 25.76 Å; Cα contacts (8 Å, |Δi|>4): 1548; chains: 2; bounding box: 57×73×56 Å

InterPro domains:
  IPR001544 Aminotransferase class IV [PF01063] (60-285)
  IPR036038 Aminotransferase-like, PLP-dependent enzymes [SSF56752] (36-322)
  IPR043131 Branched-chain-amino-acid aminotransferase-like, N-terminal [G3DSA:3.30.470.10] (9-155)
  IPR043132 Branched-chain-amino-acid aminotransferase-like, C-terminal [G3DSA:3.20.10.10] (157-332)
  IPR050571 Class-IV Pyridoxal-Phosphate-Dependent Aminotransferase [PTHR42743] (23-320)

Nearest PDB structures (foldseek):
  5mqz-assembly1_B  TM=9.068E-01  e=3.120E-30  Archaeoglobus fulgidus DSM 4304
  8rai-assembly1_A  TM=8.877E-01  e=2.367E-22  Haliscomenobacter hydrossis DSM 1100
  4tm5-assembly1_A-2  TM=8.447E-01  e=1.958E-22  Burkholderia thailandensis E264
  8ahu-assembly1_A  TM=8.793E-01  e=4.746E-22  Haliscomenobacter hydrossis
  3lul-assembly1_A  TM=8.509E-01  e=6.821E-19  Legionella pneumophila subsp. pneumophila str. Philadelphia 1